Protein AF-A0AAV1J620-F1 (afdb_monomer_lite)

Radius of gyration: 97.94 Å; chains: 1; bounding box: 242×80×320 Å

Organism: NCBI:txid320188

pLDDT: mean 83.27, std 18.48, range [25.67, 98.31]

Secondary structure (DSSP, 8-state):
-HHHHHHHHHHHHHHHHHHHHHHHHHHHHHHHHHHHHHHHHHHHHHHHHHHHHHHHHHHHHHHHHHHHHHHHHHHHHHHHHHHHHHHHHHHHHHHHHHHHHHHHHHHHHHHHHHHHHHHHHHHHHHHHHHHHHHHHHHHHHHHHHHHHHHHHHHHHHHHHHHHHHHHHHHHHHHHHHHHHHHHHHHHHHHHHHHHHHHHHHHHHHHHHHHHHHHHHHHHHHHHHHHHHHHHHHHHHHHHHHHHHHHHHHHHHHHHHHHHHHHHHHHHHHHHHHHHHHTGGG-----------------TTSHHHHHHHHHHHHHHHHHHHHHHHHHHHHHHHHHHHHHHHHHHHHHHHHHHHHHHHHHHHHHHHHHHHHHHHHHHHHHHHHHHHHHHHHHHHHHHHHHHHHHHHHHHHHHHHHHHHHHHHHHHHHHHHHHHHHHHHHHHHHHTT-----------------------------------------S-HHHHHHHHHHHHHHHHHHHHHHHHHHHHHHHHHHHHHHHHHHHHHHHHHHHHHHHHHHHHHHHHHHHHHHHHHHHHHHHTT-

Foldseek 3Di:
DVVVVVVVVVVVVVVVVVVVVVVVVVVVVVVVVVVVVVVVVVVVVVVVVVVVVVVVVVVVVVVVVVVVVVVVVVVVVVVVVVVVVVCCVVVVVVVVVVVVVVVVVVVVVVVVVVVVVVVVVVVVVVVVVVVVVVVVVVVVVVVVVVVVVVVVVVVVVVVVVVVVVVVVVVVVVVVVVVVVVVVVVVVVVVVVVVVVVVVVVVVVVVVVVVVVVVVVVVVVVVVVVVVVVVVVVVVVVVVVVVVVVVVVVVVVVVVVVVVVVVVVVVVVVVVVVVCVVCVVPDPDDYYDYDDDDDDDDDDDPPPVVVVVVVVVVVVVVVVVVVVVVVVVVVVVVVVVVVVVVVVVVVVVVVVVVVVVVVVVVVVVVVVVVVVVVVVVVVVVVVVVVVVVVVVVVVVVVVVVVVVVVVVVVVVVVVVVVVVVVVVVVVVVVVVVVVVVVVVVVVVPDPDDDDDDDDDDDDDDDDDDDDDDDDDDDDDDDDDDDDDDDDDVPVVVVVVVVVVVVVVVVVVVVVVVVVVVVVVVVVVVVVVVVVVVVVVVVVVVVVVVVVVVVVVVVVVVVVVVVVVVVVVVD

Sequence (569 aa):
MAEILDARESRLMEVSRSHAELAESNACLKHQMESLLAKQESSDINTITEDYTQRLSALEKKFQQAIREKDQLRKQLDNFKQEVARKNATGVEALLKEKEDMIAQLQEEGEKLARQELQHSNIIKKLRAKERDNEQVIKGLRDKIAEQTAELDRMKRSLAAKEEVEVSQIEAVYRLTTTNKKLDAELIETKSALDDTTQNLVSTKTSLEAARHEIHELQRSVSDLQKLRSGSSQLEMERERAERKVEMLKHELQQLRMERAREEARWVSREEALRREVGEAREMGALERAEGDTMPHAALLEQVAALQRAALDRDRARAATNARLAEIETLAAKATERERLTREENAALVERLSISDSLQREAQTRLDTLTEHWRDAQNRCAQLEDELRNKTKELDELRSSTEKKITDLERRVSETERLLEEERITLDTERKRNAILQEQLSTRVDVSPPQSVISDTLSNSLWNEEVSGNAIGPLWVPQTLSLERPGTGTQSAVAALRAERDVLRTHVATLTQQVQDMQNLQEQYDALLQMYGEKEEQVEELKLDLQDVTQLYKQQLDELVALREQAKR

Structure (mmCIF, N/CA/C/O backbone):
data_AF-A0AAV1J620-F1
#
_entry.id   AF-A0AAV1J620-F1
#
loop_
_atom_site.group_PDB
_atom_site.id
_atom_site.type_symbol
_atom_site.label_atom_id
_atom_site.label_alt_id
_atom_site.label_comp_id
_atom_site.label_asym_id
_atom_site.label_entity_id
_atom_site.label_seq_id
_atom_site.pdbx_PDB_ins_code
_atom_site.Cartn_x
_atom_site.Cartn_y
_atom_site.Cartn_z
_atom_site.occupancy
_atom_site.B_iso_or_equiv
_atom_site.auth_seq_id
_atom_site.auth_comp_id
_atom_site.auth_asym_id
_atom_site.auth_atom_id
_atom_site.pdbx_PDB_model_num
ATOM 1 N N . MET A 1 1 ? 131.653 39.538 -175.728 1.00 57.75 1 MET A N 1
ATOM 2 C CA . MET A 1 1 ? 131.224 38.117 -175.762 1.00 57.75 1 MET A CA 1
ATOM 3 C C . MET A 1 1 ? 131.563 37.434 -174.446 1.00 57.75 1 MET A C 1
ATOM 5 O O . MET A 1 1 ? 130.626 37.210 -173.697 1.00 57.75 1 MET A O 1
ATOM 9 N N . ALA A 1 2 ? 132.843 37.179 -174.134 1.00 57.88 2 ALA A N 1
ATOM 10 C CA . ALA A 1 2 ? 133.263 36.489 -172.902 1.00 57.88 2 ALA A CA 1
ATOM 11 C C . ALA A 1 2 ? 132.660 37.088 -171.613 1.00 57.88 2 ALA A C 1
ATOM 13 O O . ALA A 1 2 ? 131.908 36.408 -170.929 1.00 57.88 2 ALA A O 1
ATOM 14 N N . GLU A 1 3 ? 132.853 38.391 -171.381 1.00 59.62 3 GLU A N 1
ATOM 15 C CA . GLU A 1 3 ? 132.442 39.111 -170.156 1.00 59.62 3 GLU A CA 1
ATOM 16 C C . GLU A 1 3 ? 130.949 38.963 -169.778 1.00 59.62 3 GLU A C 1
ATOM 18 O O . GLU A 1 3 ? 130.572 39.118 -168.618 1.00 59.62 3 GLU A O 1
ATOM 23 N N . ILE A 1 4 ? 130.077 38.664 -170.751 1.00 61.50 4 ILE A N 1
ATOM 24 C CA . ILE A 1 4 ? 128.629 38.490 -170.534 1.00 61.50 4 ILE A CA 1
ATOM 25 C C . ILE A 1 4 ? 128.313 37.090 -169.971 1.00 61.50 4 ILE A C 1
ATOM 27 O O . ILE A 1 4 ? 127.311 36.922 -169.274 1.00 61.50 4 ILE A O 1
ATOM 31 N N . LEU A 1 5 ? 129.156 36.090 -170.251 1.00 61.03 5 LEU A N 1
ATOM 32 C CA . LEU A 1 5 ? 129.045 34.749 -169.674 1.00 61.03 5 LEU A CA 1
ATOM 33 C C . LEU A 1 5 ? 129.555 34.741 -168.232 1.00 61.03 5 LEU A C 1
ATOM 35 O O . LEU A 1 5 ? 128.809 34.322 -167.351 1.00 61.03 5 LEU A O 1
ATOM 39 N N . ASP A 1 6 ? 130.731 35.315 -167.969 1.00 61.62 6 ASP A N 1
ATOM 40 C CA . ASP A 1 6 ? 131.320 35.391 -166.621 1.00 61.62 6 ASP A CA 1
ATOM 41 C C . ASP A 1 6 ? 130.363 36.082 -165.624 1.00 61.62 6 ASP A C 1
ATOM 43 O O . ASP A 1 6 ? 130.097 35.586 -164.525 1.00 61.62 6 ASP A O 1
ATOM 47 N N . ALA A 1 7 ? 129.747 37.195 -166.043 1.00 61.81 7 ALA A N 1
ATOM 48 C CA . ALA A 1 7 ? 128.745 37.917 -165.256 1.00 61.81 7 ALA A CA 1
ATOM 49 C C . ALA A 1 7 ? 127.447 37.115 -165.014 1.00 61.81 7 ALA A C 1
ATOM 51 O O . ALA A 1 7 ? 126.725 37.375 -164.045 1.00 61.81 7 ALA A O 1
ATOM 52 N N . ARG A 1 8 ? 127.129 36.142 -165.879 1.00 66.62 8 ARG A N 1
ATOM 53 C CA . ARG A 1 8 ? 125.970 35.252 -165.730 1.00 66.62 8 ARG A CA 1
ATOM 54 C C . ARG A 1 8 ? 126.283 34.058 -164.831 1.00 66.62 8 ARG A C 1
ATOM 56 O O . ARG A 1 8 ? 125.438 33.711 -164.009 1.00 66.62 8 ARG A O 1
ATOM 63 N N . GLU A 1 9 ? 127.463 33.457 -164.960 1.00 71.56 9 GLU A N 1
ATOM 64 C CA . GLU A 1 9 ? 127.904 32.346 -164.108 1.00 71.56 9 GLU A CA 1
ATOM 65 C C . GLU A 1 9 ? 128.103 32.798 -162.659 1.00 71.56 9 GLU A C 1
ATOM 67 O O . GLU A 1 9 ? 127.612 32.131 -161.749 1.00 71.56 9 GLU A O 1
ATOM 72 N N . SER A 1 10 ? 128.689 33.982 -162.440 1.00 69.19 10 SER A N 1
ATOM 73 C CA . SER A 1 10 ? 128.817 34.588 -161.106 1.00 69.19 10 SER A CA 1
ATOM 74 C C . SER A 1 10 ? 127.460 34.704 -160.389 1.00 69.19 10 SER A C 1
ATOM 76 O O . SER A 1 10 ? 127.282 34.174 -159.292 1.00 69.19 10 SER A O 1
ATOM 78 N N . ARG A 1 11 ? 126.442 35.271 -161.056 1.00 67.38 11 ARG A N 1
ATOM 79 C CA . ARG A 1 11 ? 125.073 35.351 -160.509 1.00 67.38 11 ARG A CA 1
ATOM 80 C C . ARG A 1 11 ? 124.426 33.986 -160.278 1.00 67.38 11 ARG A C 1
ATOM 82 O O . ARG A 1 11 ? 123.644 33.837 -159.343 1.00 67.38 11 ARG A O 1
ATOM 89 N N . LEU A 1 12 ? 124.717 32.988 -161.113 1.00 74.06 12 LEU A N 1
ATOM 90 C CA . LEU A 1 12 ? 124.210 31.627 -160.915 1.00 74.06 12 LEU A CA 1
ATOM 91 C C . LEU A 1 12 ? 124.832 30.979 -159.670 1.00 74.06 12 LEU A C 1
ATOM 93 O O . LEU A 1 12 ? 124.118 30.345 -158.894 1.00 74.06 12 LEU A O 1
ATOM 97 N N . MET A 1 13 ? 126.126 31.208 -159.435 1.00 73.94 13 MET A N 1
ATOM 98 C CA . MET A 1 13 ? 126.817 30.788 -158.215 1.00 73.94 13 MET A CA 1
ATOM 99 C C . MET A 1 13 ? 126.224 31.474 -156.975 1.00 73.94 13 MET A C 1
ATOM 101 O O . MET A 1 13 ? 125.853 30.775 -156.035 1.00 73.94 13 MET A O 1
ATOM 105 N N . GLU A 1 14 ? 126.028 32.798 -156.984 1.00 73.06 14 GLU A N 1
ATOM 106 C CA . GLU A 1 14 ? 125.372 33.543 -155.890 1.00 73.06 14 GLU A CA 1
ATOM 107 C C . GLU A 1 14 ? 123.955 33.020 -155.572 1.00 73.06 14 GLU A C 1
ATOM 109 O O . GLU A 1 14 ? 123.610 32.795 -154.407 1.00 73.06 14 GLU A O 1
ATOM 114 N N . VAL A 1 15 ? 123.133 32.768 -156.599 1.00 72.94 15 VAL A N 1
ATOM 115 C CA . VAL A 1 15 ? 121.775 32.222 -156.426 1.00 72.94 15 VAL A CA 1
ATOM 116 C C . VAL A 1 15 ? 121.812 30.780 -155.913 1.00 72.94 15 VAL A C 1
ATOM 118 O O . VAL A 1 15 ? 121.050 30.434 -155.014 1.00 72.94 15 VAL A O 1
ATOM 121 N N . SER A 1 16 ? 122.718 29.934 -156.411 1.00 72.69 16 SER A N 1
ATOM 122 C CA . SER A 1 16 ? 122.859 28.560 -155.902 1.00 72.69 16 SER A CA 1
ATOM 123 C C . SER A 1 16 ? 123.341 28.518 -154.445 1.00 72.69 16 SER A C 1
ATOM 125 O O . SER A 1 16 ? 122.857 27.704 -153.660 1.00 72.69 16 SER A O 1
ATOM 127 N N . ARG A 1 17 ? 124.227 29.442 -154.055 1.00 77.81 17 ARG A N 1
ATOM 128 C CA . ARG A 1 17 ? 124.745 29.569 -152.692 1.00 77.81 17 ARG A CA 1
ATOM 129 C C . ARG A 1 17 ? 123.670 30.037 -151.715 1.00 77.81 17 ARG A C 1
ATOM 131 O O . ARG A 1 17 ? 123.461 29.393 -150.694 1.00 77.81 17 ARG A O 1
ATOM 138 N N . SER A 1 18 ? 122.940 31.095 -152.060 1.00 73.50 18 SER A N 1
ATOM 139 C CA . SER A 1 18 ? 121.809 31.562 -151.247 1.00 73.50 18 SER A CA 1
ATOM 140 C C . SER A 1 18 ? 120.686 30.517 -151.167 1.00 73.50 18 SER A C 1
ATOM 142 O O . SER A 1 18 ? 120.075 30.367 -150.113 1.00 73.50 18 SER A O 1
ATOM 144 N N . HIS A 1 19 ? 120.460 29.713 -152.214 1.00 76.31 19 HIS A N 1
ATOM 145 C CA . HIS A 1 19 ? 119.547 28.567 -152.143 1.00 76.31 19 HIS A CA 1
ATOM 146 C C . HIS A 1 19 ? 120.066 27.452 -151.211 1.00 76.31 19 HIS A C 1
ATOM 148 O O . HIS A 1 19 ? 119.262 26.830 -150.514 1.00 76.31 19 HIS A O 1
ATOM 154 N N . ALA A 1 20 ? 121.376 27.192 -151.155 1.00 77.62 20 ALA A N 1
ATOM 155 C CA . ALA A 1 20 ? 121.954 26.240 -150.202 1.00 77.62 20 ALA A CA 1
ATOM 156 C C . ALA A 1 20 ? 121.813 26.737 -148.750 1.00 77.62 20 ALA A C 1
ATOM 158 O O . ALA A 1 20 ? 121.312 26.008 -147.897 1.00 77.62 20 ALA A O 1
ATOM 159 N N . GLU A 1 21 ? 122.137 28.005 -148.491 1.00 75.81 21 GLU A N 1
ATOM 160 C CA . GLU A 1 21 ? 121.998 28.652 -147.176 1.00 75.81 21 GLU A CA 1
ATOM 161 C C . GLU A 1 21 ? 120.514 28.700 -146.719 1.00 75.81 21 GLU A C 1
ATOM 163 O O . GLU A 1 21 ? 120.197 28.460 -145.547 1.00 75.81 21 GLU A O 1
ATOM 168 N N . LEU A 1 22 ? 119.567 28.895 -147.649 1.00 74.88 22 LEU A N 1
ATOM 169 C CA . LEU A 1 22 ? 118.120 28.775 -147.398 1.00 74.88 22 LEU A CA 1
ATOM 170 C C . LEU A 1 22 ? 117.642 27.325 -147.192 1.00 74.88 22 LEU A C 1
ATOM 172 O O . LEU A 1 22 ? 116.646 27.107 -146.498 1.00 74.88 22 LEU A O 1
ATOM 176 N N . ALA A 1 23 ? 118.324 26.328 -147.760 1.00 77.94 23 ALA A N 1
ATOM 177 C CA . ALA A 1 23 ? 118.005 24.915 -147.556 1.00 77.94 23 ALA A CA 1
ATOM 178 C C . ALA A 1 23 ? 118.511 24.406 -146.195 1.00 77.94 23 ALA A C 1
ATOM 180 O O . ALA A 1 23 ? 117.758 23.748 -145.476 1.00 77.94 23 ALA A O 1
ATOM 181 N N . GLU A 1 24 ? 119.740 24.757 -145.800 1.00 77.62 24 GLU A N 1
ATOM 182 C CA . GLU A 1 24 ? 120.295 24.414 -144.483 1.00 77.62 24 GLU A CA 1
ATOM 183 C C . GLU A 1 24 ? 119.512 25.075 -143.343 1.00 77.62 24 GLU A C 1
ATOM 185 O O . GLU A 1 24 ? 119.180 24.417 -142.354 1.00 77.62 24 GLU A O 1
ATOM 190 N N . SER A 1 25 ? 119.137 26.350 -143.491 1.00 77.31 25 SER A N 1
ATOM 191 C CA . SER A 1 25 ? 118.301 27.037 -142.497 1.00 77.31 25 SER A CA 1
ATOM 192 C C . SER A 1 25 ? 116.889 26.442 -142.401 1.00 77.31 25 SER A C 1
ATOM 194 O O . SER A 1 25 ? 116.401 26.253 -141.287 1.00 77.31 25 SER A O 1
ATOM 196 N N . ASN A 1 26 ? 116.263 26.036 -143.516 1.00 78.56 26 ASN A N 1
ATOM 197 C CA . ASN A 1 26 ? 115.010 25.267 -143.482 1.00 78.56 26 ASN A CA 1
ATOM 198 C C . ASN A 1 26 ? 115.170 23.918 -142.765 1.00 78.56 26 ASN A C 1
ATOM 200 O O . ASN A 1 26 ? 114.339 23.570 -141.926 1.00 78.56 26 ASN A O 1
ATOM 204 N N . ALA A 1 27 ? 116.234 23.163 -143.056 1.00 81.25 27 ALA A N 1
ATOM 205 C CA . ALA A 1 27 ? 116.499 21.879 -142.407 1.00 81.25 27 ALA A CA 1
ATOM 206 C C . ALA A 1 27 ? 116.717 22.038 -140.890 1.00 81.25 27 ALA A C 1
ATOM 208 O O . ALA A 1 27 ? 116.158 21.275 -140.101 1.00 81.25 27 ALA A O 1
ATOM 209 N N . CYS A 1 28 ? 117.461 23.068 -140.478 1.00 78.50 28 CYS A N 1
ATOM 210 C CA . CYS A 1 28 ? 117.704 23.393 -139.075 1.00 78.50 28 CYS A CA 1
ATOM 211 C C . CYS A 1 28 ? 116.410 23.790 -138.341 1.00 78.50 28 CYS A C 1
ATOM 213 O O . CYS A 1 28 ? 116.103 23.226 -137.290 1.00 78.50 28 CYS A O 1
ATOM 215 N N . LEU A 1 29 ? 115.601 24.689 -138.920 1.00 78.56 29 LEU A N 1
ATOM 216 C CA . LEU A 1 29 ? 114.303 25.088 -138.359 1.00 78.56 29 LEU A CA 1
ATOM 217 C C . LEU A 1 29 ? 113.330 23.905 -138.254 1.00 78.56 29 LEU A C 1
ATOM 219 O O . LEU A 1 29 ? 112.652 23.753 -137.236 1.00 78.56 29 LEU A O 1
ATOM 223 N N . LYS A 1 30 ? 113.292 23.029 -139.266 1.00 81.44 30 LYS A N 1
ATOM 224 C CA . LYS A 1 30 ? 112.451 21.826 -139.254 1.00 81.44 30 LYS A CA 1
ATOM 225 C C . LYS A 1 30 ? 112.875 20.852 -138.155 1.00 81.44 30 LYS A C 1
ATOM 227 O O . LYS A 1 30 ? 112.022 20.396 -137.399 1.00 81.44 30 LYS A O 1
ATOM 232 N N . HIS A 1 31 ? 114.177 20.608 -137.992 1.00 82.75 31 HIS A N 1
ATOM 233 C CA . HIS A 1 31 ? 114.682 19.758 -136.912 1.00 82.75 31 HIS A CA 1
ATOM 234 C C . HIS A 1 31 ? 114.424 20.357 -135.517 1.00 82.75 31 HIS A C 1
ATOM 236 O O . HIS A 1 31 ? 114.103 19.625 -134.581 1.00 82.75 31 HIS A O 1
ATOM 242 N N . GLN A 1 32 ? 114.495 21.686 -135.367 1.00 80.00 32 GLN A N 1
ATOM 243 C CA . GLN A 1 32 ? 114.106 22.356 -134.122 1.00 80.00 32 GLN A CA 1
ATOM 244 C C . GLN A 1 32 ? 112.610 22.184 -133.824 1.00 80.00 32 GLN A C 1
ATOM 246 O O . GLN A 1 32 ? 112.271 21.832 -132.695 1.00 80.00 32 GLN A O 1
ATOM 251 N N . MET A 1 33 ? 111.723 22.351 -134.813 1.00 80.56 33 MET A N 1
ATOM 252 C CA . MET A 1 33 ? 110.289 22.077 -134.641 1.00 80.56 33 MET A CA 1
ATOM 253 C C . MET A 1 33 ? 110.016 20.618 -134.259 1.00 80.56 33 MET A C 1
ATOM 255 O O . MET A 1 33 ? 109.303 20.376 -133.291 1.00 80.56 33 MET A O 1
ATOM 259 N N . GLU A 1 34 ? 110.612 19.652 -134.960 1.00 82.25 34 GLU A N 1
ATOM 260 C CA . GLU A 1 34 ? 110.458 18.220 -134.660 1.00 82.25 34 GLU A CA 1
ATOM 261 C C . GLU A 1 34 ? 110.974 17.875 -133.249 1.00 82.25 34 GLU A C 1
ATOM 263 O O . GLU A 1 34 ? 110.317 17.145 -132.507 1.00 82.25 34 GLU A O 1
ATOM 268 N N . SER A 1 35 ? 112.104 18.459 -132.828 1.00 79.38 35 SER A N 1
ATOM 269 C CA . SER A 1 35 ? 112.654 18.277 -131.477 1.00 79.38 35 SER A CA 1
ATOM 270 C C . SER A 1 35 ? 111.785 18.905 -130.383 1.00 79.38 35 SER A C 1
ATOM 272 O O . SER A 1 35 ? 111.712 18.358 -129.282 1.00 79.38 35 SER A O 1
ATOM 274 N N . LEU A 1 36 ? 111.146 20.048 -130.653 1.00 77.12 36 LEU A N 1
ATOM 275 C CA . LEU A 1 36 ? 110.248 20.715 -129.707 1.00 77.12 36 LEU A CA 1
ATOM 276 C C . LEU A 1 36 ? 108.913 19.974 -129.583 1.00 77.12 36 LEU A C 1
ATOM 278 O O . LEU A 1 36 ? 108.493 19.699 -128.462 1.00 77.12 36 LEU A O 1
ATOM 282 N N . LEU A 1 37 ? 108.299 19.581 -130.704 1.00 77.75 37 LEU A N 1
ATOM 283 C CA . LEU A 1 37 ? 107.044 18.823 -130.721 1.00 77.75 37 LEU A CA 1
ATOM 284 C C . LEU A 1 37 ? 107.189 17.486 -129.985 1.00 77.75 37 LEU A C 1
ATOM 286 O O . LEU A 1 37 ? 106.435 17.228 -129.054 1.00 77.75 37 LEU A O 1
ATOM 290 N N . ALA A 1 38 ? 108.219 16.690 -130.293 1.00 77.62 38 ALA A N 1
ATOM 291 C CA . ALA A 1 38 ? 108.433 15.401 -129.628 1.00 77.62 38 ALA A CA 1
ATOM 292 C C . ALA A 1 38 ? 108.667 15.532 -128.107 1.00 77.62 38 ALA A C 1
ATOM 294 O O . ALA A 1 38 ? 108.263 14.660 -127.333 1.00 77.62 38 ALA A O 1
ATOM 295 N N . LYS A 1 39 ? 109.300 16.625 -127.653 1.00 76.19 39 LYS A N 1
ATOM 296 C CA . LYS A 1 39 ? 109.468 16.929 -126.219 1.00 76.19 39 LYS A CA 1
ATOM 297 C C . LYS A 1 39 ? 108.164 17.376 -125.567 1.00 76.19 39 LYS A C 1
ATOM 299 O O . LYS A 1 39 ? 107.908 16.983 -124.435 1.00 76.19 39 LYS A O 1
ATOM 304 N N . GLN A 1 40 ? 107.356 18.173 -126.261 1.00 77.88 40 GLN A N 1
ATOM 305 C CA . GLN A 1 40 ? 106.075 18.640 -125.745 1.00 77.88 40 GLN A CA 1
ATOM 306 C C . GLN A 1 40 ? 105.060 17.491 -125.663 1.00 77.88 40 GLN A C 1
ATOM 308 O O . GLN A 1 40 ? 104.504 17.252 -124.600 1.00 77.88 40 GLN A O 1
ATOM 313 N N . GLU A 1 41 ? 104.901 16.696 -126.721 1.00 77.81 41 GLU A N 1
ATOM 314 C CA . GLU A 1 41 ? 103.996 15.538 -126.728 1.00 77.81 41 GLU A CA 1
ATOM 315 C C . GLU A 1 41 ? 104.357 14.518 -125.635 1.00 77.81 41 GLU A C 1
ATOM 317 O O . GLU A 1 41 ? 103.479 14.046 -124.914 1.00 77.81 41 GLU A O 1
ATOM 322 N N . SER A 1 42 ? 105.647 14.214 -125.442 1.00 76.38 42 SER A N 1
ATOM 323 C CA . SER A 1 42 ? 106.079 13.298 -124.374 1.00 76.38 42 SER A CA 1
ATOM 324 C C . SER A 1 42 ? 105.976 13.899 -122.964 1.00 76.38 42 SER A C 1
ATOM 326 O O . SER A 1 42 ? 105.618 13.181 -122.032 1.00 76.38 42 SER A O 1
ATOM 328 N N . SER A 1 43 ? 106.222 15.204 -122.795 1.00 77.12 43 SER A N 1
ATOM 329 C CA . SER A 1 43 ? 105.942 15.951 -121.555 1.00 77.12 43 SER A CA 1
ATOM 330 C C . SER A 1 43 ? 104.464 15.855 -121.170 1.00 77.12 43 SER A C 1
ATOM 332 O O . SER A 1 43 ? 104.117 15.469 -120.049 1.00 77.12 43 SER A O 1
ATOM 334 N N . ASP A 1 44 ? 103.589 16.173 -122.117 1.00 80.69 44 ASP A N 1
ATOM 335 C CA . ASP A 1 44 ? 102.170 16.373 -121.861 1.00 80.69 44 ASP A CA 1
ATOM 336 C C . ASP A 1 44 ? 101.472 15.017 -121.643 1.00 80.69 44 ASP A C 1
ATOM 338 O O . ASP A 1 44 ? 100.658 14.878 -120.732 1.00 80.69 44 ASP A O 1
ATOM 342 N N . ILE A 1 45 ? 101.872 13.961 -122.366 1.00 82.06 45 ILE A N 1
ATOM 343 C CA . ILE A 1 45 ? 101.401 12.586 -122.115 1.00 82.06 45 ILE A CA 1
ATOM 344 C C . ILE A 1 45 ? 101.846 12.074 -120.735 1.00 82.06 45 ILE A C 1
ATOM 346 O O . ILE A 1 45 ? 101.036 11.478 -120.016 1.00 82.06 45 ILE A O 1
ATOM 350 N N . ASN A 1 46 ? 103.104 12.298 -120.340 1.00 83.81 46 ASN A N 1
ATOM 351 C CA . ASN A 1 46 ? 103.613 11.825 -119.049 1.00 83.81 46 ASN A CA 1
ATOM 352 C C . ASN A 1 46 ? 102.930 12.544 -117.880 1.00 83.81 46 ASN A C 1
ATOM 354 O O . ASN A 1 46 ? 102.410 11.882 -116.983 1.00 83.81 46 ASN A O 1
ATOM 358 N N . THR A 1 47 ? 102.850 13.877 -117.924 1.00 84.00 47 THR A N 1
ATOM 359 C CA . THR A 1 47 ? 102.179 14.667 -116.877 1.00 84.00 47 THR A CA 1
ATOM 360 C C . THR A 1 47 ? 100.704 14.292 -116.744 1.00 84.00 47 THR A C 1
ATOM 362 O O . THR A 1 47 ? 100.255 14.034 -115.631 1.00 84.00 47 THR A O 1
ATOM 365 N N . ILE A 1 48 ? 99.964 14.138 -117.849 1.00 84.31 48 ILE A N 1
ATOM 366 C CA . ILE A 1 48 ? 98.569 13.660 -117.832 1.00 84.31 48 ILE A CA 1
ATOM 367 C C . ILE A 1 48 ? 98.456 12.254 -117.211 1.00 84.31 48 ILE A C 1
ATOM 369 O O . ILE A 1 48 ? 97.536 11.992 -116.432 1.00 84.31 48 ILE A O 1
ATOM 373 N N . THR A 1 49 ? 99.389 11.348 -117.517 1.00 85.56 49 THR A N 1
ATOM 374 C CA . THR A 1 49 ? 99.392 9.971 -116.988 1.00 85.56 49 THR A CA 1
ATOM 375 C C . THR A 1 49 ? 99.677 9.932 -115.485 1.00 85.56 49 THR A C 1
ATOM 377 O O . THR A 1 49 ? 99.004 9.207 -114.743 1.00 85.56 49 THR A O 1
ATOM 380 N N . GLU A 1 50 ? 100.625 10.741 -115.008 1.00 86.62 50 GLU A N 1
ATOM 381 C CA . GLU A 1 50 ? 100.883 10.923 -113.578 1.00 86.62 50 GLU A CA 1
ATOM 382 C C . GLU A 1 50 ? 99.662 11.514 -112.869 1.00 86.62 50 GLU A C 1
ATOM 384 O O . GLU A 1 50 ? 99.244 10.988 -111.836 1.00 86.62 50 GLU A O 1
ATOM 389 N N . ASP A 1 51 ? 99.029 12.536 -113.448 1.00 86.62 51 ASP A N 1
ATOM 390 C CA . ASP A 1 51 ? 97.863 13.205 -112.870 1.00 86.62 51 ASP A CA 1
ATOM 391 C C . ASP A 1 51 ? 96.661 12.251 -112.743 1.00 86.62 51 ASP A C 1
ATOM 393 O O . ASP A 1 51 ? 96.026 12.175 -111.687 1.00 86.62 51 ASP A O 1
ATOM 397 N N . TYR A 1 52 ? 96.382 11.438 -113.771 1.00 89.06 52 TYR A N 1
ATOM 398 C CA . TYR A 1 52 ? 95.367 10.382 -113.685 1.00 89.06 52 TYR A CA 1
ATOM 399 C C . TYR A 1 52 ? 95.719 9.318 -112.641 1.00 89.06 52 TYR A C 1
ATOM 401 O O . TYR A 1 52 ? 94.845 8.921 -111.869 1.00 89.06 52 TYR A O 1
ATOM 409 N N . THR A 1 53 ? 96.981 8.889 -112.558 1.00 90.62 53 THR A N 1
ATOM 410 C CA . THR A 1 53 ? 97.429 7.884 -111.577 1.00 90.62 53 THR A CA 1
ATOM 411 C C . THR A 1 53 ? 97.302 8.407 -110.142 1.00 90.62 53 THR A C 1
ATOM 413 O O . THR A 1 53 ? 96.792 7.709 -109.259 1.00 90.62 53 THR A O 1
ATOM 416 N N . GLN A 1 54 ? 97.677 9.667 -109.904 1.00 90.25 54 GLN A N 1
ATOM 417 C CA . GLN A 1 54 ? 97.505 10.340 -108.618 1.00 90.25 54 GLN A CA 1
ATOM 418 C C . GLN A 1 54 ? 96.022 10.454 -108.248 1.00 90.25 54 GLN A C 1
ATOM 420 O O . GLN A 1 54 ? 95.640 10.016 -107.158 1.00 90.25 54 GLN A O 1
ATOM 425 N N . ARG A 1 55 ? 95.172 10.948 -109.163 1.00 91.31 55 ARG A N 1
ATOM 426 C CA . ARG A 1 55 ? 93.711 11.053 -108.973 1.00 91.31 55 ARG A CA 1
ATOM 427 C C . ARG A 1 55 ? 93.076 9.692 -108.669 1.00 91.31 55 ARG A C 1
ATOM 429 O O . ARG A 1 55 ? 92.279 9.600 -107.735 1.00 91.31 55 ARG A O 1
ATOM 436 N N . LEU A 1 56 ? 93.464 8.632 -109.384 1.00 89.81 56 LEU A N 1
ATOM 437 C CA . LEU A 1 56 ? 92.972 7.271 -109.151 1.00 89.81 56 LEU A CA 1
ATOM 438 C C . LEU A 1 56 ? 93.395 6.755 -107.766 1.00 89.81 56 LEU A C 1
ATOM 440 O O . LEU A 1 56 ? 92.557 6.265 -107.013 1.00 89.81 56 LEU A O 1
ATOM 444 N N . SER A 1 57 ? 94.660 6.950 -107.374 1.00 89.75 57 SER A N 1
ATOM 445 C CA . SER A 1 57 ? 95.153 6.550 -106.046 1.00 89.75 57 SER A CA 1
ATOM 446 C C . SER A 1 57 ? 94.489 7.327 -104.896 1.00 89.75 57 SER A C 1
ATOM 448 O O . SER A 1 57 ? 94.290 6.783 -103.808 1.00 89.75 57 SER A O 1
ATOM 450 N N . ALA A 1 58 ? 94.118 8.591 -105.127 1.00 89.94 58 ALA A N 1
ATOM 451 C CA . ALA A 1 58 ? 93.409 9.424 -104.162 1.00 89.94 58 ALA A CA 1
ATOM 452 C C . ALA A 1 58 ? 91.931 9.018 -104.028 1.00 89.94 58 ALA A C 1
ATOM 454 O O . ALA A 1 58 ? 91.393 9.034 -102.919 1.00 89.94 58 ALA A O 1
ATOM 455 N N . LEU A 1 59 ? 91.283 8.622 -105.130 1.00 91.12 59 LEU A N 1
ATOM 456 C CA . LEU A 1 59 ? 89.937 8.045 -105.117 1.00 91.12 59 LEU A CA 1
ATOM 457 C C . LEU A 1 59 ? 89.922 6.680 -104.420 1.00 91.12 59 LEU A C 1
ATOM 459 O O . LEU A 1 59 ? 89.096 6.475 -103.537 1.00 91.12 59 LEU A O 1
ATOM 463 N N . GLU A 1 60 ? 90.871 5.795 -104.727 1.00 92.25 60 GLU A N 1
ATOM 464 C CA . GLU A 1 60 ? 90.987 4.475 -104.093 1.00 92.25 60 GLU A CA 1
ATOM 465 C C . GLU A 1 60 ? 91.223 4.590 -102.578 1.00 92.25 60 GLU A C 1
ATOM 467 O O . GLU A 1 60 ? 90.527 3.955 -101.788 1.00 92.25 60 GLU A O 1
ATOM 472 N N . LYS A 1 61 ? 92.119 5.485 -102.133 1.00 94.00 61 LYS A N 1
ATOM 473 C CA . LYS A 1 61 ? 92.314 5.768 -100.697 1.00 94.00 61 LYS A CA 1
ATOM 474 C C . LYS A 1 61 ? 91.027 6.255 -100.020 1.00 94.00 61 LYS A C 1
ATOM 476 O O . LYS A 1 61 ? 90.708 5.781 -98.931 1.00 94.00 61 LYS A O 1
ATOM 481 N N . LYS A 1 62 ? 90.264 7.148 -100.666 1.00 94.06 62 LYS A N 1
ATOM 482 C CA . LYS A 1 62 ? 88.953 7.605 -100.167 1.00 94.06 62 LYS A CA 1
ATOM 483 C C . LYS A 1 62 ? 87.921 6.474 -100.134 1.00 94.06 62 LYS A C 1
ATOM 485 O O . LYS A 1 62 ? 87.149 6.397 -99.184 1.00 94.06 62 LYS A O 1
ATOM 490 N N . PHE A 1 63 ? 87.924 5.576 -101.117 1.00 93.19 63 PHE A N 1
ATOM 491 C CA . PHE A 1 63 ? 87.010 4.434 -101.172 1.00 93.19 63 PHE A CA 1
ATOM 492 C C . PHE A 1 63 ? 87.321 3.410 -100.069 1.00 93.19 63 PHE A C 1
ATOM 494 O O . PHE A 1 63 ? 86.422 2.998 -99.336 1.00 93.19 63 PHE A O 1
ATOM 501 N N . GLN A 1 64 ? 88.599 3.079 -99.856 1.00 94.38 64 GLN A N 1
ATOM 502 C CA . GLN A 1 64 ? 89.036 2.237 -98.738 1.00 94.38 64 GLN A CA 1
ATOM 503 C C . GLN A 1 64 ? 88.738 2.869 -97.372 1.00 94.38 64 GLN A C 1
ATOM 505 O O . GLN A 1 64 ? 88.351 2.155 -96.446 1.00 94.38 64 GLN A O 1
ATOM 510 N N . GLN A 1 65 ? 88.890 4.189 -97.233 1.00 92.81 65 GLN A N 1
ATOM 511 C CA . GLN A 1 65 ? 88.490 4.910 -96.023 1.00 92.81 65 GLN A CA 1
ATOM 512 C C . GLN A 1 65 ? 86.974 4.800 -95.793 1.00 92.81 65 GLN A C 1
ATOM 514 O O . GLN A 1 65 ? 86.565 4.351 -94.725 1.00 92.81 65 GLN A O 1
ATOM 519 N N . ALA A 1 66 ? 86.152 5.081 -96.808 1.00 92.25 66 ALA A N 1
ATOM 520 C CA . ALA A 1 66 ? 84.696 4.974 -96.719 1.00 92.25 66 ALA A CA 1
ATOM 521 C C . ALA A 1 66 ? 84.213 3.542 -96.408 1.00 92.25 66 ALA A C 1
ATOM 523 O O . ALA A 1 66 ? 83.232 3.368 -95.686 1.00 92.25 66 ALA A O 1
ATOM 524 N N . ILE A 1 67 ? 84.907 2.500 -96.891 1.00 93.38 67 ILE A N 1
ATOM 525 C CA . ILE A 1 67 ? 84.644 1.101 -96.502 1.00 93.38 67 ILE A CA 1
ATOM 526 C C . ILE A 1 67 ? 84.931 0.886 -95.008 1.00 93.38 67 ILE A C 1
ATOM 528 O O . ILE A 1 67 ? 84.088 0.334 -94.301 1.00 93.38 67 ILE A O 1
ATOM 532 N N . ARG A 1 68 ? 86.087 1.344 -94.507 1.00 94.56 68 ARG A N 1
ATOM 533 C CA . ARG A 1 68 ? 86.458 1.209 -93.086 1.00 94.56 68 ARG A CA 1
ATOM 534 C C . ARG A 1 68 ? 85.482 1.952 -92.175 1.00 94.56 68 ARG A C 1
ATOM 536 O O . ARG A 1 68 ? 85.037 1.382 -91.185 1.00 94.56 68 ARG A O 1
ATOM 543 N N . GLU A 1 69 ? 85.106 3.176 -92.537 1.00 93.81 69 GLU A N 1
ATOM 544 C CA . GLU A 1 69 ? 84.119 3.988 -91.816 1.00 93.81 69 GLU A CA 1
ATOM 545 C C . GLU A 1 69 ? 82.737 3.319 -91.818 1.00 93.81 69 GLU A C 1
ATOM 547 O O . GLU A 1 69 ? 82.126 3.164 -90.764 1.00 93.81 69 GLU A O 1
ATOM 552 N N . LYS A 1 70 ? 82.274 2.817 -92.970 1.00 94.38 70 LYS A N 1
ATOM 553 C CA . LYS A 1 70 ? 81.025 2.047 -93.100 1.00 94.38 70 LYS A CA 1
ATOM 554 C C . LYS A 1 70 ? 81.007 0.799 -92.216 1.00 94.38 70 LYS A C 1
ATOM 556 O O . LYS A 1 70 ? 80.003 0.542 -91.552 1.00 94.38 70 LYS A O 1
ATOM 561 N N . ASP A 1 71 ? 82.081 0.014 -92.194 1.00 93.88 71 ASP A N 1
ATOM 562 C CA . ASP A 1 71 ? 82.135 -1.213 -91.392 1.00 93.88 71 ASP A CA 1
ATOM 563 C C . ASP A 1 71 ? 82.386 -0.934 -89.896 1.00 93.88 71 ASP A C 1
ATOM 565 O O . ASP A 1 71 ? 81.939 -1.705 -89.044 1.00 93.88 71 ASP A O 1
ATOM 569 N N . GLN A 1 72 ? 83.000 0.201 -89.546 1.00 93.31 72 GLN A N 1
ATOM 570 C CA . GLN A 1 72 ? 83.050 0.715 -88.174 1.00 93.31 72 GLN A CA 1
ATOM 571 C C . GLN A 1 72 ? 81.662 1.171 -87.694 1.00 93.31 72 GLN A C 1
ATOM 573 O O . GLN A 1 72 ? 81.234 0.760 -86.615 1.00 93.31 72 GLN A O 1
ATOM 578 N N . LEU A 1 73 ? 80.926 1.934 -88.509 1.00 92.31 73 LEU A N 1
ATOM 579 C CA . LEU A 1 73 ? 79.549 2.358 -88.227 1.00 92.31 73 LEU A CA 1
ATOM 580 C C . LEU A 1 73 ? 78.592 1.162 -88.114 1.00 92.31 73 LEU A C 1
ATOM 582 O O . LEU A 1 73 ? 77.732 1.153 -87.239 1.00 92.31 73 LEU A O 1
ATOM 586 N N . ARG A 1 74 ? 78.768 0.115 -88.932 1.00 93.44 74 ARG A N 1
ATOM 587 C CA . ARG A 1 74 ? 78.030 -1.156 -88.798 1.00 93.44 74 ARG A CA 1
ATOM 588 C C . ARG A 1 74 ? 78.290 -1.834 -87.454 1.00 93.44 74 ARG A C 1
ATOM 590 O O . ARG A 1 74 ? 77.338 -2.154 -86.752 1.00 93.44 74 ARG A O 1
ATOM 597 N N . LYS A 1 75 ? 79.559 -1.987 -87.056 1.00 94.50 75 LYS A N 1
ATOM 598 C CA . LYS A 1 75 ? 79.925 -2.556 -85.744 1.00 94.50 75 LYS A CA 1
ATOM 599 C C . LYS A 1 75 ? 79.358 -1.736 -84.582 1.00 94.50 75 LYS A C 1
ATOM 601 O O . LYS A 1 75 ? 78.852 -2.312 -83.628 1.00 94.50 75 LYS A O 1
ATOM 606 N N . GLN A 1 76 ? 79.391 -0.405 -84.673 1.00 92.56 76 GLN A N 1
ATOM 607 C CA . GLN A 1 76 ? 78.762 0.475 -83.683 1.00 92.56 76 GLN A CA 1
ATOM 608 C C . GLN A 1 76 ? 77.241 0.281 -83.639 1.00 92.56 76 GLN A C 1
ATOM 610 O O . GLN A 1 76 ? 76.689 0.087 -82.561 1.00 92.56 76 GLN A O 1
ATOM 615 N N . LEU A 1 77 ? 76.569 0.262 -84.793 1.00 89.88 77 LEU A N 1
ATOM 616 C CA . LEU A 1 77 ? 75.126 0.039 -84.895 1.00 89.88 77 LEU A CA 1
ATOM 617 C C . LEU A 1 77 ? 74.706 -1.311 -84.294 1.00 89.88 77 LEU A C 1
ATOM 619 O O . LEU A 1 77 ? 73.721 -1.371 -83.560 1.00 89.88 77 LEU A O 1
ATOM 623 N N . ASP A 1 78 ? 75.441 -2.386 -84.573 1.00 90.62 78 ASP A N 1
ATOM 624 C CA . ASP A 1 78 ? 75.113 -3.719 -84.061 1.00 90.62 78 ASP A CA 1
ATOM 625 C C . ASP A 1 78 ? 75.449 -3.878 -82.568 1.00 90.62 78 ASP A C 1
ATOM 627 O O . ASP A 1 78 ? 74.684 -4.519 -81.844 1.00 90.62 78 ASP A O 1
ATOM 631 N N . ASN A 1 79 ? 76.495 -3.209 -82.066 1.00 90.56 79 ASN A N 1
ATOM 632 C CA . ASN A 1 79 ? 76.740 -3.079 -80.626 1.00 90.56 79 ASN A CA 1
ATOM 633 C C . ASN A 1 79 ? 75.597 -2.320 -79.929 1.00 90.56 79 ASN A C 1
ATOM 635 O O . ASN A 1 79 ? 75.059 -2.807 -78.937 1.00 90.56 79 ASN A O 1
ATOM 639 N N . PHE A 1 80 ? 75.167 -1.171 -80.469 1.00 85.62 80 PHE A N 1
ATOM 640 C CA . PHE A 1 80 ? 74.052 -0.403 -79.905 1.00 85.62 80 PHE A CA 1
ATOM 641 C C . PHE A 1 80 ? 72.737 -1.192 -79.924 1.00 85.62 80 PHE A C 1
ATOM 643 O O . PHE A 1 80 ? 72.016 -1.173 -78.929 1.00 85.62 80 PHE A O 1
ATOM 650 N N . LYS A 1 81 ? 72.440 -1.954 -80.989 1.00 88.12 81 LYS A N 1
ATOM 651 C CA . LYS A 1 81 ? 71.289 -2.879 -81.009 1.00 88.12 81 LYS A CA 1
ATOM 652 C C . LYS A 1 81 ? 71.372 -3.912 -79.883 1.00 88.12 81 LYS A C 1
ATOM 654 O O . LYS A 1 81 ? 70.372 -4.134 -79.208 1.00 88.12 81 LYS A O 1
ATOM 659 N N . GLN A 1 82 ? 72.535 -4.532 -79.667 1.00 85.69 82 GLN A N 1
ATOM 660 C CA . GLN A 1 82 ? 72.717 -5.520 -78.596 1.00 85.69 82 GLN A CA 1
ATOM 661 C C . GLN A 1 82 ? 72.598 -4.896 -77.200 1.00 85.69 82 GLN A C 1
ATOM 663 O O . GLN A 1 82 ? 71.986 -5.497 -76.318 1.00 85.69 82 GLN A O 1
ATOM 668 N N . GLU A 1 83 ? 73.132 -3.692 -76.990 1.00 81.31 83 GLU A N 1
ATOM 669 C CA . GLU A 1 83 ? 72.971 -2.967 -75.728 1.00 81.31 83 GLU A CA 1
ATOM 670 C C . GLU A 1 83 ? 71.518 -2.579 -75.455 1.00 81.31 83 GLU A C 1
ATOM 672 O O . GLU A 1 83 ? 71.041 -2.803 -74.346 1.00 81.31 83 GLU A O 1
ATOM 677 N N . VAL A 1 84 ? 70.809 -2.029 -76.446 1.00 82.44 84 VAL A N 1
ATOM 678 C CA . VAL A 1 84 ? 69.391 -1.659 -76.318 1.00 82.44 84 VAL A CA 1
ATOM 679 C C . VAL A 1 84 ? 68.535 -2.903 -76.084 1.00 82.44 84 VAL A C 1
ATOM 681 O O . VAL A 1 84 ? 67.716 -2.904 -75.172 1.00 82.44 84 VAL A O 1
ATOM 684 N N . ALA A 1 85 ? 68.765 -3.991 -76.825 1.00 81.50 85 ALA A N 1
ATOM 685 C CA . ALA A 1 85 ? 68.056 -5.253 -76.618 1.00 81.50 85 ALA A CA 1
ATOM 686 C C . ALA A 1 85 ? 68.274 -5.813 -75.202 1.00 81.50 85 ALA A C 1
ATOM 688 O O . ALA A 1 85 ? 67.306 -6.185 -74.544 1.00 81.50 85 ALA A O 1
ATOM 689 N N . ARG A 1 86 ? 69.519 -5.816 -74.698 1.00 81.69 86 ARG A N 1
ATOM 690 C CA . ARG A 1 86 ? 69.831 -6.259 -73.328 1.00 81.69 86 ARG A CA 1
ATOM 691 C C . ARG A 1 86 ? 69.186 -5.363 -72.273 1.00 81.69 86 ARG A C 1
ATOM 693 O O . ARG A 1 86 ? 68.495 -5.882 -71.408 1.00 81.69 86 ARG A O 1
ATOM 700 N N . LYS A 1 87 ? 69.382 -4.042 -72.360 1.00 79.62 87 LYS A N 1
ATOM 701 C CA . LYS A 1 87 ? 68.848 -3.060 -71.397 1.00 79.62 87 LYS A CA 1
ATOM 702 C C . LYS A 1 87 ? 67.320 -3.111 -71.334 1.00 79.62 87 LYS A C 1
ATOM 704 O O . LYS A 1 87 ? 66.767 -3.104 -70.238 1.00 79.62 87 LYS A O 1
ATOM 709 N N . ASN A 1 88 ? 66.656 -3.230 -72.485 1.00 78.75 88 ASN A N 1
ATOM 710 C CA . ASN A 1 88 ? 65.203 -3.350 -72.548 1.00 78.75 88 ASN A CA 1
ATOM 711 C C . ASN A 1 88 ? 64.725 -4.690 -71.974 1.00 78.75 88 ASN A C 1
ATOM 713 O O . ASN A 1 88 ? 63.822 -4.679 -71.147 1.00 78.75 88 ASN A O 1
ATOM 717 N N . ALA A 1 89 ? 65.338 -5.820 -72.348 1.00 78.94 89 ALA A N 1
ATOM 718 C CA . ALA A 1 89 ? 64.957 -7.131 -71.819 1.00 78.94 89 ALA A CA 1
ATOM 719 C C . ALA A 1 89 ? 65.145 -7.203 -70.296 1.00 78.94 89 ALA A C 1
ATOM 721 O O . ALA A 1 89 ? 64.170 -7.336 -69.565 1.00 78.94 89 ALA A O 1
ATOM 722 N N . THR A 1 90 ? 66.368 -7.010 -69.786 1.00 81.31 90 THR A N 1
ATOM 723 C CA . THR A 1 90 ? 66.634 -7.170 -68.346 1.00 81.31 90 THR A CA 1
ATOM 724 C C . THR A 1 90 ? 65.948 -6.104 -67.494 1.00 81.31 90 THR A C 1
ATOM 726 O O . THR A 1 90 ? 65.562 -6.391 -66.367 1.00 81.31 90 THR A O 1
ATOM 729 N N . GLY A 1 91 ? 65.794 -4.879 -68.011 1.00 81.94 91 GLY A N 1
ATOM 730 C CA . GLY A 1 91 ? 65.105 -3.796 -67.310 1.00 81.94 91 GLY A CA 1
ATOM 731 C C . GLY A 1 91 ? 63.597 -4.025 -67.214 1.00 81.94 91 GLY A C 1
ATOM 732 O O . GLY A 1 91 ? 63.029 -3.888 -66.134 1.00 81.94 91 GLY A O 1
ATOM 733 N N . VAL A 1 92 ? 62.948 -4.422 -68.315 1.00 83.19 92 VAL A N 1
ATOM 734 C CA . VAL A 1 92 ? 61.505 -4.708 -68.317 1.00 83.19 92 VAL A CA 1
ATOM 735 C C . VAL A 1 92 ? 61.203 -6.008 -67.572 1.00 83.19 92 VAL A C 1
ATOM 737 O O . VAL A 1 92 ? 60.253 -6.033 -66.803 1.00 83.19 92 VAL A O 1
ATOM 740 N N . GLU A 1 93 ? 62.018 -7.059 -67.701 1.00 85.62 93 GLU A N 1
ATOM 741 C CA . GLU A 1 93 ? 61.842 -8.303 -66.933 1.00 85.62 93 GLU A CA 1
ATOM 742 C C . GLU A 1 93 ? 62.007 -8.107 -65.419 1.00 85.62 93 GLU A C 1
ATOM 744 O O . GLU A 1 93 ? 61.289 -8.743 -64.649 1.00 85.62 93 GLU A O 1
ATOM 749 N N . ALA A 1 94 ? 62.936 -7.251 -64.977 1.00 86.88 94 ALA A N 1
ATOM 750 C CA . ALA A 1 94 ? 63.088 -6.920 -63.560 1.00 86.88 94 ALA A CA 1
ATOM 751 C C . ALA A 1 94 ? 61.877 -6.129 -63.043 1.00 86.88 94 ALA A C 1
ATOM 753 O O . ALA A 1 94 ? 61.269 -6.522 -62.052 1.00 86.88 94 ALA A O 1
ATOM 754 N N . LEU A 1 95 ? 61.470 -5.076 -63.763 1.00 87.94 95 LEU A N 1
ATOM 755 C CA . LEU A 1 95 ? 60.298 -4.273 -63.405 1.00 87.94 95 LEU A CA 1
ATOM 756 C C . LEU A 1 95 ? 58.992 -5.079 -63.450 1.00 87.94 95 LEU A C 1
ATOM 758 O O . LEU A 1 95 ? 58.115 -4.840 -62.627 1.00 87.94 95 LEU A O 1
ATOM 762 N N . LEU A 1 96 ? 58.846 -6.036 -64.372 1.00 88.69 96 LEU A N 1
ATOM 763 C CA . LEU A 1 96 ? 57.696 -6.942 -64.399 1.00 88.69 96 LEU A CA 1
ATOM 764 C C . LEU A 1 96 ? 57.669 -7.829 -63.154 1.00 88.69 96 LEU A C 1
ATOM 766 O O . LEU A 1 96 ? 56.639 -7.865 -62.494 1.00 88.69 96 LEU A O 1
ATOM 770 N N . LYS A 1 97 ? 58.795 -8.442 -62.765 1.00 92.38 97 LYS A N 1
ATOM 771 C CA . LYS A 1 97 ? 58.881 -9.258 -61.538 1.00 92.38 97 LYS A CA 1
ATOM 772 C C . LYS A 1 97 ? 58.592 -8.443 -60.279 1.00 92.38 97 LYS A C 1
ATOM 774 O O . LYS A 1 97 ? 57.768 -8.853 -59.476 1.00 92.38 97 LYS A O 1
ATOM 779 N N . GLU A 1 98 ? 59.155 -7.239 -60.155 1.00 93.44 98 GLU A N 1
ATOM 780 C CA . GLU A 1 98 ? 58.834 -6.319 -59.051 1.00 93.44 98 GLU A CA 1
ATOM 781 C C . GLU A 1 98 ? 57.338 -5.957 -58.996 1.00 93.44 98 GLU A C 1
ATOM 783 O O . GLU A 1 98 ? 56.797 -5.712 -57.915 1.00 93.44 98 GLU A O 1
ATOM 788 N N . LYS A 1 99 ? 56.645 -5.915 -60.144 1.00 93.44 99 LYS A N 1
ATOM 789 C CA . LYS A 1 99 ? 55.193 -5.691 -60.202 1.00 93.44 99 LYS A CA 1
ATOM 790 C C . LYS A 1 99 ? 54.386 -6.958 -59.944 1.00 93.44 99 LYS A C 1
ATOM 792 O O . LYS A 1 99 ? 53.358 -6.855 -59.287 1.00 93.44 99 LYS A O 1
ATOM 797 N N . GLU A 1 100 ? 54.841 -8.122 -60.388 1.0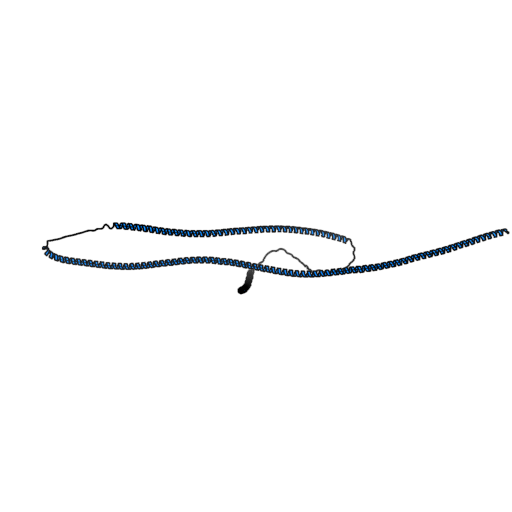0 94.81 100 GLU A N 1
ATOM 798 C CA . GLU A 1 100 ? 54.232 -9.424 -60.094 1.00 94.81 100 GLU A CA 1
ATOM 799 C C . GLU A 1 100 ? 54.320 -9.746 -58.593 1.00 94.81 100 GLU A C 1
ATOM 801 O O . GLU A 1 100 ? 53.298 -10.062 -57.987 1.00 94.81 100 GLU A O 1
ATOM 806 N N . ASP A 1 101 ? 55.480 -9.539 -57.961 1.00 95.00 101 ASP A N 1
ATOM 807 C CA . ASP A 1 101 ? 55.678 -9.682 -56.510 1.00 95.00 101 ASP A CA 1
ATOM 808 C C . ASP A 1 101 ? 54.805 -8.692 -55.716 1.00 95.00 101 ASP A C 1
ATOM 810 O O . ASP A 1 101 ? 54.171 -9.062 -54.726 1.00 95.00 101 ASP A O 1
ATOM 814 N N . MET A 1 102 ? 54.717 -7.434 -56.166 1.00 93.50 102 MET A N 1
ATOM 815 C CA . MET A 1 102 ? 53.849 -6.413 -55.563 1.00 93.50 102 MET A CA 1
ATOM 816 C C . MET A 1 102 ? 52.359 -6.758 -55.713 1.00 93.50 102 MET A C 1
ATOM 818 O O . MET A 1 102 ? 51.587 -6.559 -54.776 1.00 93.50 102 MET A O 1
ATOM 822 N N . ILE A 1 103 ? 51.944 -7.306 -56.859 1.00 95.62 103 ILE A N 1
ATOM 823 C CA . ILE A 1 103 ? 50.577 -7.796 -57.082 1.00 95.62 103 ILE A CA 1
ATOM 824 C C . ILE A 1 103 ? 50.290 -9.002 -56.181 1.00 95.62 103 ILE A C 1
ATOM 826 O O . ILE A 1 103 ? 49.225 -9.042 -55.570 1.00 95.62 103 ILE A O 1
ATOM 830 N N . ALA A 1 104 ? 51.226 -9.943 -56.038 1.00 95.75 104 ALA A N 1
ATOM 831 C CA . ALA A 1 104 ? 51.071 -11.108 -55.169 1.00 95.75 104 ALA A CA 1
ATOM 832 C C . ALA A 1 104 ? 50.937 -10.714 -53.686 1.00 95.75 104 ALA A C 1
ATOM 834 O O . ALA A 1 104 ? 50.068 -11.235 -52.988 1.00 95.75 104 ALA A O 1
ATOM 835 N N . GLN A 1 105 ? 51.732 -9.746 -53.213 1.00 94.75 105 GLN A N 1
ATOM 836 C CA . GLN A 1 105 ? 51.620 -9.204 -51.852 1.00 94.75 105 GLN A CA 1
ATOM 837 C C . GLN A 1 105 ? 50.262 -8.523 -51.625 1.00 94.75 105 GLN A C 1
ATOM 839 O O . GLN A 1 105 ? 49.571 -8.848 -50.660 1.00 94.75 105 GLN A O 1
ATOM 844 N N . LEU A 1 106 ? 49.826 -7.660 -52.550 1.00 95.12 106 LEU A N 1
ATOM 845 C CA . LEU A 1 106 ? 48.515 -7.000 -52.478 1.00 95.12 106 LEU A CA 1
ATOM 846 C C . LEU A 1 106 ? 47.340 -7.991 -52.575 1.00 95.12 106 LEU A C 1
ATOM 848 O O . LEU A 1 106 ? 46.297 -7.766 -51.962 1.00 95.12 106 LEU A O 1
ATOM 852 N N . GLN A 1 107 ? 47.495 -9.101 -53.303 1.00 94.31 107 GLN A N 1
ATOM 853 C CA . GLN A 1 107 ? 46.517 -10.193 -53.329 1.00 94.31 107 GLN A CA 1
ATOM 854 C C . GLN A 1 107 ? 46.468 -10.942 -51.992 1.00 94.31 107 GLN A C 1
ATOM 856 O O . GLN A 1 107 ? 45.377 -11.190 -51.483 1.00 94.31 107 GLN A O 1
ATOM 861 N N . GLU A 1 108 ? 47.614 -11.254 -51.379 1.00 95.12 108 GLU A N 1
ATOM 862 C CA . GLU A 1 108 ? 47.649 -11.928 -50.076 1.00 95.12 108 GLU A CA 1
ATOM 863 C C . GLU A 1 108 ? 47.090 -11.032 -48.952 1.00 95.12 108 GLU A C 1
ATOM 865 O O . GLU A 1 108 ? 46.381 -11.511 -48.066 1.00 95.12 108 GLU A O 1
ATOM 870 N N . GLU A 1 109 ? 47.361 -9.724 -48.992 1.00 94.75 109 GLU A N 1
ATOM 871 C CA . GLU A 1 109 ? 46.747 -8.728 -48.104 1.00 94.75 109 GLU A CA 1
ATOM 872 C C . GLU A 1 109 ? 45.238 -8.596 -48.347 1.00 94.75 109 GLU A C 1
ATOM 874 O O . GLU A 1 109 ? 44.461 -8.641 -47.391 1.00 94.75 109 GLU A O 1
ATOM 879 N N . GLY A 1 110 ? 44.805 -8.534 -49.610 1.00 95.69 110 GLY A N 1
ATOM 880 C CA . GLY A 1 110 ? 43.390 -8.535 -49.987 1.00 95.69 110 GLY A CA 1
ATOM 881 C C . GLY A 1 110 ? 42.645 -9.781 -49.500 1.00 95.69 110 GLY A C 1
ATOM 882 O O . GLY A 1 110 ? 41.551 -9.669 -48.949 1.00 95.69 110 GLY A O 1
ATOM 883 N N . GLU A 1 111 ? 43.249 -10.967 -49.608 1.00 94.69 111 GLU A N 1
ATOM 884 C CA . GLU A 1 111 ? 42.691 -12.203 -49.054 1.00 94.69 111 GLU A CA 1
ATOM 885 C C . GLU A 1 111 ? 42.633 -12.191 -47.520 1.00 94.69 111 GLU A C 1
ATOM 887 O O . GLU A 1 111 ? 41.635 -12.633 -46.942 1.00 94.69 111 GLU A O 1
ATOM 892 N N . LYS A 1 112 ? 43.667 -11.681 -46.835 1.00 96.25 112 LYS A N 1
ATOM 893 C CA . LYS A 1 112 ? 43.665 -11.533 -45.368 1.00 96.25 112 LYS A CA 1
ATOM 894 C C . LYS A 1 112 ? 42.533 -10.607 -44.915 1.00 96.25 112 LYS A C 1
ATOM 896 O O . LYS A 1 112 ? 41.783 -10.982 -44.011 1.00 96.25 112 LYS A O 1
ATOM 901 N N . LEU A 1 113 ? 42.367 -9.458 -45.571 1.00 94.81 113 LEU A N 1
ATOM 902 C CA . LEU A 1 113 ? 41.297 -8.498 -45.295 1.00 94.81 113 LEU A CA 1
ATOM 903 C C . LEU A 1 113 ? 39.914 -9.096 -45.584 1.00 94.81 113 LEU A C 1
ATOM 905 O O . LEU A 1 113 ? 39.069 -9.101 -44.694 1.00 94.81 113 LEU A O 1
ATOM 909 N N . ALA A 1 114 ? 39.696 -9.713 -46.748 1.00 95.81 114 ALA A N 1
ATOM 910 C CA . ALA A 1 114 ? 38.418 -10.347 -47.088 1.00 95.81 114 ALA A CA 1
ATOM 911 C C . ALA A 1 114 ? 38.022 -11.461 -46.093 1.00 95.81 114 ALA A C 1
ATOM 913 O O . ALA A 1 114 ? 36.851 -11.600 -45.725 1.00 95.81 114 ALA A O 1
ATOM 914 N N . ARG A 1 115 ? 38.996 -12.238 -45.594 1.00 95.69 115 ARG A N 1
ATOM 915 C CA . ARG A 1 115 ? 38.771 -13.238 -44.534 1.00 95.69 115 ARG A CA 1
ATOM 916 C C . ARG A 1 115 ? 38.403 -12.577 -43.197 1.00 95.69 115 ARG A C 1
ATOM 918 O O . ARG A 1 115 ? 37.515 -13.085 -42.512 1.00 95.69 115 ARG A O 1
ATOM 925 N N . GLN A 1 116 ? 39.036 -11.459 -42.832 1.00 96.25 116 GLN A N 1
ATOM 926 C CA . GLN A 1 116 ? 38.700 -10.684 -41.629 1.00 96.25 116 GLN A CA 1
ATOM 927 C C . GLN A 1 116 ? 37.309 -10.042 -41.735 1.00 96.25 116 GLN A C 1
ATOM 929 O O . GLN A 1 116 ? 36.497 -10.204 -40.826 1.00 96.25 116 GLN A O 1
ATOM 934 N N . GLU A 1 117 ? 36.969 -9.405 -42.856 1.00 95.00 117 GLU A N 1
ATOM 935 C CA . GLU A 1 117 ? 35.636 -8.841 -43.109 1.00 95.00 117 GLU A CA 1
ATOM 936 C C . GLU A 1 117 ? 34.536 -9.906 -43.043 1.00 95.00 117 GLU A C 1
ATOM 938 O O . GLU A 1 117 ? 33.493 -9.687 -42.422 1.00 95.00 117 GLU A O 1
ATOM 943 N N . LEU A 1 118 ? 34.772 -11.098 -43.602 1.00 96.81 118 LEU A N 1
ATOM 944 C CA . LEU A 1 118 ? 33.841 -12.226 -43.512 1.00 96.81 118 LEU A CA 1
ATOM 945 C C . LEU A 1 118 ? 33.671 -12.707 -42.059 1.00 96.81 118 LEU A C 1
ATOM 947 O O . LEU A 1 118 ? 32.545 -12.981 -41.627 1.00 96.81 118 LEU A O 1
ATOM 951 N N . GLN A 1 119 ? 34.755 -12.767 -41.278 1.00 96.31 119 GLN A N 1
ATOM 952 C CA . GLN A 1 119 ? 34.693 -13.072 -39.844 1.00 96.31 119 GLN A CA 1
ATOM 953 C C . GLN A 1 119 ? 33.911 -12.000 -39.073 1.00 96.31 119 GLN A C 1
ATOM 955 O O . GLN A 1 119 ? 32.983 -12.346 -38.339 1.00 96.31 119 GLN A O 1
ATOM 960 N N . HIS A 1 120 ? 34.205 -10.715 -39.278 1.00 95.56 120 HIS A N 1
ATOM 961 C CA . HIS A 1 120 ? 33.496 -9.602 -38.645 1.00 95.56 120 HIS A CA 1
ATOM 962 C C . HIS A 1 120 ? 32.013 -9.568 -39.038 1.00 95.56 120 HIS A C 1
ATOM 964 O O . HIS A 1 120 ? 31.160 -9.458 -38.162 1.00 95.56 120 HIS A O 1
ATOM 970 N N . SER A 1 121 ? 31.673 -9.780 -40.312 1.00 97.56 121 SER A N 1
ATOM 971 C CA . SER A 1 121 ? 30.291 -9.907 -40.798 1.00 97.56 121 SER A CA 1
ATOM 972 C C . SER A 1 121 ? 29.538 -11.040 -40.090 1.00 97.56 121 SER A C 1
ATOM 974 O O . SER A 1 121 ? 28.402 -10.863 -39.644 1.00 97.56 121 SER A O 1
ATOM 976 N N . ASN A 1 122 ? 30.179 -12.196 -39.898 1.00 97.19 122 ASN A N 1
ATOM 977 C CA . ASN A 1 122 ? 29.590 -13.319 -39.168 1.00 97.19 122 ASN A CA 1
ATOM 978 C C . ASN A 1 122 ? 29.496 -13.077 -37.650 1.00 97.19 122 ASN A C 1
ATOM 980 O O . ASN A 1 122 ? 28.536 -13.534 -37.027 1.00 97.19 122 ASN A O 1
ATOM 984 N N . ILE A 1 123 ? 30.429 -12.332 -37.051 1.00 97.50 123 ILE A N 1
ATOM 985 C CA . ILE A 1 123 ? 30.342 -11.885 -35.652 1.00 97.50 123 ILE A CA 1
ATOM 986 C C . ILE A 1 123 ? 29.179 -10.896 -35.486 1.00 97.50 123 ILE A C 1
ATOM 988 O O . ILE A 1 123 ? 28.344 -11.100 -34.611 1.00 97.50 123 ILE A O 1
ATOM 992 N N . ILE A 1 124 ? 29.048 -9.900 -36.366 1.00 97.00 124 ILE A N 1
ATOM 993 C CA . ILE A 1 124 ? 27.948 -8.920 -36.362 1.00 97.00 124 ILE A CA 1
ATOM 994 C C . ILE A 1 124 ? 26.590 -9.620 -36.513 1.00 97.00 124 ILE A C 1
ATOM 996 O O . ILE A 1 124 ? 25.660 -9.303 -35.774 1.00 97.00 124 ILE A O 1
ATOM 1000 N N . LYS A 1 125 ? 26.465 -10.620 -37.399 1.00 97.69 125 LYS A N 1
ATOM 1001 C CA . LYS A 1 125 ? 25.244 -11.443 -37.513 1.00 97.69 125 LYS A CA 1
ATOM 1002 C C . LYS A 1 125 ? 24.919 -12.183 -36.209 1.00 97.69 125 LYS A C 1
ATOM 1004 O O . LYS A 1 125 ? 23.766 -12.176 -35.788 1.00 97.69 125 LYS A O 1
ATOM 1009 N N . LYS A 1 126 ? 25.918 -12.783 -35.546 1.00 97.56 126 LYS A N 1
ATOM 1010 C CA . LYS A 1 126 ? 25.742 -13.468 -34.249 1.00 97.56 126 LYS A CA 1
ATOM 1011 C C . LYS A 1 126 ? 25.384 -12.506 -33.112 1.00 97.56 126 LYS A C 1
ATOM 1013 O O . LYS A 1 126 ? 24.580 -12.869 -32.260 1.00 97.56 126 LYS A O 1
ATOM 1018 N N . LEU A 1 127 ? 25.956 -11.301 -33.098 1.00 96.50 127 LEU A N 1
ATOM 1019 C CA . LEU A 1 127 ? 25.627 -10.266 -32.116 1.00 96.50 127 LEU A CA 1
ATOM 1020 C C . LEU A 1 127 ? 24.194 -9.760 -32.317 1.00 96.50 127 LEU A C 1
ATOM 1022 O O . LEU A 1 127 ? 23.424 -9.807 -31.368 1.00 96.50 127 LEU A O 1
ATOM 1026 N N . ARG A 1 128 ? 23.796 -9.416 -33.550 1.00 96.50 128 ARG A N 1
ATOM 1027 C CA . ARG A 1 128 ? 22.420 -8.996 -33.885 1.00 96.50 128 ARG A CA 1
ATOM 1028 C C . ARG A 1 128 ? 21.358 -10.068 -33.619 1.00 96.50 128 ARG A C 1
ATOM 1030 O O . ARG A 1 128 ? 20.205 -9.729 -33.379 1.00 96.50 128 ARG A O 1
ATOM 1037 N N . ALA A 1 129 ? 21.716 -11.353 -33.682 1.00 97.25 129 ALA A N 1
ATOM 1038 C CA . ALA A 1 129 ? 20.831 -12.433 -33.245 1.00 97.25 129 ALA A CA 1
ATOM 1039 C C . ALA A 1 129 ? 20.626 -12.376 -31.722 1.00 97.25 129 ALA A C 1
ATOM 1041 O O . ALA A 1 129 ? 19.508 -12.150 -31.273 1.00 97.25 129 ALA A O 1
ATOM 1042 N N . LYS A 1 130 ? 21.718 -12.427 -30.943 1.00 97.19 130 LYS A N 1
ATOM 1043 C CA . LYS A 1 130 ? 21.674 -12.326 -29.473 1.00 97.19 130 LYS A CA 1
ATOM 1044 C C . LYS A 1 130 ? 21.008 -11.046 -28.963 1.00 97.19 130 LYS A C 1
ATOM 1046 O O . LYS A 1 130 ? 20.368 -11.066 -27.923 1.00 97.19 130 LYS A O 1
ATOM 1051 N N . GLU A 1 131 ? 21.184 -9.938 -29.673 1.00 96.94 131 GLU A N 1
ATOM 1052 C CA . GLU A 1 131 ? 20.550 -8.649 -29.392 1.00 96.94 131 GLU A CA 1
ATOM 1053 C C . GLU A 1 131 ? 19.022 -8.771 -29.467 1.00 96.94 131 GLU A C 1
ATOM 1055 O O . GLU A 1 131 ? 18.349 -8.472 -28.487 1.00 96.94 131 GLU A O 1
ATOM 1060 N N . ARG A 1 132 ? 18.487 -9.350 -30.551 1.00 97.81 132 ARG A N 1
ATOM 1061 C CA . ARG A 1 132 ? 17.048 -9.632 -30.710 1.00 97.81 132 ARG A CA 1
ATOM 1062 C C . ARG A 1 132 ? 16.518 -10.655 -29.708 1.00 97.81 132 ARG A C 1
ATOM 1064 O O . ARG A 1 132 ? 15.399 -10.505 -29.224 1.00 97.81 132 ARG A O 1
ATOM 1071 N N . ASP A 1 133 ? 17.298 -11.691 -29.403 1.00 97.38 133 ASP A N 1
ATOM 1072 C CA . ASP A 1 133 ? 16.928 -12.697 -28.402 1.00 97.38 133 ASP A CA 1
ATOM 1073 C C . ASP A 1 133 ? 16.814 -12.035 -27.013 1.00 97.38 133 ASP A C 1
ATOM 1075 O O . ASP A 1 133 ? 15.829 -12.225 -26.299 1.00 97.38 133 ASP A O 1
ATOM 1079 N N . ASN A 1 134 ? 17.772 -11.167 -26.665 1.00 96.75 134 ASN A N 1
ATOM 1080 C CA . ASN A 1 134 ? 17.743 -10.368 -25.441 1.00 96.75 134 ASN A CA 1
ATOM 1081 C C . ASN A 1 134 ? 16.586 -9.355 -25.432 1.00 96.75 134 ASN A C 1
ATOM 1083 O O . ASN A 1 134 ? 15.943 -9.202 -24.399 1.00 96.75 134 ASN A O 1
ATOM 1087 N N . GLU A 1 135 ? 16.278 -8.684 -26.548 1.00 97.94 135 GLU A N 1
ATOM 1088 C CA . GLU A 1 135 ? 15.113 -7.791 -26.663 1.00 97.94 135 GLU A CA 1
ATOM 1089 C C . GLU A 1 135 ? 13.795 -8.538 -26.407 1.00 97.94 135 GLU A C 1
ATOM 1091 O O . GLU A 1 135 ? 12.932 -8.031 -25.688 1.00 97.94 135 GLU A O 1
ATOM 1096 N N . GLN A 1 136 ? 13.651 -9.761 -26.931 1.00 97.81 136 GLN A N 1
ATOM 1097 C CA . GLN A 1 136 ? 12.487 -10.617 -26.674 1.00 97.81 136 GLN A CA 1
ATOM 1098 C C . GLN A 1 136 ? 12.400 -11.044 -25.204 1.00 97.81 136 GLN A C 1
ATOM 1100 O O . GLN A 1 136 ? 11.322 -10.964 -24.614 1.00 97.81 136 GLN A O 1
ATOM 1105 N N . VAL A 1 137 ? 13.521 -11.429 -24.582 1.00 98.00 137 VAL A N 1
ATOM 1106 C CA . VAL A 1 137 ? 13.574 -11.756 -23.144 1.00 98.00 137 VAL A CA 1
ATOM 1107 C C . VAL A 1 137 ? 13.244 -10.532 -22.284 1.00 98.00 137 VAL A C 1
ATOM 1109 O O . VAL A 1 137 ? 12.431 -10.631 -21.369 1.00 98.00 137 VAL A O 1
ATOM 1112 N N . ILE A 1 138 ? 13.800 -9.359 -22.600 1.00 97.69 138 ILE A N 1
ATOM 1113 C CA . ILE A 1 138 ? 13.505 -8.094 -21.910 1.00 97.69 138 ILE A CA 1
ATOM 1114 C C . ILE A 1 138 ? 12.025 -7.729 -22.056 1.00 97.69 138 ILE A C 1
ATOM 1116 O O . ILE A 1 138 ? 11.418 -7.282 -21.083 1.00 97.69 138 ILE A O 1
ATOM 1120 N N . LYS A 1 139 ? 11.421 -7.940 -23.233 1.00 98.31 139 LYS A N 1
ATOM 1121 C CA . LYS A 1 139 ? 9.981 -7.745 -23.416 1.00 98.31 139 LYS A CA 1
ATOM 1122 C C . LYS A 1 139 ? 9.180 -8.719 -22.545 1.00 98.31 139 LYS A C 1
ATOM 1124 O O . LYS A 1 139 ? 8.385 -8.262 -21.736 1.00 98.31 139 LYS A O 1
ATOM 1129 N N . GLY A 1 140 ? 9.449 -10.022 -22.622 1.00 98.12 140 GLY A N 1
ATOM 1130 C CA . GLY A 1 140 ? 8.741 -11.028 -21.820 1.00 98.12 140 GLY A CA 1
ATOM 1131 C C . GLY A 1 140 ? 8.894 -10.841 -20.304 1.00 98.12 140 GLY A C 1
ATOM 1132 O O . GLY A 1 140 ? 7.987 -11.183 -19.552 1.00 98.12 140 GLY A O 1
ATOM 1133 N N . LEU A 1 141 ? 10.006 -10.261 -19.838 1.00 96.88 141 LEU A N 1
ATOM 1134 C CA . LEU A 1 141 ? 10.178 -9.862 -18.437 1.00 96.88 141 LEU A CA 1
ATOM 1135 C C . LEU A 1 141 ? 9.375 -8.600 -18.081 1.00 96.88 141 LEU A C 1
ATOM 1137 O O . LEU A 1 141 ? 8.804 -8.547 -16.998 1.00 96.88 141 LEU A O 1
ATOM 1141 N N . ARG A 1 142 ? 9.289 -7.603 -18.973 1.00 97.81 142 ARG A N 1
ATOM 1142 C CA . ARG A 1 142 ? 8.433 -6.415 -18.775 1.00 97.81 142 ARG A CA 1
ATOM 1143 C C . ARG A 1 142 ? 6.951 -6.778 -18.747 1.00 97.81 142 ARG A C 1
ATOM 1145 O O . ARG A 1 142 ? 6.242 -6.292 -17.873 1.00 97.81 142 ARG A O 1
ATOM 1152 N N . ASP A 1 143 ? 6.519 -7.642 -19.661 1.00 98.25 143 ASP A N 1
ATOM 1153 C CA . ASP A 1 143 ? 5.137 -8.113 -19.751 1.00 98.25 143 ASP A CA 1
ATOM 1154 C C . ASP A 1 143 ? 4.756 -8.852 -18.445 1.00 98.25 143 ASP A C 1
ATOM 1156 O O . ASP A 1 143 ? 3.777 -8.484 -17.799 1.00 98.25 143 ASP A O 1
ATOM 1160 N N . LYS A 1 144 ? 5.616 -9.758 -17.946 1.00 98.06 144 LYS A N 1
ATOM 1161 C CA . LYS A 1 144 ? 5.440 -10.422 -16.635 1.00 98.06 144 LYS A CA 1
ATOM 1162 C C . LYS A 1 144 ? 5.449 -9.475 -15.435 1.00 98.06 144 LYS A C 1
ATOM 1164 O O . LYS A 1 144 ? 4.699 -9.686 -14.488 1.00 98.06 144 LYS A O 1
ATOM 1169 N N . ILE A 1 145 ? 6.287 -8.436 -15.445 1.00 97.00 145 ILE A N 1
ATOM 1170 C CA . ILE A 1 145 ? 6.279 -7.415 -14.385 1.00 97.00 145 ILE A CA 1
ATOM 1171 C C . ILE A 1 145 ? 4.944 -6.654 -14.391 1.00 97.00 145 ILE A C 1
ATOM 1173 O O . ILE A 1 145 ? 4.428 -6.350 -13.321 1.00 97.00 145 ILE A O 1
ATOM 1177 N N . ALA A 1 146 ? 4.366 -6.374 -15.564 1.00 97.19 146 ALA A N 1
ATOM 1178 C CA . ALA A 1 146 ? 3.057 -5.728 -15.676 1.00 97.19 146 ALA A CA 1
ATOM 1179 C C . ALA A 1 146 ? 1.900 -6.640 -15.223 1.00 97.19 146 ALA A C 1
ATOM 1181 O O . ALA A 1 146 ? 0.969 -6.166 -14.574 1.00 97.19 146 ALA A O 1
ATOM 1182 N N . GLU A 1 147 ? 1.972 -7.944 -15.509 1.00 98.12 147 GLU A N 1
ATOM 1183 C CA . GLU A 1 147 ? 1.040 -8.947 -14.972 1.00 98.12 147 GLU A CA 1
ATOM 1184 C C . GLU A 1 147 ? 1.112 -8.980 -13.434 1.00 98.12 147 GLU A C 1
ATOM 1186 O O . GLU A 1 147 ? 0.105 -8.766 -12.760 1.00 98.12 147 GLU A O 1
ATOM 1191 N N . GLN A 1 148 ? 2.316 -9.117 -12.868 1.00 96.38 148 GLN A N 1
ATOM 1192 C CA . GLN A 1 148 ? 2.524 -9.180 -11.417 1.00 96.38 148 GLN A CA 1
ATOM 1193 C C . GLN A 1 148 ? 2.146 -7.883 -10.683 1.00 96.38 148 GLN A C 1
ATOM 1195 O O . GLN A 1 148 ? 1.644 -7.947 -9.560 1.00 96.38 148 GLN A O 1
ATOM 1200 N N . THR A 1 149 ? 2.338 -6.696 -11.272 1.00 97.00 149 THR A N 1
ATOM 1201 C CA . THR A 1 149 ? 1.856 -5.449 -10.647 1.00 97.00 149 THR A CA 1
ATOM 1202 C C . THR A 1 149 ? 0.334 -5.333 -10.703 1.00 97.00 149 THR A C 1
ATOM 1204 O O . THR A 1 149 ? -0.267 -4.923 -9.709 1.00 97.00 149 THR A O 1
ATOM 1207 N N . ALA A 1 150 ? -0.309 -5.762 -11.793 1.00 97.56 150 ALA A N 1
ATOM 1208 C CA . ALA A 1 150 ? -1.768 -5.808 -11.887 1.00 97.56 150 ALA A CA 1
ATOM 1209 C C . ALA A 1 150 ? -2.389 -6.811 -10.892 1.00 97.56 150 ALA A C 1
ATOM 1211 O O . ALA A 1 150 ? -3.420 -6.511 -10.282 1.00 97.56 150 ALA A O 1
ATOM 1212 N N . GLU A 1 151 ? -1.747 -7.964 -10.677 1.00 97.06 151 GLU A N 1
ATOM 1213 C CA . GLU A 1 151 ? -2.111 -8.937 -9.639 1.00 97.06 151 GLU A CA 1
ATOM 1214 C C . GLU A 1 151 ? -1.932 -8.357 -8.233 1.00 97.06 151 GLU A C 1
ATOM 1216 O O . GLU A 1 151 ? -2.878 -8.376 -7.444 1.00 97.06 151 GLU A O 1
ATOM 1221 N N . LEU A 1 152 ? -0.775 -7.759 -7.925 1.00 96.56 152 LEU A N 1
ATOM 1222 C CA . LEU A 1 152 ? -0.541 -7.087 -6.642 1.00 96.56 152 LEU A CA 1
ATOM 1223 C C . LEU A 1 152 ? -1.585 -5.996 -6.375 1.00 96.56 152 LEU A C 1
ATOM 1225 O O . LEU A 1 152 ? -2.088 -5.895 -5.258 1.00 96.56 152 LEU A O 1
ATOM 1229 N N . ASP A 1 153 ? -1.971 -5.214 -7.382 1.00 97.38 153 ASP A N 1
ATOM 1230 C CA . ASP A 1 153 ? -2.993 -4.178 -7.228 1.00 97.38 153 ASP A CA 1
ATOM 1231 C C . ASP A 1 153 ? -4.425 -4.746 -7.188 1.00 97.38 153 ASP A C 1
ATOM 1233 O O . ASP A 1 153 ? -5.305 -4.120 -6.593 1.00 97.38 153 ASP A O 1
ATOM 1237 N N . ARG A 1 154 ? -4.701 -5.936 -7.749 1.00 97.81 154 ARG A N 1
ATOM 1238 C CA . ARG A 1 154 ? -5.944 -6.702 -7.484 1.00 97.81 154 ARG A CA 1
ATOM 1239 C C . ARG A 1 154 ? -5.974 -7.171 -6.024 1.00 97.81 154 ARG A C 1
ATOM 1241 O O . ARG A 1 154 ? -6.980 -6.966 -5.348 1.00 97.81 154 ARG A O 1
ATOM 1248 N N . MET A 1 155 ? -4.868 -7.717 -5.521 1.00 94.50 155 MET A N 1
ATOM 1249 C CA . MET A 1 155 ? -4.761 -8.240 -4.155 1.00 94.50 155 MET A CA 1
ATOM 1250 C C . MET A 1 155 ? -4.814 -7.134 -3.094 1.00 94.50 155 MET A C 1
ATOM 1252 O O . MET A 1 155 ? -5.566 -7.276 -2.137 1.00 94.50 155 MET A O 1
ATOM 1256 N N . LYS A 1 156 ? -4.138 -5.990 -3.289 1.00 97.56 156 LYS A N 1
ATOM 1257 C CA . LYS A 1 156 ? -4.258 -4.809 -2.404 1.00 97.56 156 LYS A CA 1
ATOM 1258 C C . LYS A 1 156 ? -5.700 -4.310 -2.299 1.00 97.56 156 LYS A C 1
ATOM 1260 O O . LYS A 1 156 ? -6.172 -4.046 -1.200 1.00 97.56 156 LYS A O 1
ATOM 1265 N N . ARG A 1 157 ? -6.423 -4.216 -3.425 1.00 97.38 157 ARG A N 1
ATOM 1266 C CA . ARG A 1 157 ? -7.848 -3.831 -3.429 1.00 97.38 157 ARG A CA 1
ATOM 1267 C C . ARG A 1 157 ? -8.722 -4.865 -2.716 1.00 97.38 157 ARG A C 1
ATOM 1269 O O . ARG A 1 157 ? -9.624 -4.481 -1.982 1.00 97.38 157 ARG A O 1
ATOM 1276 N N . SER A 1 158 ? -8.436 -6.158 -2.884 1.00 97.38 158 SER A N 1
ATOM 1277 C CA . SER A 1 158 ? -9.130 -7.215 -2.139 1.00 97.38 158 SER A CA 1
ATOM 1278 C C . SER A 1 158 ? -8.787 -7.234 -0.646 1.00 97.38 158 SER A C 1
ATOM 1280 O O . SER A 1 158 ? -9.612 -7.712 0.129 1.00 97.38 158 SER A O 1
ATOM 1282 N N . LEU A 1 159 ? -7.600 -6.772 -0.246 1.00 96.25 159 LEU A N 1
ATOM 1283 C CA . LEU A 1 159 ? -7.202 -6.647 1.155 1.00 96.25 159 LEU A CA 1
ATOM 1284 C C . LEU A 1 159 ? -7.915 -5.458 1.804 1.00 96.25 159 LEU A C 1
ATOM 1286 O O . LEU A 1 159 ? -8.631 -5.665 2.772 1.00 96.25 159 LEU A O 1
ATOM 1290 N N . ALA A 1 160 ? -7.843 -4.267 1.203 1.00 96.69 160 ALA A N 1
ATOM 1291 C CA . ALA A 1 160 ? -8.544 -3.079 1.698 1.00 96.69 160 ALA A CA 1
ATOM 1292 C C . ALA A 1 160 ? -10.064 -3.311 1.836 1.00 96.69 160 ALA A C 1
ATOM 1294 O O . ALA A 1 160 ? -10.656 -2.967 2.853 1.00 96.69 160 ALA A O 1
ATOM 1295 N N . ALA A 1 161 ? -10.693 -3.988 0.867 1.00 96.75 161 ALA A N 1
ATOM 1296 C CA . ALA A 1 161 ? -12.110 -4.353 0.955 1.00 96.75 161 ALA A CA 1
ATOM 1297 C C . ALA A 1 161 ? -12.421 -5.374 2.074 1.00 96.75 161 ALA A C 1
ATOM 1299 O O . ALA A 1 161 ? -13.544 -5.408 2.574 1.00 96.75 161 ALA A O 1
ATOM 1300 N N . LYS A 1 162 ? -11.453 -6.211 2.482 1.00 95.81 162 LYS A N 1
ATOM 1301 C CA . LYS A 1 162 ? -11.583 -7.075 3.668 1.00 95.81 162 LYS A CA 1
ATOM 1302 C C . LYS A 1 162 ? -11.379 -6.281 4.956 1.00 95.81 162 LYS A C 1
ATOM 1304 O O . LYS A 1 162 ? -12.183 -6.437 5.863 1.00 95.81 162 LYS A O 1
ATOM 1309 N N . GLU A 1 163 ? -10.392 -5.390 5.007 1.00 96.44 163 GLU A N 1
ATOM 1310 C CA . GLU A 1 163 ? -10.130 -4.498 6.145 1.00 96.44 163 GLU A CA 1
ATOM 1311 C C . GLU A 1 163 ? -11.343 -3.591 6.441 1.00 96.44 163 GLU A C 1
ATOM 1313 O O . GLU A 1 163 ? -11.766 -3.484 7.590 1.00 96.44 163 GLU A O 1
ATOM 1318 N N . GLU A 1 164 ? -11.985 -3.015 5.415 1.00 96.56 164 GLU A N 1
ATOM 1319 C CA . GLU A 1 164 ? -13.248 -2.266 5.551 1.00 96.56 164 GLU A CA 1
ATOM 1320 C C . GLU A 1 164 ? -14.378 -3.132 6.139 1.00 96.56 164 GLU A C 1
ATOM 1322 O O . GLU A 1 164 ? -15.121 -2.694 7.026 1.00 96.56 164 GLU A O 1
ATOM 1327 N N . VAL A 1 165 ? -14.499 -4.384 5.684 1.00 97.25 165 VAL A N 1
ATOM 1328 C CA . VAL A 1 165 ? -15.484 -5.339 6.209 1.00 97.25 165 VAL A CA 1
ATOM 1329 C C . VAL A 1 165 ? -15.161 -5.728 7.655 1.00 97.25 165 VAL A C 1
ATOM 1331 O O . VAL A 1 165 ? -16.073 -5.733 8.480 1.00 97.25 165 VAL A O 1
ATOM 1334 N N . GLU A 1 166 ? -13.902 -5.984 8.001 1.00 95.19 166 GLU A N 1
ATOM 1335 C CA . GLU A 1 166 ? -13.455 -6.291 9.365 1.00 95.19 166 GLU A CA 1
ATOM 1336 C C . GLU A 1 166 ? -13.715 -5.120 10.320 1.00 95.19 166 GLU A C 1
ATOM 1338 O O . GLU A 1 166 ? -14.288 -5.328 11.390 1.00 95.19 166 GLU A O 1
ATOM 1343 N N . VAL A 1 167 ? -13.425 -3.877 9.917 1.00 97.50 167 VAL A N 1
ATOM 1344 C CA . VAL A 1 167 ? -13.789 -2.672 10.685 1.00 97.50 167 VAL A CA 1
ATOM 1345 C C . VAL A 1 167 ? -15.306 -2.594 10.890 1.00 97.50 167 VAL A C 1
ATOM 1347 O O . VAL A 1 167 ? -15.758 -2.380 12.017 1.00 97.50 167 VAL A O 1
ATOM 1350 N N . SER A 1 168 ? -16.111 -2.852 9.852 1.00 96.75 168 SER A N 1
ATOM 1351 C CA . SER A 1 168 ? -17.577 -2.861 9.980 1.00 96.75 168 SER A CA 1
ATOM 1352 C C . SER A 1 168 ? -18.095 -3.963 10.922 1.00 96.75 168 SER A C 1
ATOM 1354 O O . SER A 1 168 ? -19.062 -3.749 11.657 1.00 96.75 168 SER A O 1
ATOM 1356 N N . GLN A 1 169 ? -17.427 -5.123 10.961 1.00 96.12 169 GLN A N 1
ATOM 1357 C CA . GLN A 1 169 ? -17.740 -6.223 11.875 1.00 96.12 169 GLN A CA 1
ATOM 1358 C C . GLN A 1 169 ? -17.327 -5.895 13.314 1.00 96.12 169 GLN A C 1
ATOM 1360 O O . GLN A 1 169 ? -18.107 -6.140 14.233 1.00 96.12 169 GLN A O 1
ATOM 1365 N N . ILE A 1 170 ? -16.157 -5.286 13.525 1.00 96.75 170 ILE A N 1
ATOM 1366 C CA . ILE A 1 170 ? -15.700 -4.806 14.838 1.00 96.75 170 ILE A CA 1
ATOM 1367 C C . ILE A 1 170 ? -16.671 -3.748 15.378 1.00 96.75 170 ILE A C 1
ATOM 1369 O O . ILE A 1 170 ? -17.079 -3.827 16.538 1.00 96.75 170 ILE A O 1
ATOM 1373 N N . GLU A 1 171 ? -17.121 -2.810 14.541 1.00 97.12 171 GLU A N 1
ATOM 1374 C CA . GLU A 1 171 ? -18.172 -1.859 14.909 1.00 97.12 171 GLU A CA 1
ATOM 1375 C C . GLU A 1 171 ? -19.496 -2.552 15.257 1.00 97.12 171 GLU A C 1
ATOM 1377 O O . GLU A 1 171 ? -20.116 -2.209 16.265 1.00 97.12 171 GLU A O 1
ATOM 1382 N N . ALA A 1 172 ? -19.938 -3.536 14.469 1.00 96.88 172 ALA A N 1
ATOM 1383 C CA . ALA A 1 172 ? -21.159 -4.289 14.753 1.00 96.88 172 ALA A CA 1
ATOM 1384 C C . ALA A 1 172 ? -21.063 -5.054 16.086 1.00 96.88 172 ALA A C 1
ATOM 1386 O O . ALA A 1 172 ? -21.978 -4.975 16.907 1.00 96.88 172 ALA A O 1
ATOM 1387 N N . VAL A 1 173 ? -19.935 -5.719 16.351 1.00 97.50 173 VAL A N 1
ATOM 1388 C CA . VAL A 1 173 ? -19.654 -6.410 17.620 1.00 97.50 173 VAL A CA 1
ATOM 1389 C C . VAL A 1 173 ? -19.583 -5.420 18.784 1.00 97.50 173 VAL A C 1
ATOM 1391 O O . VAL A 1 173 ? -20.131 -5.705 19.848 1.00 97.50 173 VAL A O 1
ATOM 1394 N N . TYR A 1 174 ? -18.990 -4.236 18.609 1.00 97.94 174 TYR A N 1
ATOM 1395 C CA . TYR A 1 174 ? -18.958 -3.197 19.642 1.00 97.94 174 TYR A CA 1
ATOM 1396 C C . TYR A 1 174 ? -20.359 -2.643 19.948 1.00 97.94 174 TYR A C 1
ATOM 1398 O O . TYR A 1 174 ? -20.732 -2.502 21.117 1.00 97.94 174 TYR A O 1
ATOM 1406 N N . ARG A 1 175 ? -21.177 -2.391 18.917 1.00 97.44 175 ARG A N 1
ATOM 1407 C CA . ARG A 1 175 ? -22.585 -1.982 19.059 1.00 97.44 175 ARG A CA 1
ATOM 1408 C C . ARG A 1 175 ? -23.390 -3.057 19.802 1.00 97.44 175 ARG A C 1
ATOM 1410 O O . ARG A 1 175 ? -24.028 -2.737 20.799 1.00 97.44 175 ARG A O 1
ATOM 1417 N N . LEU A 1 176 ? -23.277 -4.330 19.410 1.00 96.25 176 LEU A N 1
ATOM 1418 C CA . LEU A 1 176 ? -23.938 -5.457 20.088 1.00 96.25 176 LEU A CA 1
ATOM 1419 C C . LEU A 1 176 ? -23.451 -5.655 21.534 1.00 96.25 176 LEU A C 1
ATOM 1421 O O . LEU A 1 176 ? -24.248 -5.900 22.438 1.00 96.25 176 LEU A O 1
ATOM 1425 N N . THR A 1 177 ? -22.152 -5.491 21.787 1.00 97.06 177 THR A N 1
ATOM 1426 C CA . THR A 1 177 ? -21.564 -5.590 23.134 1.00 97.06 177 THR A CA 1
ATOM 1427 C C . THR A 1 177 ? -22.037 -4.449 24.035 1.00 97.06 177 THR A C 1
ATOM 1429 O O . THR A 1 177 ? -22.290 -4.659 25.221 1.00 97.06 177 THR A O 1
ATOM 1432 N N . THR A 1 178 ? -22.181 -3.236 23.497 1.00 97.12 178 THR A N 1
ATOM 1433 C CA . THR A 1 178 ? -22.690 -2.083 24.255 1.00 97.12 178 THR A CA 1
ATOM 1434 C C . THR A 1 178 ? -24.206 -2.114 24.443 1.00 97.12 178 THR A C 1
ATOM 1436 O O . THR A 1 178 ? -24.669 -1.623 25.470 1.00 97.12 178 THR A O 1
ATOM 1439 N N . THR A 1 179 ? -24.987 -2.736 23.549 1.00 95.94 179 THR A N 1
ATOM 1440 C CA . THR A 1 179 ? -26.407 -3.028 23.821 1.00 95.94 179 THR A CA 1
ATOM 1441 C C . THR A 1 179 ? -26.575 -4.146 24.842 1.00 95.94 179 THR A C 1
ATOM 1443 O O . THR A 1 179 ? -27.360 -3.970 25.766 1.00 95.94 179 THR A O 1
ATOM 1446 N N . ASN A 1 180 ? -25.802 -5.237 24.764 1.00 95.81 180 ASN A N 1
ATOM 1447 C CA . ASN A 1 180 ? -25.860 -6.305 25.770 1.00 95.81 180 ASN A CA 1
ATOM 1448 C C . ASN A 1 180 ? -25.521 -5.767 27.164 1.00 95.81 180 ASN A C 1
ATOM 1450 O O . ASN A 1 180 ? -26.319 -5.937 28.070 1.00 95.81 180 ASN A O 1
ATOM 1454 N N . LYS A 1 181 ? -24.445 -4.980 27.319 1.00 97.31 181 LYS A N 1
ATOM 1455 C CA . LYS A 1 181 ? -24.102 -4.348 28.610 1.00 97.31 181 LYS A CA 1
ATOM 1456 C C . LYS A 1 181 ? -25.192 -3.426 29.178 1.00 97.31 181 LYS A C 1
ATOM 1458 O O . LYS A 1 181 ? -25.243 -3.251 30.392 1.00 97.31 181 LYS A O 1
ATOM 1463 N N . LYS A 1 182 ? -26.039 -2.823 28.333 1.00 97.00 182 LYS A N 1
ATOM 1464 C CA . LYS A 1 182 ? -27.215 -2.053 28.782 1.00 97.00 182 LYS A CA 1
ATOM 1465 C C . LYS A 1 182 ? -28.341 -2.980 29.223 1.00 97.00 182 LYS A C 1
ATOM 1467 O O . LYS A 1 182 ? -28.827 -2.829 30.334 1.00 97.00 182 LYS A O 1
ATOM 1472 N N . LEU A 1 183 ? -28.673 -3.979 28.405 1.00 95.19 183 LEU A N 1
ATOM 1473 C CA . LEU A 1 183 ? -29.680 -4.990 28.731 1.00 95.19 183 LEU A CA 1
ATOM 1474 C C . LEU A 1 183 ? -29.316 -5.769 30.004 1.00 95.19 183 LEU A C 1
ATOM 1476 O O . LEU A 1 183 ? -30.193 -6.025 30.816 1.00 95.19 183 LEU A O 1
ATOM 1480 N N . ASP A 1 184 ? -28.039 -6.085 30.228 1.00 96.44 184 ASP A N 1
ATOM 1481 C CA . ASP A 1 184 ? -27.536 -6.707 31.458 1.00 96.44 184 ASP A CA 1
ATOM 1482 C C . ASP A 1 184 ? -27.735 -5.793 32.679 1.00 96.44 184 ASP A C 1
ATOM 1484 O O . ASP A 1 184 ? -28.132 -6.267 33.742 1.00 96.44 184 ASP A O 1
ATOM 1488 N N . ALA A 1 185 ? -27.503 -4.482 32.536 1.00 97.00 185 ALA A N 1
ATOM 1489 C CA . ALA A 1 185 ? -27.733 -3.506 33.601 1.00 97.00 185 ALA A CA 1
ATOM 1490 C C . ALA A 1 185 ? -29.232 -3.327 33.903 1.00 97.00 185 ALA A C 1
ATOM 1492 O O . ALA A 1 185 ? -29.628 -3.405 35.063 1.00 97.00 185 ALA A O 1
ATOM 1493 N N . GLU A 1 186 ? -30.070 -3.188 32.873 1.00 96.88 186 GLU A N 1
ATOM 1494 C CA . GLU A 1 186 ? -31.537 -3.144 32.978 1.00 96.88 186 GLU A CA 1
ATOM 1495 C C . GLU A 1 186 ? -32.096 -4.443 33.598 1.00 96.88 186 GLU A C 1
ATOM 1497 O O . GLU A 1 186 ? -33.028 -4.417 34.404 1.00 96.88 186 GLU A O 1
ATOM 1502 N N . LEU A 1 187 ? -31.496 -5.596 33.284 1.00 96.50 187 LEU A N 1
ATOM 1503 C CA . LEU A 1 187 ? -31.844 -6.912 33.829 1.00 96.50 187 LEU A CA 1
ATOM 1504 C C . LEU A 1 187 ? -31.386 -7.087 35.287 1.00 96.50 187 LEU A C 1
ATOM 1506 O O . LEU A 1 187 ? -32.030 -7.815 36.041 1.00 96.50 187 LEU A O 1
ATOM 1510 N N . ILE A 1 188 ? -30.310 -6.420 35.712 1.00 96.94 188 ILE A N 1
ATOM 1511 C CA . ILE A 1 188 ? -29.914 -6.328 37.126 1.00 96.94 188 ILE A CA 1
ATOM 1512 C C . ILE A 1 188 ? -30.859 -5.385 37.882 1.00 96.94 188 ILE A C 1
ATOM 1514 O O . ILE A 1 188 ? -31.370 -5.771 38.930 1.00 96.94 188 ILE A O 1
ATOM 1518 N N . GLU A 1 189 ? -31.155 -4.202 37.340 1.00 96.88 189 GLU A N 1
ATOM 1519 C CA . GLU A 1 189 ? -32.040 -3.207 37.963 1.00 96.88 189 GLU A CA 1
ATOM 1520 C C . GLU A 1 189 ? -33.463 -3.758 38.160 1.00 96.88 189 GLU A C 1
ATOM 1522 O O . GLU A 1 189 ? -34.017 -3.700 39.263 1.00 96.88 189 GLU A O 1
ATOM 1527 N N . THR A 1 190 ? -34.026 -4.391 37.126 1.00 94.56 190 THR A N 1
ATOM 1528 C CA . THR A 1 190 ? -35.342 -5.048 37.203 1.00 94.56 190 THR A CA 1
ATOM 1529 C C . THR A 1 190 ? -35.356 -6.266 38.127 1.00 94.56 190 THR A C 1
ATOM 1531 O O . THR A 1 190 ? -36.390 -6.526 38.743 1.00 94.56 190 THR A O 1
ATOM 1534 N N . LYS A 1 191 ? -34.231 -6.979 38.302 1.00 97.12 191 LYS A N 1
ATOM 1535 C CA . LYS A 1 191 ? -34.096 -8.004 39.351 1.00 97.12 191 LYS A CA 1
ATOM 1536 C C . LYS A 1 191 ? -34.107 -7.393 40.747 1.00 97.12 191 LYS A C 1
ATOM 1538 O O . LYS A 1 191 ? -34.901 -7.846 41.558 1.00 97.12 191 LYS A O 1
ATOM 1543 N N . SER A 1 192 ? -33.327 -6.342 41.017 1.00 96.81 192 SER A N 1
ATOM 1544 C CA . SER A 1 192 ? -33.372 -5.673 42.328 1.00 96.81 192 SER A CA 1
ATOM 1545 C C . SER A 1 192 ? -34.762 -5.119 42.648 1.00 96.81 192 SER A C 1
ATOM 1547 O O . SER A 1 192 ? -35.254 -5.325 43.750 1.00 96.81 192 SER A O 1
ATOM 1549 N N . ALA A 1 193 ? -35.458 -4.526 41.671 1.00 96.25 193 ALA A N 1
ATOM 1550 C CA . ALA A 1 193 ? -36.837 -4.071 41.854 1.00 96.25 193 ALA A CA 1
ATOM 1551 C C . ALA A 1 193 ? -37.828 -5.234 42.086 1.00 96.25 193 ALA A C 1
ATOM 1553 O O . ALA A 1 193 ? -38.810 -5.083 42.820 1.00 96.25 193 ALA A O 1
ATOM 1554 N N . LEU A 1 194 ? -37.588 -6.408 41.491 1.00 96.31 194 LEU A N 1
ATOM 1555 C CA . LEU A 1 194 ? -38.360 -7.620 41.770 1.00 96.31 194 LEU A CA 1
ATOM 1556 C C . LEU A 1 194 ? -38.074 -8.151 43.184 1.00 96.31 194 LEU A C 1
ATOM 1558 O O . LEU A 1 194 ? -39.010 -8.458 43.917 1.00 96.31 194 LEU A O 1
ATOM 1562 N N . ASP A 1 195 ? -36.813 -8.207 43.603 1.00 96.88 195 ASP A N 1
ATOM 1563 C CA . ASP A 1 195 ? -36.426 -8.649 44.944 1.00 96.88 195 ASP A CA 1
ATOM 1564 C C . ASP A 1 195 ? -36.989 -7.698 46.021 1.00 96.88 195 ASP A C 1
ATOM 1566 O O . ASP A 1 195 ? -37.667 -8.158 46.943 1.00 96.88 195 ASP A O 1
ATOM 1570 N N . ASP A 1 196 ? -36.873 -6.378 45.839 1.00 96.75 196 ASP 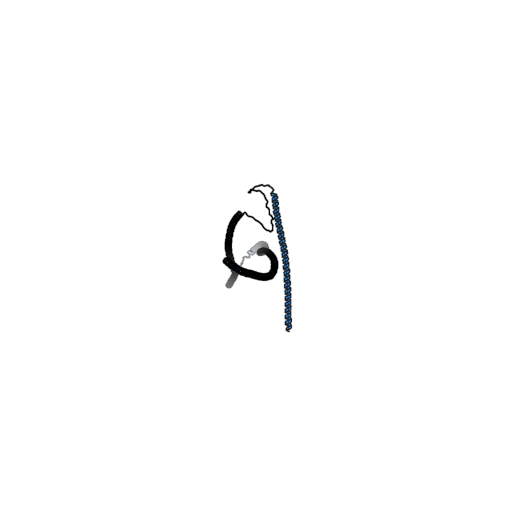A N 1
ATOM 1571 C CA . ASP A 1 196 ? -37.498 -5.362 46.699 1.00 96.75 196 ASP A CA 1
ATOM 1572 C C . ASP A 1 196 ? -39.023 -5.531 46.773 1.00 96.75 196 ASP A C 1
ATOM 1574 O O . ASP A 1 196 ? -39.619 -5.510 47.856 1.00 96.75 196 ASP A O 1
ATOM 1578 N N . THR A 1 197 ? -39.702 -5.707 45.633 1.00 93.62 197 THR A N 1
ATOM 1579 C CA . THR A 1 197 ? -41.166 -5.869 45.626 1.00 93.62 197 THR A CA 1
ATOM 1580 C C . THR A 1 197 ? -41.606 -7.211 46.209 1.00 93.62 197 THR A C 1
ATOM 1582 O O . THR A 1 197 ? -42.630 -7.249 46.894 1.00 93.62 197 THR A O 1
ATOM 1585 N N . THR A 1 198 ? -40.835 -8.294 46.052 1.00 96.19 198 THR A N 1
ATOM 1586 C CA . THR A 1 198 ? -41.121 -9.562 46.743 1.00 96.19 198 THR A CA 1
ATOM 1587 C C . THR A 1 198 ? -40.856 -9.477 48.246 1.00 96.19 198 THR A C 1
ATOM 1589 O O . THR A 1 198 ? -41.681 -9.974 49.013 1.00 96.19 198 THR A O 1
ATOM 1592 N N . GLN A 1 199 ? -39.805 -8.786 48.702 1.00 96.31 199 GLN A N 1
ATOM 1593 C CA . GLN A 1 199 ? -39.551 -8.559 50.129 1.00 96.31 199 GLN A CA 1
ATOM 1594 C C . GLN A 1 199 ? -40.666 -7.716 50.769 1.00 96.31 199 GLN A C 1
ATOM 1596 O O . GLN A 1 199 ? -41.166 -8.070 51.839 1.00 96.31 199 GLN A O 1
ATOM 1601 N N . ASN A 1 200 ? -41.126 -6.660 50.090 1.00 95.94 200 ASN A N 1
ATOM 1602 C CA . ASN A 1 200 ? -42.288 -5.871 50.514 1.00 95.94 200 ASN A CA 1
ATOM 1603 C C . ASN A 1 200 ? -43.593 -6.693 50.503 1.00 95.94 200 ASN A C 1
ATOM 1605 O O . ASN A 1 200 ? -44.441 -6.547 51.385 1.00 95.94 200 ASN A O 1
ATOM 1609 N N . LEU A 1 201 ? -43.760 -7.609 49.547 1.00 95.31 201 LEU A N 1
ATOM 1610 C CA . LEU A 1 201 ? -44.897 -8.533 49.493 1.00 95.31 201 LEU A CA 1
ATOM 1611 C C . LEU A 1 201 ? -44.832 -9.612 50.594 1.00 95.31 201 LEU A C 1
ATOM 1613 O O . LEU A 1 201 ? -45.871 -10.095 51.043 1.00 95.31 201 LEU A O 1
ATOM 1617 N N . VAL A 1 202 ? -43.639 -9.975 51.074 1.00 97.00 202 VAL A N 1
ATOM 1618 C CA . VAL A 1 202 ? -43.451 -10.847 52.245 1.00 97.00 202 VAL A CA 1
ATOM 1619 C C . VAL A 1 202 ? -43.712 -10.088 53.549 1.00 97.00 202 VAL A C 1
ATOM 1621 O O . VAL A 1 202 ? -44.441 -10.602 54.393 1.00 97.00 202 VAL A O 1
ATOM 1624 N N . SER A 1 203 ? -43.206 -8.862 53.719 1.00 95.69 203 SER A N 1
ATOM 1625 C CA . SER A 1 203 ? -43.430 -8.073 54.945 1.00 95.69 203 SER A CA 1
ATOM 1626 C C . SER A 1 203 ? -44.891 -7.627 55.114 1.00 95.69 203 SER A C 1
ATOM 1628 O O . SER A 1 203 ? -45.423 -7.609 56.228 1.00 95.69 203 SER A O 1
ATOM 1630 N N . THR A 1 204 ? -45.589 -7.338 54.012 1.00 92.50 204 THR A N 1
ATOM 1631 C CA . THR A 1 204 ? -47.043 -7.091 54.023 1.00 92.50 204 THR A CA 1
ATOM 1632 C C . THR A 1 204 ? -47.856 -8.364 54.275 1.00 92.50 204 THR A C 1
ATOM 1634 O O . THR A 1 204 ? -48.893 -8.290 54.931 1.00 92.50 204 THR A O 1
ATOM 1637 N N . LYS A 1 205 ? -47.386 -9.549 53.854 1.00 96.25 205 LYS A N 1
ATOM 1638 C CA . LYS A 1 205 ? -47.990 -10.834 54.254 1.00 96.25 205 LYS A CA 1
ATOM 1639 C C . LYS A 1 205 ? -47.807 -11.129 55.742 1.00 96.25 205 LYS A C 1
ATOM 1641 O O . LYS A 1 205 ? -48.794 -11.444 56.396 1.00 96.25 205 LYS A O 1
ATOM 1646 N N . THR A 1 206 ? -46.601 -10.998 56.295 1.00 95.88 206 THR A N 1
ATOM 1647 C CA . THR A 1 206 ? -46.363 -11.317 57.716 1.00 95.88 206 THR A CA 1
ATOM 1648 C C . THR A 1 206 ? -47.073 -10.340 58.655 1.00 95.88 206 THR A C 1
ATOM 1650 O O . THR A 1 206 ? -47.619 -10.766 59.669 1.00 95.88 206 THR A O 1
ATOM 1653 N N . SER A 1 207 ? -47.168 -9.054 58.300 1.00 94.31 207 SER A N 1
ATOM 1654 C CA . SER A 1 207 ? -47.989 -8.087 59.049 1.00 94.31 207 SER A CA 1
ATOM 1655 C C . SER A 1 207 ? -49.497 -8.333 58.900 1.00 94.31 207 SER A C 1
ATOM 1657 O O . SER A 1 207 ? -50.228 -8.209 59.882 1.00 94.31 207 SER A O 1
ATOM 1659 N N . LEU A 1 208 ? -49.977 -8.772 57.729 1.00 94.94 208 LEU A N 1
ATOM 1660 C CA . LEU A 1 208 ? -51.358 -9.243 57.553 1.00 94.94 208 LEU A CA 1
ATOM 1661 C C . LEU A 1 208 ? -51.647 -10.500 58.393 1.00 94.94 208 LEU A C 1
ATOM 1663 O O . LEU A 1 208 ? -52.742 -10.642 58.933 1.00 94.94 208 LEU A O 1
ATOM 1667 N N . GLU A 1 209 ? -50.692 -11.422 58.506 1.00 95.62 209 GLU A N 1
ATOM 1668 C CA . GLU A 1 209 ? -50.805 -12.639 59.318 1.00 95.62 209 GLU A CA 1
ATOM 1669 C C . GLU A 1 209 ? -50.777 -12.331 60.820 1.00 95.62 209 GLU A C 1
ATOM 1671 O O . GLU A 1 209 ? -51.613 -12.866 61.550 1.00 95.62 209 GLU A O 1
ATOM 1676 N N . ALA A 1 210 ? -49.931 -11.393 61.262 1.00 94.94 210 ALA A N 1
ATOM 1677 C CA . ALA A 1 210 ? -49.940 -10.862 62.624 1.00 94.94 210 ALA A CA 1
ATOM 1678 C C . ALA A 1 210 ? -51.283 -10.191 62.961 1.00 94.94 210 ALA A C 1
ATOM 1680 O O . ALA A 1 210 ? -51.947 -10.604 63.908 1.00 94.94 210 ALA A O 1
ATOM 1681 N N . ALA A 1 211 ? -51.763 -9.262 62.126 1.00 92.50 211 ALA A N 1
ATOM 1682 C CA . ALA A 1 211 ? -53.068 -8.620 62.310 1.00 92.50 211 ALA A CA 1
ATOM 1683 C C . ALA A 1 211 ? -54.230 -9.636 62.288 1.00 92.50 211 ALA A C 1
ATOM 1685 O O . ALA A 1 211 ? -55.208 -9.501 63.022 1.00 92.50 211 ALA A O 1
ATOM 1686 N N . ARG A 1 212 ? -54.130 -10.707 61.486 1.00 95.06 212 ARG A N 1
ATOM 1687 C CA . ARG A 1 212 ? -55.079 -11.832 61.539 1.00 95.06 212 ARG A CA 1
ATOM 1688 C C . ARG A 1 212 ? -54.998 -12.579 62.868 1.00 95.06 212 ARG A C 1
ATOM 1690 O O . ARG A 1 212 ? -56.053 -12.930 63.390 1.00 95.06 212 ARG A O 1
ATOM 1697 N N . HIS A 1 213 ? -53.811 -12.845 63.410 1.00 95.38 213 HIS A N 1
ATOM 1698 C CA . HIS A 1 213 ? -53.656 -13.482 64.723 1.00 95.38 213 HIS A CA 1
ATOM 1699 C C . HIS A 1 213 ? -54.227 -12.602 65.844 1.00 95.38 213 HIS A C 1
ATOM 1701 O O . HIS A 1 213 ? -55.057 -13.091 66.607 1.00 95.38 213 HIS A O 1
ATOM 1707 N N . GLU A 1 214 ? -53.917 -11.304 65.862 1.00 94.31 214 GLU A N 1
ATOM 1708 C CA . GLU A 1 214 ? -54.515 -10.323 66.781 1.00 94.31 214 GLU A CA 1
ATOM 1709 C C . GLU A 1 214 ? -56.051 -10.335 66.705 1.00 94.31 214 GLU A C 1
ATOM 1711 O O . GLU A 1 214 ? -56.725 -10.418 67.729 1.00 94.31 214 GLU A O 1
ATOM 1716 N N . ILE A 1 215 ? -56.633 -10.355 65.498 1.00 92.69 215 ILE A N 1
ATOM 1717 C CA . ILE A 1 215 ? -58.089 -10.476 65.314 1.00 92.69 215 ILE A CA 1
ATOM 1718 C C . ILE A 1 215 ? -58.632 -11.795 65.892 1.00 92.69 215 ILE A C 1
ATOM 1720 O O . ILE A 1 215 ? -59.700 -11.786 66.502 1.00 92.69 215 ILE A O 1
ATOM 1724 N N . HIS A 1 216 ? -57.924 -12.922 65.758 1.00 94.25 216 HIS A N 1
ATOM 1725 C CA . HIS A 1 216 ? -58.352 -14.197 66.354 1.00 94.25 216 HIS A CA 1
ATOM 1726 C C . HIS A 1 216 ? -58.221 -14.198 67.890 1.00 94.25 216 HIS A C 1
ATOM 1728 O O . HIS A 1 216 ? -59.050 -14.800 68.573 1.00 94.25 216 HIS A O 1
ATOM 1734 N N . GLU A 1 217 ? -57.231 -13.511 68.463 1.00 94.62 217 GLU A N 1
ATOM 1735 C CA . GLU A 1 217 ? -57.083 -13.343 69.917 1.00 94.62 217 GLU A CA 1
ATOM 1736 C C . GLU A 1 217 ? -58.130 -12.383 70.500 1.00 94.62 217 GLU A C 1
ATOM 1738 O O . GLU A 1 217 ? -58.724 -12.662 71.547 1.00 94.62 217 GLU A O 1
ATOM 1743 N N . LEU A 1 218 ? -58.458 -11.310 69.780 1.00 91.81 218 LEU A N 1
ATOM 1744 C CA . LEU A 1 218 ? -59.580 -10.428 70.097 1.00 91.81 218 LEU A CA 1
ATOM 1745 C C . LEU A 1 218 ? -60.924 -11.165 69.978 1.00 91.81 218 LEU A C 1
ATOM 1747 O O . LEU A 1 218 ? -61.777 -11.016 70.846 1.00 91.81 218 LEU A O 1
ATOM 1751 N N . GLN A 1 219 ? -61.111 -12.037 68.983 1.00 94.25 219 GLN A N 1
ATOM 1752 C CA . GLN A 1 219 ? -62.305 -12.889 68.890 1.00 94.25 219 GLN A CA 1
ATOM 1753 C C . GLN A 1 219 ? -62.396 -13.897 70.046 1.00 94.25 219 GLN A C 1
ATOM 1755 O O . GLN A 1 219 ? -63.478 -14.079 70.608 1.00 94.25 219 GLN A O 1
ATOM 1760 N N . ARG A 1 220 ? -61.277 -14.520 70.448 1.00 93.62 220 ARG A N 1
ATOM 1761 C CA . ARG A 1 220 ? -61.225 -15.411 71.623 1.00 93.62 220 ARG A CA 1
ATOM 1762 C C . ARG A 1 220 ? -61.591 -14.658 72.899 1.00 93.62 220 ARG A C 1
ATOM 1764 O O . ARG A 1 220 ? -62.547 -15.058 73.560 1.00 93.62 220 ARG A O 1
ATOM 1771 N N . SER A 1 221 ? -60.921 -13.540 73.186 1.00 92.06 221 SER A N 1
ATOM 1772 C CA . SER A 1 221 ? -61.185 -12.735 74.387 1.00 92.06 221 SER A CA 1
ATOM 1773 C C . SER A 1 221 ? -62.597 -12.142 74.405 1.00 92.06 221 SER A C 1
ATOM 1775 O O . SER A 1 221 ? -63.237 -12.161 75.453 1.00 92.06 221 SER A O 1
ATOM 1777 N N . VAL A 1 222 ? -63.160 -11.731 73.261 1.00 91.19 222 VAL A N 1
ATOM 1778 C CA . VAL A 1 222 ? -64.588 -11.380 73.152 1.00 91.19 222 VAL A CA 1
ATOM 1779 C C . VAL A 1 222 ? -65.484 -12.584 73.457 1.00 91.19 222 VAL A C 1
ATOM 1781 O O . VAL A 1 222 ? -66.462 -12.425 74.185 1.00 91.19 222 VAL A O 1
ATOM 1784 N N . SER A 1 223 ? -65.158 -13.792 72.982 1.00 91.12 223 SER A N 1
ATOM 1785 C CA . SER A 1 223 ? -65.928 -15.004 73.310 1.00 91.12 223 SER A CA 1
ATOM 1786 C C . SER A 1 223 ? -65.857 -15.362 74.801 1.00 91.12 223 SER A C 1
ATOM 1788 O O . SER A 1 223 ? -66.847 -15.814 75.374 1.00 91.12 223 SER A O 1
ATOM 1790 N N . ASP A 1 224 ? -64.719 -15.129 75.456 1.00 90.62 224 ASP A N 1
ATOM 1791 C CA . ASP A 1 224 ? -64.532 -15.395 76.885 1.00 90.62 224 ASP A CA 1
ATOM 1792 C C . ASP A 1 224 ? -65.197 -14.322 77.755 1.00 90.62 224 ASP A C 1
ATOM 1794 O O . ASP A 1 224 ? -65.860 -14.654 78.736 1.00 90.62 224 ASP A O 1
ATOM 1798 N N . LEU A 1 225 ? -65.159 -13.052 77.341 1.00 87.94 225 LEU A N 1
ATOM 1799 C CA . LEU A 1 225 ? -65.962 -11.980 77.936 1.00 87.94 225 LEU A CA 1
ATOM 1800 C C . LEU A 1 225 ? -67.469 -12.219 77.749 1.00 87.94 225 LEU A C 1
ATOM 1802 O O . LEU A 1 225 ? -68.245 -11.924 78.654 1.00 87.94 225 LEU A O 1
ATOM 1806 N N . GLN A 1 226 ? -67.904 -12.797 76.624 1.00 90.50 226 GLN A N 1
ATOM 1807 C CA . GLN A 1 226 ? -69.296 -13.221 76.424 1.00 90.50 226 GLN A CA 1
ATOM 1808 C C . GLN A 1 226 ? -69.681 -14.374 77.363 1.00 90.50 226 GLN A C 1
ATOM 1810 O O . GLN A 1 226 ? -70.741 -14.301 77.988 1.00 90.50 226 GLN A O 1
ATOM 1815 N N . LYS A 1 227 ? -68.819 -15.389 77.538 1.00 90.06 227 LYS A N 1
ATOM 1816 C CA . LYS A 1 227 ? -69.020 -16.466 78.530 1.00 90.06 227 LYS A CA 1
ATOM 1817 C C . LYS A 1 227 ? -69.127 -15.884 79.941 1.00 90.06 227 LYS A C 1
ATOM 1819 O O . LYS A 1 227 ? -70.133 -16.118 80.607 1.00 90.06 227 LYS A O 1
ATOM 1824 N N . LEU A 1 228 ? -68.166 -15.057 80.359 1.00 88.69 228 LEU A N 1
ATOM 1825 C CA . LEU A 1 228 ? -68.158 -14.385 81.665 1.00 88.69 228 LEU A CA 1
ATOM 1826 C C . LEU A 1 228 ? -69.406 -13.518 81.879 1.00 88.69 228 LEU A C 1
ATOM 1828 O O . LEU A 1 228 ? -70.024 -13.595 82.936 1.00 88.69 228 LEU A O 1
ATOM 1832 N N . ARG A 1 229 ? -69.839 -12.752 80.869 1.00 88.31 229 ARG A N 1
ATOM 1833 C CA . ARG A 1 229 ? -71.070 -11.949 80.931 1.00 88.31 229 ARG A CA 1
ATOM 1834 C C . ARG A 1 229 ? -72.326 -12.817 81.035 1.00 88.31 229 ARG A C 1
ATOM 1836 O O . ARG A 1 229 ? -73.240 -12.459 81.771 1.00 88.31 229 ARG A O 1
ATOM 1843 N N . SER A 1 230 ? -72.374 -13.958 80.343 1.00 87.62 230 SER A N 1
ATOM 1844 C CA . SER A 1 230 ? -73.485 -14.910 80.477 1.00 87.62 230 SER A CA 1
ATOM 1845 C C . SER A 1 230 ? -73.520 -15.561 81.866 1.00 87.62 230 SER A C 1
ATOM 1847 O O . SER A 1 230 ? -74.596 -15.681 82.444 1.00 87.62 230 SER A O 1
ATOM 1849 N N . GLY A 1 231 ? -72.354 -15.870 82.448 1.00 88.81 231 GLY A N 1
ATOM 1850 C CA . GLY A 1 231 ? -72.224 -16.345 83.826 1.00 88.81 231 GLY A CA 1
ATOM 1851 C C . GLY A 1 231 ? -72.621 -15.287 84.859 1.00 88.81 231 GLY A C 1
ATOM 1852 O O . GLY A 1 231 ? -73.374 -15.595 85.775 1.00 88.81 231 GLY A O 1
ATOM 1853 N N . SER A 1 232 ? -72.212 -14.025 84.674 1.00 83.69 232 SER A N 1
ATOM 1854 C CA . SER A 1 232 ? -72.664 -12.897 85.506 1.00 83.69 232 SER A CA 1
ATOM 1855 C C . SER A 1 232 ? -74.184 -12.767 85.464 1.00 83.69 232 SER A C 1
ATOM 1857 O O . SER A 1 232 ? -74.818 -12.752 86.509 1.00 83.69 232 SER A O 1
ATOM 1859 N N . SER A 1 233 ? -74.789 -12.811 84.273 1.00 85.31 233 SER A N 1
ATOM 1860 C CA . SER A 1 233 ? -76.248 -12.747 84.125 1.00 85.31 233 SER A CA 1
ATOM 1861 C C . SER A 1 233 ? -76.971 -13.950 84.754 1.00 85.31 233 SER A C 1
ATOM 1863 O O . SER A 1 233 ? -78.048 -13.792 85.327 1.00 85.31 233 SER A O 1
ATOM 1865 N N . GLN A 1 234 ? -76.380 -15.149 84.724 1.00 88.44 234 GLN A N 1
ATOM 1866 C CA . GLN A 1 234 ? -76.906 -16.313 85.449 1.00 88.44 234 GLN A CA 1
ATOM 1867 C C . GLN A 1 234 ? -76.832 -16.114 86.970 1.00 88.44 234 GLN A C 1
ATOM 1869 O O . GLN A 1 234 ? -77.834 -16.337 87.649 1.00 88.44 234 GLN A O 1
ATOM 1874 N N . LEU A 1 235 ? -75.701 -15.628 87.492 1.00 86.06 235 LEU A N 1
ATOM 1875 C CA . LEU A 1 235 ? -75.515 -15.304 88.912 1.00 86.06 235 LEU A CA 1
ATOM 1876 C C . LEU A 1 235 ? -76.418 -14.147 89.371 1.00 86.06 235 LEU A C 1
ATOM 1878 O O . LEU A 1 235 ? -76.931 -14.182 90.484 1.00 86.06 235 LEU A O 1
ATOM 1882 N N . GLU A 1 236 ? -76.673 -13.157 88.516 1.00 88.00 236 GLU A N 1
ATOM 1883 C CA . GLU A 1 236 ? -77.645 -12.080 88.736 1.00 88.00 236 GLU A CA 1
ATOM 1884 C C . GLU A 1 236 ? -79.068 -12.648 88.832 1.00 88.00 236 GLU A C 1
ATOM 1886 O O . GLU A 1 236 ? -79.777 -12.356 89.792 1.00 88.00 236 GLU A O 1
ATOM 1891 N N . MET A 1 237 ? -79.471 -13.548 87.925 1.00 88.50 237 MET A N 1
ATOM 1892 C CA . MET A 1 237 ? -80.769 -14.228 88.027 1.00 88.50 237 MET A CA 1
ATOM 1893 C C . MET A 1 237 ? -80.871 -15.151 89.251 1.00 88.50 237 MET A C 1
ATOM 1895 O O . MET A 1 237 ? -81.951 -15.298 89.822 1.00 88.50 237 MET A O 1
ATOM 1899 N N . GLU A 1 238 ? -79.790 -15.813 89.664 1.00 88.06 238 GLU A N 1
ATOM 1900 C CA . GLU A 1 238 ? -79.764 -16.615 90.893 1.00 88.06 238 GLU A CA 1
ATOM 1901 C C . GLU A 1 238 ? -79.839 -15.745 92.145 1.00 88.06 238 GLU A C 1
ATOM 1903 O O . GLU A 1 238 ? -80.611 -16.063 93.053 1.00 88.06 238 GLU A O 1
ATOM 1908 N N . ARG A 1 239 ? -79.135 -14.608 92.153 1.00 88.31 239 ARG A N 1
ATOM 1909 C CA . ARG A 1 239 ? -79.245 -13.574 93.180 1.00 88.31 239 ARG A CA 1
ATOM 1910 C C . ARG A 1 239 ? -80.671 -13.040 93.263 1.00 88.31 239 ARG A C 1
ATOM 1912 O O . ARG A 1 239 ? -81.231 -13.070 94.349 1.00 88.31 239 ARG A O 1
ATOM 1919 N N . GLU A 1 240 ? -81.299 -12.649 92.155 1.00 88.88 240 GLU A N 1
ATOM 1920 C CA . GLU A 1 240 ? -82.698 -12.200 92.153 1.00 88.88 240 GLU A CA 1
ATOM 1921 C C . GLU A 1 240 ? -83.650 -13.285 92.678 1.00 88.88 240 GLU A C 1
ATOM 1923 O O . GLU A 1 240 ? -84.551 -13.002 93.466 1.00 88.88 240 GLU A O 1
ATOM 1928 N N . ARG A 1 241 ? -83.464 -14.555 92.286 1.00 89.75 241 ARG A N 1
ATOM 1929 C CA . ARG A 1 241 ? -84.261 -15.676 92.822 1.00 89.75 241 ARG A CA 1
ATOM 1930 C C . ARG A 1 241 ? -84.034 -15.864 94.325 1.00 89.75 241 ARG A C 1
ATOM 1932 O O . ARG A 1 241 ? -84.975 -16.230 95.026 1.00 89.75 241 ARG A O 1
ATOM 1939 N N . ALA A 1 242 ? -82.819 -15.642 94.824 1.00 85.81 242 ALA A N 1
ATOM 1940 C CA . ALA A 1 242 ? -82.497 -15.703 96.247 1.00 85.81 242 ALA A CA 1
ATOM 1941 C C . ALA A 1 242 ? -83.069 -14.501 97.018 1.00 85.81 242 ALA A C 1
ATOM 1943 O O . ALA A 1 242 ? -83.649 -14.693 98.082 1.00 85.81 242 ALA A O 1
ATOM 1944 N N . GLU A 1 243 ? -82.992 -13.291 96.466 1.00 87.94 243 GLU A N 1
ATOM 1945 C CA . GLU A 1 243 ? -83.577 -12.072 97.032 1.00 87.94 243 GLU A CA 1
ATOM 1946 C C . GLU A 1 243 ? -85.102 -12.199 97.129 1.00 87.94 243 GLU A C 1
ATOM 1948 O O . GLU A 1 243 ? -85.641 -12.037 98.220 1.00 87.94 243 GLU A O 1
ATOM 1953 N N . ARG A 1 244 ? -85.783 -12.653 96.067 1.00 89.38 244 ARG A N 1
ATOM 1954 C CA . ARG A 1 244 ? -87.229 -12.950 96.091 1.00 89.38 244 ARG A CA 1
ATOM 1955 C C . ARG A 1 244 ? -87.593 -14.028 97.121 1.00 89.38 244 ARG A C 1
ATOM 1957 O O . ARG A 1 244 ? -88.602 -13.901 97.807 1.00 89.38 244 ARG A O 1
ATOM 1964 N N . LYS A 1 245 ? -86.776 -15.081 97.288 1.00 88.56 245 LYS A N 1
ATOM 1965 C CA . LYS A 1 245 ? -86.963 -16.078 98.368 1.00 88.56 245 LYS A CA 1
ATOM 1966 C C . LYS A 1 245 ? -86.799 -15.451 99.754 1.00 88.56 245 LYS A C 1
ATOM 1968 O O . LYS A 1 245 ? -87.575 -15.756 100.650 1.00 88.56 245 LYS A O 1
ATOM 1973 N N . VAL A 1 246 ? -85.818 -14.569 99.934 1.00 87.88 246 VAL A N 1
ATOM 1974 C CA . VAL A 1 246 ? -85.603 -13.827 101.184 1.00 87.88 246 VAL A CA 1
ATOM 1975 C C . VAL A 1 246 ? -86.746 -12.841 101.450 1.00 87.88 246 VAL A C 1
ATOM 1977 O O . VAL A 1 246 ? -87.105 -12.643 102.604 1.00 87.88 246 VAL A O 1
ATOM 1980 N N . GLU A 1 247 ? -87.355 -12.247 100.425 1.00 89.94 247 GLU A N 1
ATOM 1981 C CA . GLU A 1 247 ? -88.558 -11.412 100.548 1.00 89.94 247 GLU A CA 1
ATOM 1982 C C . GLU A 1 247 ? -89.795 -12.226 100.933 1.00 89.94 247 GLU A C 1
ATOM 1984 O O . GLU A 1 247 ? -90.491 -11.836 101.868 1.00 89.94 247 GLU A O 1
ATOM 1989 N N . MET A 1 248 ? -90.016 -13.389 100.310 1.00 89.25 248 MET A N 1
ATOM 1990 C CA . MET A 1 248 ? -91.066 -14.329 100.724 1.00 89.25 248 MET A CA 1
ATOM 1991 C C . MET A 1 248 ? -90.876 -14.767 102.181 1.00 89.25 248 MET A C 1
ATOM 1993 O O . MET A 1 248 ? -91.781 -14.584 102.987 1.00 89.25 248 MET A O 1
ATOM 1997 N N . LEU A 1 249 ? -89.673 -15.207 102.566 1.00 88.06 249 LEU A N 1
ATOM 1998 C CA . LEU A 1 249 ? -89.350 -15.583 103.949 1.00 88.06 249 LEU A CA 1
ATOM 1999 C C . LEU A 1 249 ? -89.474 -14.404 104.932 1.00 88.06 249 LEU A C 1
ATOM 2001 O O . LEU A 1 249 ? -89.892 -14.598 106.071 1.00 88.06 249 LEU A O 1
ATOM 2005 N N . LYS A 1 250 ? -89.150 -13.168 104.524 1.00 89.12 250 LYS A N 1
ATOM 2006 C CA . LYS A 1 250 ? -89.413 -11.957 105.326 1.00 89.12 250 LYS A CA 1
ATOM 2007 C C . LYS A 1 250 ? -90.912 -11.720 105.495 1.00 89.12 250 LYS A C 1
ATOM 2009 O O . LYS A 1 250 ? -91.321 -11.312 106.580 1.00 89.12 250 LYS A O 1
ATOM 2014 N N . HIS A 1 251 ? -91.717 -11.955 104.460 1.00 88.75 251 HIS A N 1
ATOM 2015 C CA . HIS A 1 251 ? -93.163 -11.776 104.515 1.00 88.75 251 HIS A CA 1
ATOM 2016 C C . HIS A 1 251 ? -93.840 -12.873 105.349 1.00 88.75 251 HIS A C 1
ATOM 2018 O O . HIS A 1 251 ? -94.653 -12.558 106.209 1.00 88.75 251 HIS A O 1
ATOM 2024 N N . GLU A 1 252 ? -93.429 -14.132 105.205 1.00 90.19 252 GLU A N 1
ATOM 2025 C CA . GLU A 1 252 ? -93.820 -15.248 106.077 1.00 90.19 252 GLU A CA 1
ATOM 2026 C C . GLU A 1 252 ? -93.421 -14.970 107.536 1.00 90.19 252 GLU A C 1
ATOM 2028 O O . GLU A 1 252 ? -94.242 -15.097 108.439 1.00 90.19 252 GLU A O 1
ATOM 2033 N N . LEU A 1 253 ? -92.203 -14.474 107.788 1.00 86.00 253 LEU A N 1
ATOM 2034 C CA . LEU A 1 253 ? -91.770 -14.054 109.125 1.00 86.00 253 LEU A CA 1
ATOM 2035 C C . LEU A 1 253 ? -92.585 -12.862 109.659 1.00 86.00 253 LEU A C 1
ATOM 2037 O O . LEU A 1 253 ? -92.821 -12.780 110.862 1.00 86.00 253 LEU A O 1
ATOM 2041 N N . GLN A 1 254 ? -93.025 -11.933 108.804 1.00 89.88 254 GLN A N 1
ATOM 2042 C CA . GLN A 1 254 ? -93.942 -10.851 109.183 1.00 89.88 254 GLN A CA 1
ATOM 2043 C C . GLN A 1 254 ? -95.343 -11.384 109.506 1.00 89.88 254 GLN A C 1
ATOM 2045 O O . GLN A 1 254 ? -95.914 -10.964 110.509 1.00 89.88 254 GLN A O 1
ATOM 2050 N N . GLN A 1 255 ? -95.873 -12.324 108.719 1.00 90.19 255 GLN A N 1
ATOM 2051 C CA . GLN A 1 255 ? -97.152 -12.988 108.979 1.00 90.19 255 GLN A CA 1
ATOM 2052 C C . GLN A 1 255 ? -97.096 -13.763 110.299 1.00 90.19 255 GLN A C 1
ATOM 2054 O O . GLN A 1 255 ? -97.893 -13.477 111.186 1.00 90.19 255 GLN A O 1
ATOM 2059 N N . LEU A 1 256 ? -96.085 -14.612 110.504 1.00 86.12 256 LEU A N 1
ATOM 2060 C CA . LEU A 1 256 ? -95.851 -15.336 111.758 1.00 86.12 256 LEU A CA 1
ATOM 2061 C C . LEU A 1 256 ? -95.632 -14.393 112.952 1.00 86.12 256 LEU A C 1
ATOM 2063 O O . LEU A 1 256 ? -96.067 -14.696 114.058 1.00 86.12 256 LEU A O 1
ATOM 2067 N N . ARG A 1 257 ? -95.005 -13.223 112.757 1.00 90.44 257 ARG A N 1
ATOM 2068 C CA . ARG A 1 257 ? -94.916 -12.176 113.795 1.00 90.44 257 ARG A CA 1
ATOM 2069 C C . ARG A 1 257 ? -96.263 -11.513 114.073 1.00 90.44 257 ARG A C 1
ATOM 2071 O O . ARG A 1 257 ? -96.536 -11.226 115.230 1.00 90.44 257 ARG A O 1
ATOM 2078 N N . MET A 1 258 ? -97.109 -11.286 113.068 1.00 86.31 258 MET A N 1
ATOM 2079 C CA . MET A 1 258 ? -98.472 -10.775 113.264 1.00 86.31 258 MET A CA 1
ATOM 2080 C C . MET A 1 258 ? -99.387 -11.819 113.909 1.00 86.31 258 MET A C 1
ATOM 2082 O O . MET A 1 258 ? -100.228 -11.465 114.726 1.00 86.31 258 MET A O 1
ATOM 2086 N N . GLU A 1 259 ? -99.234 -13.097 113.577 1.00 87.56 259 GLU A N 1
ATOM 2087 C CA . GLU A 1 259 ? -99.955 -14.208 114.198 1.00 87.56 259 GLU A CA 1
ATOM 2088 C C . GLU A 1 259 ? -99.513 -14.396 115.640 1.00 87.56 259 GLU A C 1
ATOM 2090 O O . GLU A 1 259 ? -100.358 -14.334 116.529 1.00 87.56 259 GLU A O 1
ATOM 2095 N N . ARG A 1 260 ? -98.201 -14.457 115.896 1.00 80.12 260 ARG A N 1
ATOM 2096 C CA . ARG A 1 260 ? -97.648 -14.413 117.250 1.00 80.12 260 ARG A CA 1
ATOM 2097 C C . ARG A 1 260 ? -98.133 -13.180 118.011 1.00 80.12 260 ARG A C 1
ATOM 2099 O O . ARG A 1 260 ? -98.578 -13.345 119.132 1.00 80.12 260 ARG A O 1
ATOM 2106 N N . ALA A 1 261 ? -98.148 -11.984 117.420 1.00 85.81 261 ALA A N 1
ATOM 2107 C CA . ALA A 1 261 ? -98.659 -10.780 118.081 1.00 85.81 261 ALA A CA 1
ATOM 2108 C C . ALA A 1 261 ? -100.180 -10.830 118.335 1.00 85.81 261 ALA A C 1
ATOM 2110 O O . ALA A 1 261 ? -100.647 -10.293 119.334 1.00 85.81 261 ALA A O 1
ATOM 2111 N N . ARG A 1 262 ? -100.972 -11.497 117.482 1.00 87.44 262 ARG A N 1
ATOM 2112 C CA . ARG A 1 262 ? -102.404 -11.766 117.729 1.00 87.44 262 ARG A CA 1
ATOM 2113 C C . ARG A 1 262 ? -102.596 -12.797 118.839 1.00 87.44 262 ARG A C 1
ATOM 2115 O O . ARG A 1 262 ? -103.535 -12.677 119.619 1.00 87.44 262 ARG A O 1
ATOM 2122 N N . GLU A 1 263 ? -101.739 -13.809 118.924 1.00 82.44 263 GLU A N 1
ATOM 2123 C CA . GLU A 1 263 ? -101.763 -14.795 120.006 1.00 82.44 263 GLU A CA 1
ATOM 2124 C C . GLU A 1 263 ? -101.273 -14.209 121.323 1.00 82.44 263 GLU A C 1
ATOM 2126 O O . GLU A 1 263 ? -101.937 -14.399 122.334 1.00 82.44 263 GLU A O 1
ATOM 2131 N N . GLU A 1 264 ? -100.199 -13.426 121.311 1.00 82.00 264 GLU A N 1
ATOM 2132 C CA . GLU A 1 264 ? -99.734 -12.614 122.432 1.00 82.00 264 GLU A CA 1
ATOM 2133 C C . GLU A 1 264 ? -100.814 -11.614 122.841 1.00 82.00 264 GLU A C 1
ATOM 2135 O O . GLU A 1 264 ? -101.105 -11.548 124.020 1.00 82.00 264 GLU A O 1
ATOM 2140 N N . ALA A 1 265 ? -101.528 -10.947 121.928 1.00 80.81 265 ALA A N 1
ATOM 2141 C CA . ALA A 1 265 ? -102.676 -10.105 122.286 1.00 80.81 265 ALA A CA 1
ATOM 2142 C C . ALA A 1 265 ? -103.854 -10.907 122.879 1.00 80.81 265 ALA A C 1
ATOM 2144 O O . ALA A 1 265 ? -104.511 -10.438 123.804 1.00 80.81 265 ALA A O 1
ATOM 2145 N N . ARG A 1 266 ? -104.114 -12.141 122.420 1.00 82.00 266 ARG A N 1
ATOM 2146 C CA . ARG A 1 266 ? -105.087 -13.051 123.063 1.00 82.00 266 ARG A CA 1
ATOM 2147 C C . ARG A 1 266 ? -104.602 -13.507 124.442 1.00 82.00 266 ARG A C 1
ATOM 2149 O O . ARG A 1 266 ? -105.415 -13.685 125.344 1.00 82.00 266 ARG A O 1
ATOM 2156 N N . TRP A 1 267 ? -103.308 -13.770 124.617 1.00 75.88 267 TRP A N 1
ATOM 2157 C CA . TRP A 1 267 ? -102.703 -14.143 125.899 1.00 75.88 267 TRP A CA 1
ATOM 2158 C C . TRP A 1 267 ? -102.676 -12.966 126.865 1.00 75.88 267 TRP A C 1
ATOM 2160 O O . TRP A 1 267 ? -103.106 -13.154 127.987 1.00 75.88 267 TRP A O 1
ATOM 2170 N N . VAL A 1 268 ? -102.305 -11.769 126.419 1.00 80.88 268 VAL A N 1
ATOM 2171 C CA . VAL A 1 268 ? -102.339 -10.515 127.176 1.00 80.88 268 VAL A CA 1
ATOM 2172 C C . VAL A 1 268 ? -103.772 -10.127 127.504 1.00 80.88 268 VAL A C 1
ATOM 2174 O O . VAL A 1 268 ? -104.023 -9.816 128.646 1.00 80.88 268 VAL A O 1
ATOM 2177 N N . SER A 1 269 ? -104.758 -10.266 126.613 1.00 74.88 269 SER A N 1
ATOM 2178 C CA . SER A 1 269 ? -106.166 -10.011 126.970 1.00 74.88 269 SER A CA 1
ATOM 2179 C C . SER A 1 269 ? -106.689 -10.974 128.056 1.00 74.88 269 SER A C 1
ATOM 2181 O O . SER A 1 269 ? -107.460 -10.569 128.930 1.00 74.88 269 SER A O 1
ATOM 2183 N N . ARG A 1 270 ? -106.219 -12.233 128.062 1.00 71.06 270 ARG A N 1
ATOM 2184 C CA . ARG A 1 270 ? -106.457 -13.199 129.154 1.00 71.06 270 ARG A CA 1
ATOM 2185 C C . ARG A 1 270 ? -105.650 -12.852 130.410 1.00 71.06 270 ARG A C 1
ATOM 2187 O O . ARG A 1 270 ? -106.187 -12.900 131.508 1.00 71.06 270 ARG A O 1
ATOM 2194 N N . GLU A 1 271 ? -104.393 -12.452 130.261 1.00 71.69 271 GLU A N 1
ATOM 2195 C CA . GLU A 1 271 ? -103.518 -12.031 131.355 1.00 71.69 271 GLU A CA 1
ATOM 2196 C C . GLU A 1 271 ? -103.948 -10.681 131.944 1.00 71.69 271 GLU A C 1
ATOM 2198 O O . GLU A 1 271 ? -103.669 -10.427 133.096 1.00 71.69 271 GLU A O 1
ATOM 2203 N N . GLU A 1 272 ? -104.671 -9.837 131.212 1.00 72.94 272 GLU A N 1
ATOM 2204 C CA . GLU A 1 272 ? -105.269 -8.573 131.647 1.00 72.94 272 GLU A CA 1
ATOM 2205 C C . GLU A 1 272 ? -106.653 -8.771 132.254 1.00 72.94 272 GLU A C 1
ATOM 2207 O O . GLU A 1 272 ? -107.089 -7.919 133.018 1.00 72.94 272 GLU A O 1
ATOM 2212 N N . ALA A 1 273 ? -107.345 -9.880 131.971 1.00 63.72 273 ALA A N 1
ATOM 2213 C CA . ALA A 1 273 ? -108.407 -10.341 132.862 1.00 63.72 273 ALA A CA 1
ATOM 2214 C C . ALA A 1 273 ? -107.778 -10.726 134.210 1.00 63.72 273 ALA A C 1
ATOM 2216 O O . ALA A 1 273 ? -108.035 -10.064 135.214 1.00 63.72 273 ALA A O 1
ATOM 2217 N N . LEU A 1 274 ? -106.798 -11.636 134.182 1.00 62.06 274 LEU A N 1
ATOM 2218 C CA . LEU A 1 274 ? -106.049 -12.077 135.363 1.00 62.06 27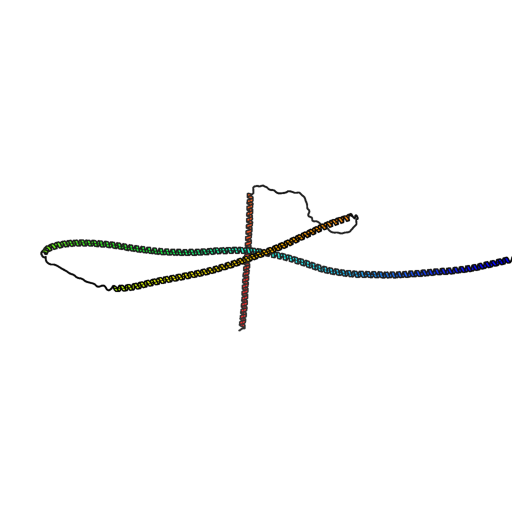4 LEU A CA 1
ATOM 2219 C C . LEU A 1 274 ? -105.263 -10.945 136.068 1.00 62.06 274 LEU A C 1
ATOM 2221 O O . LEU A 1 274 ? -105.018 -11.038 137.261 1.00 62.06 274 LEU A O 1
ATOM 2225 N N . ARG A 1 275 ? -104.872 -9.859 135.384 1.00 63.31 275 ARG A N 1
ATOM 2226 C CA . ARG A 1 275 ? -104.206 -8.656 135.938 1.00 63.31 275 ARG A CA 1
ATOM 2227 C C . ARG A 1 275 ? -105.157 -7.483 136.163 1.00 63.31 275 ARG A C 1
ATOM 2229 O O . ARG A 1 275 ? -104.717 -6.483 136.710 1.00 63.31 275 ARG A O 1
ATOM 2236 N N . ARG A 1 276 ? -106.442 -7.588 135.832 1.00 59.72 276 ARG A N 1
ATOM 2237 C CA . ARG A 1 276 ? -107.466 -6.805 136.537 1.00 59.72 276 ARG A CA 1
ATOM 2238 C C . ARG A 1 276 ? -107.726 -7.482 137.883 1.00 59.72 276 ARG A C 1
ATOM 2240 O O . ARG A 1 276 ? -107.493 -6.859 138.909 1.00 59.72 276 ARG A O 1
ATOM 2247 N N . GLU A 1 277 ? -107.941 -8.799 137.871 1.00 53.38 277 GLU A N 1
ATOM 2248 C CA . GLU A 1 277 ? -108.060 -9.652 139.068 1.00 53.38 277 GLU A CA 1
ATOM 2249 C C . GLU A 1 277 ? -106.827 -9.604 140.011 1.00 53.38 277 GLU A C 1
ATOM 2251 O O . GLU A 1 277 ? -106.975 -9.751 141.220 1.00 53.38 277 GLU A O 1
ATOM 2256 N N . VAL A 1 278 ? -105.606 -9.386 139.494 1.00 54.06 278 VAL A N 1
ATOM 2257 C CA . VAL A 1 278 ? -104.356 -9.275 140.293 1.00 54.06 278 VAL A CA 1
ATOM 2258 C C . VAL A 1 278 ? -103.790 -7.845 140.351 1.00 54.06 278 VAL A C 1
ATOM 2260 O O . VAL A 1 278 ? -102.972 -7.545 141.221 1.00 54.06 278 VAL A O 1
ATOM 2263 N N . GLY A 1 279 ? -104.220 -6.939 139.471 1.00 55.56 279 GLY A N 1
ATOM 2264 C CA . GLY A 1 279 ? -103.821 -5.523 139.487 1.00 55.56 279 GLY A CA 1
ATOM 2265 C C . GLY A 1 279 ? -104.472 -4.762 140.636 1.00 55.56 279 GLY A C 1
ATOM 2266 O O . GLY A 1 279 ? -103.788 -4.004 141.319 1.00 55.56 279 GLY A O 1
ATOM 2267 N N . GLU A 1 280 ? -105.728 -5.104 140.951 1.00 48.38 280 GLU A N 1
ATOM 2268 C CA . GLU A 1 280 ? -106.419 -4.732 142.197 1.00 48.38 280 GLU A CA 1
ATOM 2269 C C . GLU A 1 280 ? -105.627 -5.104 143.472 1.00 48.38 280 GLU A C 1
ATOM 2271 O O . GLU A 1 280 ? -105.913 -4.589 144.550 1.00 48.38 280 GLU A O 1
ATOM 2276 N N . ALA A 1 281 ? -104.605 -5.966 143.364 1.00 37.62 281 ALA A N 1
ATOM 2277 C CA . ALA A 1 281 ? -103.777 -6.426 144.474 1.00 37.62 281 ALA A CA 1
ATOM 2278 C C . ALA A 1 281 ? -102.297 -5.972 144.430 1.00 37.62 281 ALA A C 1
ATOM 2280 O O . ALA A 1 281 ? -101.531 -6.420 145.289 1.00 37.62 281 ALA A O 1
ATOM 2281 N N . ARG A 1 282 ? -101.839 -5.167 143.445 1.00 43.06 282 ARG A N 1
ATOM 2282 C CA . ARG A 1 282 ? -100.384 -4.936 143.209 1.00 43.06 282 ARG A CA 1
ATOM 2283 C C . ARG A 1 282 ? -99.919 -3.536 142.756 1.00 43.06 282 ARG A C 1
ATOM 2285 O O . ARG A 1 282 ? -98.862 -3.420 142.136 1.00 43.06 282 ARG A O 1
ATOM 2292 N N . GLU A 1 283 ? -100.599 -2.456 143.124 1.00 37.97 283 GLU A N 1
ATOM 2293 C CA . GLU A 1 283 ? -99.975 -1.120 143.059 1.00 37.97 283 GLU A CA 1
ATOM 2294 C C . GLU A 1 283 ? -98.910 -0.949 144.176 1.00 37.97 283 GLU A C 1
ATOM 2296 O O . GLU A 1 283 ? -99.310 -0.771 145.319 1.00 37.97 283 GLU A O 1
ATOM 2301 N N . MET A 1 284 ? -97.588 -1.036 143.875 1.00 30.45 284 MET A N 1
ATOM 2302 C CA . MET A 1 284 ? -96.422 -0.414 144.594 1.00 30.45 284 MET A CA 1
ATOM 2303 C C . MET A 1 284 ? -95.007 -0.888 144.075 1.00 30.45 284 MET A C 1
ATOM 2305 O O . MET A 1 284 ? -94.692 -2.066 144.226 1.00 30.45 284 MET A O 1
ATOM 2309 N N . GLY A 1 285 ? -94.097 0.010 143.600 1.00 34.69 285 GLY A N 1
ATOM 2310 C CA . GLY A 1 285 ? -92.595 -0.183 143.505 1.00 34.69 285 GLY A CA 1
ATOM 2311 C C . GLY A 1 285 ? -91.852 -0.058 142.119 1.00 34.69 285 GLY A C 1
ATOM 2312 O O . GLY A 1 285 ? -92.444 -0.438 141.114 1.00 34.69 285 GLY A O 1
ATOM 2313 N N . ALA A 1 286 ? -90.575 0.451 142.025 1.00 42.72 286 ALA A N 1
ATOM 2314 C CA . ALA A 1 286 ? -89.838 0.775 140.736 1.00 42.72 286 ALA A CA 1
ATOM 2315 C C . ALA A 1 286 ? -88.252 1.067 140.716 1.00 42.72 286 ALA A C 1
ATOM 2317 O O . ALA A 1 286 ? -87.768 1.611 141.701 1.00 42.72 286 ALA A O 1
ATOM 2318 N N . LEU A 1 287 ? -87.523 0.805 139.566 1.00 51.62 287 LEU A N 1
ATOM 2319 C CA . LEU A 1 287 ? -86.283 1.401 138.843 1.00 51.62 287 LEU A CA 1
ATOM 2320 C C . LEU A 1 287 ? -84.822 1.574 139.493 1.00 51.62 287 LEU A C 1
ATOM 2322 O O . LEU A 1 287 ? -84.738 1.344 140.690 1.00 51.62 287 LEU A O 1
ATOM 2326 N N . GLU A 1 288 ? -83.605 1.919 138.905 1.00 48.03 288 GLU A N 1
ATOM 2327 C CA . GLU A 1 288 ? -82.956 2.265 137.552 1.00 48.03 288 GLU A CA 1
ATOM 2328 C C . GLU A 1 288 ? -81.336 2.339 137.473 1.00 48.03 288 GLU A C 1
ATOM 2330 O O . GLU A 1 288 ? -80.722 2.364 138.535 1.00 48.03 288 GLU A O 1
ATOM 2335 N N . ARG A 1 289 ? -80.678 2.535 136.264 1.00 44.56 289 ARG A N 1
ATOM 2336 C CA . ARG A 1 289 ? -79.294 3.140 135.873 1.00 44.56 289 ARG A CA 1
ATOM 2337 C C . ARG A 1 289 ? -77.910 2.393 136.106 1.00 44.56 289 ARG A C 1
ATOM 2339 O O . ARG A 1 289 ? -77.958 1.401 136.821 1.00 44.56 289 ARG A O 1
ATOM 2346 N N . ALA A 1 290 ? -76.646 2.699 135.627 1.00 48.88 290 ALA A N 1
ATOM 2347 C CA . ALA A 1 290 ? -75.856 3.537 134.606 1.00 48.88 290 ALA A CA 1
ATOM 2348 C C . ALA A 1 290 ? -74.277 3.195 134.664 1.00 48.88 290 ALA A C 1
ATOM 2350 O O . ALA A 1 290 ? -73.970 2.414 135.562 1.00 48.88 290 ALA A O 1
ATOM 2351 N N . GLU A 1 291 ? -73.164 3.664 133.980 1.00 47.53 291 GLU A N 1
ATOM 2352 C CA . GLU A 1 291 ? -72.653 4.219 132.643 1.00 47.53 291 GLU A CA 1
ATOM 2353 C C . GLU A 1 291 ? -71.041 4.367 132.590 1.00 47.53 291 GLU A C 1
ATOM 2355 O O . GLU A 1 291 ? -70.433 4.082 133.621 1.00 47.53 291 GLU A O 1
ATOM 2360 N N . GLY A 1 292 ? -70.297 4.757 131.487 1.00 45.81 292 GLY A N 1
ATOM 2361 C CA . GLY A 1 292 ? -68.765 4.901 131.425 1.00 45.81 292 GLY A CA 1
ATOM 2362 C C . GLY A 1 292 ? -67.978 5.319 130.090 1.00 45.81 292 GLY A C 1
ATOM 2363 O O . GLY A 1 292 ? -68.635 5.454 129.064 1.00 45.81 292 GLY A O 1
ATOM 2364 N N . ASP A 1 293 ? -66.608 5.517 130.085 1.00 46.91 293 ASP A N 1
ATOM 2365 C CA . ASP A 1 293 ? -65.631 5.919 128.953 1.00 46.91 293 ASP A CA 1
ATOM 2366 C C . ASP A 1 293 ? -64.117 5.419 129.169 1.00 46.91 293 ASP A C 1
ATOM 2368 O O . ASP A 1 293 ? -63.964 4.675 130.137 1.00 46.91 293 ASP A O 1
ATOM 2372 N N . THR A 1 294 ? -62.933 5.583 128.463 1.00 46.22 294 THR A N 1
ATOM 2373 C CA . THR A 1 294 ? -62.056 6.608 127.711 1.00 46.22 294 THR A CA 1
ATOM 2374 C C . THR A 1 294 ? -60.840 5.886 126.941 1.00 46.22 294 THR A C 1
ATOM 2376 O O . THR A 1 294 ? -60.853 4.659 127.009 1.00 46.22 294 THR A O 1
ATOM 2379 N N . MET A 1 295 ? -59.701 6.331 126.277 1.00 43.16 295 MET A N 1
ATOM 2380 C CA . MET A 1 295 ? -58.994 7.521 125.619 1.00 43.16 295 MET A CA 1
ATOM 2381 C C . MET A 1 295 ? -57.623 7.115 124.853 1.00 43.16 295 MET A C 1
ATOM 2383 O O . MET A 1 295 ? -57.154 6.010 125.124 1.00 43.16 295 MET A O 1
ATOM 2387 N N . PRO A 1 296 ? -56.925 7.913 123.946 1.00 54.16 296 PRO A N 1
ATOM 2388 C CA . PRO A 1 296 ? -55.750 7.497 123.060 1.00 54.16 296 PRO A CA 1
ATOM 2389 C C . PRO A 1 296 ? -54.407 8.376 122.950 1.00 54.16 296 PRO A C 1
ATOM 2391 O O . PRO A 1 296 ? -54.262 9.343 123.693 1.00 54.16 296 PRO A O 1
ATOM 2394 N N . HIS A 1 297 ? -53.404 8.074 122.045 1.00 44.75 297 HIS A N 1
ATOM 2395 C CA . HIS A 1 297 ? -51.984 8.641 121.978 1.00 44.75 297 HIS A CA 1
ATOM 2396 C C . HIS A 1 297 ? -51.205 8.567 120.584 1.00 44.75 297 HIS A C 1
ATOM 2398 O O . HIS A 1 297 ? -50.918 7.452 120.160 1.00 44.75 297 HIS A O 1
ATOM 2404 N N . ALA A 1 298 ? -50.798 9.659 119.860 1.00 55.28 298 ALA A N 1
ATOM 2405 C CA . ALA A 1 298 ? -50.382 9.542 118.409 1.00 55.28 298 ALA A CA 1
ATOM 2406 C C . ALA A 1 298 ? -49.211 10.354 117.720 1.00 55.28 298 ALA A C 1
ATOM 2408 O O . ALA A 1 298 ? -48.814 9.971 116.620 1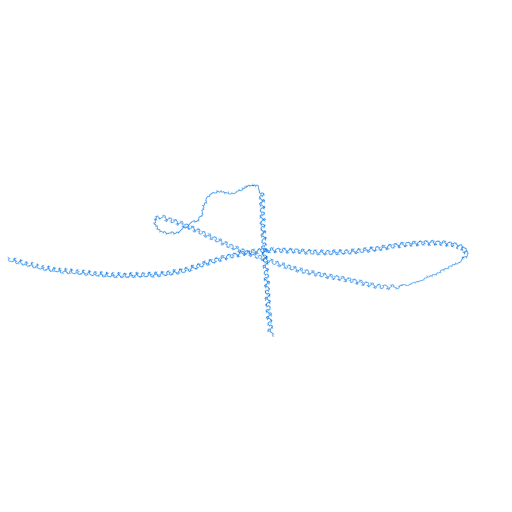.00 55.28 298 ALA A O 1
ATOM 2409 N N . ALA A 1 299 ? -48.650 11.460 118.236 1.00 57.25 299 ALA A N 1
ATOM 2410 C CA . ALA A 1 299 ? -48.072 12.520 117.356 1.00 57.25 299 ALA A CA 1
ATOM 2411 C C . ALA A 1 299 ? -46.617 12.405 116.788 1.00 57.25 299 ALA A C 1
ATOM 2413 O O . ALA A 1 299 ? -46.219 13.263 116.003 1.00 57.25 299 ALA A O 1
ATOM 2414 N N . LEU A 1 300 ? -45.782 11.426 117.167 1.00 58.25 300 LEU A N 1
ATOM 2415 C CA . LEU A 1 300 ? -44.311 11.515 116.957 1.00 58.25 300 LEU A CA 1
ATOM 2416 C C . LEU A 1 300 ? -43.737 10.931 115.644 1.00 58.25 300 LEU A C 1
ATOM 2418 O O . LEU A 1 300 ? -42.574 11.181 115.328 1.00 58.25 300 LEU A O 1
ATOM 2422 N N . LEU A 1 301 ? -44.503 10.152 114.874 1.00 68.69 301 LEU A N 1
ATOM 2423 C CA . LEU A 1 301 ? -43.964 9.382 113.734 1.00 68.69 301 LEU A CA 1
ATOM 2424 C C . LEU A 1 301 ? -43.749 10.199 112.445 1.00 68.69 301 LEU A C 1
ATOM 2426 O O . LEU A 1 301 ? -42.976 9.800 111.574 1.00 68.69 301 LEU A O 1
ATOM 2430 N N . GLU A 1 302 ? -44.426 11.337 112.301 1.00 70.94 302 GLU A N 1
ATOM 2431 C CA . GLU A 1 302 ? -44.542 12.044 111.019 1.00 70.94 302 GLU A CA 1
ATOM 2432 C C . GLU A 1 302 ? -43.255 12.779 110.597 1.00 70.94 302 GLU A C 1
ATOM 2434 O O . GLU A 1 302 ? -42.917 12.842 109.412 1.00 70.94 302 GLU A O 1
ATOM 2439 N N . GLN A 1 303 ? -42.482 13.282 111.564 1.00 72.69 303 GLN A N 1
ATOM 2440 C CA . GLN A 1 303 ? -41.332 14.153 111.300 1.00 72.69 303 GLN A CA 1
ATOM 2441 C C . GLN A 1 303 ? -40.134 13.406 110.678 1.00 72.69 303 GLN A C 1
ATOM 2443 O O . GLN A 1 303 ? -39.427 13.956 109.831 1.00 72.69 303 GLN A O 1
ATOM 2448 N N . VAL A 1 304 ? -39.935 12.129 111.030 1.00 69.12 304 VAL A N 1
ATOM 2449 C CA . VAL A 1 304 ? -38.860 11.280 110.475 1.00 69.12 304 VAL A CA 1
ATOM 2450 C C . VAL A 1 304 ? -39.114 10.954 108.998 1.00 69.12 304 VAL A C 1
ATOM 2452 O O . VAL A 1 304 ? -38.184 10.957 108.186 1.00 69.12 304 VAL A O 1
ATOM 2455 N N . ALA A 1 305 ? -40.380 10.750 108.620 1.00 75.00 305 ALA A N 1
ATOM 2456 C CA . ALA A 1 305 ? -40.774 10.435 107.247 1.00 75.00 305 ALA A CA 1
ATOM 2457 C C . ALA A 1 305 ? -40.500 11.587 106.256 1.00 75.00 305 ALA A C 1
ATOM 2459 O O . ALA A 1 305 ? -40.335 11.343 105.060 1.00 75.00 305 ALA A O 1
ATOM 2460 N N . ALA A 1 306 ? -40.424 12.837 106.728 1.00 76.56 306 ALA A N 1
ATOM 2461 C CA . ALA A 1 306 ? -40.141 13.997 105.882 1.00 76.56 306 ALA A CA 1
ATOM 2462 C C . ALA A 1 306 ? -38.682 14.028 105.383 1.00 76.56 306 ALA A C 1
ATOM 2464 O O . ALA A 1 306 ? -38.437 14.232 104.192 1.00 76.56 306 ALA A O 1
ATOM 2465 N N . LEU A 1 307 ? -37.707 13.776 106.267 1.00 75.56 307 LEU A N 1
ATOM 2466 C CA . LEU A 1 307 ? -36.280 13.842 105.919 1.00 75.56 307 LEU A CA 1
ATOM 2467 C C . LEU A 1 307 ? -35.853 12.726 104.953 1.00 75.56 307 LEU A C 1
ATOM 2469 O O . LEU A 1 307 ? -35.029 12.960 104.071 1.00 75.56 307 LEU A O 1
ATOM 2473 N N . GLN A 1 308 ? -36.451 11.537 105.070 1.00 78.31 308 GLN A N 1
ATOM 2474 C CA . GLN A 1 308 ? -36.178 10.409 104.170 1.00 78.31 308 GLN A CA 1
ATOM 2475 C C . GLN A 1 308 ? -36.628 10.693 102.726 1.00 78.31 308 GLN A C 1
ATOM 2477 O O . GLN A 1 308 ? -35.908 10.364 101.783 1.00 78.31 308 GLN A O 1
ATOM 2482 N N . ARG A 1 309 ? -37.768 11.376 102.535 1.00 78.94 309 ARG A N 1
ATOM 2483 C CA . ARG A 1 309 ? -38.247 11.811 101.207 1.00 78.94 309 ARG A CA 1
ATOM 2484 C C . ARG A 1 309 ? -37.261 12.794 100.560 1.00 78.94 309 ARG A C 1
ATOM 2486 O O . ARG A 1 309 ? -36.809 12.566 99.443 1.00 78.94 309 ARG A O 1
ATOM 2493 N N . ALA A 1 310 ? -36.823 13.804 101.315 1.00 78.38 310 ALA A N 1
ATOM 2494 C CA . ALA A 1 310 ? -35.876 14.820 100.845 1.00 78.38 310 ALA A CA 1
ATOM 2495 C C . ALA A 1 310 ? -34.470 14.280 100.491 1.00 78.38 310 ALA A C 1
ATOM 2497 O O . ALA A 1 310 ? -33.718 14.954 99.783 1.00 78.38 310 ALA A O 1
ATOM 2498 N N . ALA A 1 311 ? -34.093 13.089 100.970 1.00 75.69 311 ALA A N 1
ATOM 2499 C CA . ALA A 1 311 ? -32.903 12.379 100.498 1.00 75.69 311 ALA A CA 1
ATOM 2500 C C . ALA A 1 311 ? -33.160 11.715 99.134 1.00 75.69 311 ALA A C 1
ATOM 2502 O O . ALA A 1 311 ? -32.465 12.016 98.163 1.00 75.69 311 ALA A O 1
ATOM 2503 N N . LEU A 1 312 ? -34.220 10.901 99.037 1.00 82.50 312 LEU A N 1
ATOM 2504 C CA . LEU A 1 312 ? -34.605 10.198 97.806 1.00 82.50 312 LEU A CA 1
ATOM 2505 C C . LEU A 1 312 ? -34.809 11.151 96.620 1.00 82.50 312 LEU A C 1
ATOM 2507 O O . LEU A 1 312 ? -34.405 10.834 95.505 1.00 82.50 312 LEU A O 1
ATOM 2511 N N . ASP A 1 313 ? -35.384 12.332 96.846 1.00 82.81 313 ASP A N 1
ATOM 2512 C CA . ASP A 1 313 ? -35.623 13.313 95.781 1.00 82.81 313 ASP A CA 1
ATOM 2513 C C . ASP A 1 313 ? -34.335 13.984 95.269 1.00 82.81 313 ASP A C 1
ATOM 2515 O O . ASP A 1 313 ? -34.247 14.326 94.087 1.00 82.81 313 ASP A O 1
ATOM 2519 N N . ARG A 1 314 ? -33.284 14.088 96.097 1.00 77.00 314 ARG A N 1
ATOM 2520 C CA . ARG A 1 314 ? -31.951 14.535 95.645 1.00 77.00 314 ARG A CA 1
ATOM 2521 C C . ARG A 1 314 ? -31.254 13.478 94.799 1.00 77.00 314 ARG A C 1
ATOM 2523 O O . ARG A 1 314 ? -30.633 13.822 93.796 1.00 77.00 314 ARG A O 1
ATOM 2530 N N . ASP A 1 315 ? -31.370 12.207 95.168 1.00 81.00 315 ASP A N 1
ATOM 2531 C CA . ASP A 1 315 ? -30.743 11.125 94.407 1.00 81.00 315 ASP A CA 1
ATOM 2532 C C . ASP A 1 315 ? -31.512 10.824 93.108 1.00 81.00 315 ASP A C 1
ATOM 2534 O O . ASP A 1 315 ? -30.889 10.581 92.076 1.00 81.00 315 ASP A O 1
ATOM 2538 N N . ARG A 1 316 ? -32.842 11.006 93.091 1.00 86.75 316 ARG A N 1
ATOM 2539 C CA . ARG A 1 316 ? -33.650 11.089 91.856 1.00 86.75 316 ARG A CA 1
ATOM 2540 C C . ARG A 1 316 ? -33.199 12.238 90.949 1.00 86.75 316 ARG A C 1
ATOM 2542 O O . ARG A 1 316 ? -33.030 12.028 89.751 1.00 86.75 316 ARG A O 1
ATOM 2549 N N . ALA A 1 317 ? -32.967 13.432 91.501 1.00 85.00 317 ALA A N 1
ATOM 2550 C CA . ALA A 1 317 ? -32.480 14.574 90.724 1.00 85.00 317 ALA A CA 1
ATOM 2551 C C . ALA A 1 317 ? -31.085 14.316 90.125 1.00 85.00 317 ALA A C 1
ATOM 2553 O O . ALA A 1 317 ? -30.866 14.606 88.951 1.00 85.00 317 ALA A O 1
ATOM 2554 N N . ARG A 1 318 ? -30.174 13.699 90.892 1.00 82.56 318 ARG A N 1
ATOM 2555 C CA . ARG A 1 318 ? -28.847 13.265 90.416 1.00 82.56 318 ARG A CA 1
ATOM 2556 C C . ARG A 1 318 ? -28.932 12.197 89.326 1.00 82.56 318 ARG A C 1
ATOM 2558 O O . ARG A 1 318 ? -28.231 12.291 88.324 1.00 82.56 318 ARG A O 1
ATOM 2565 N N . ALA A 1 319 ? -29.812 11.208 89.480 1.00 86.12 319 ALA A N 1
ATOM 2566 C CA . ALA A 1 319 ? -30.058 10.212 88.440 1.00 86.12 319 ALA A CA 1
ATOM 2567 C C . ALA A 1 319 ? -30.572 10.873 87.147 1.00 86.12 319 ALA A C 1
ATOM 2569 O O . ALA A 1 319 ? -30.088 10.553 86.065 1.00 86.12 319 ALA A O 1
ATOM 2570 N N . ALA A 1 320 ? -31.474 11.856 87.254 1.00 88.62 320 ALA A N 1
ATOM 2571 C CA . ALA A 1 320 ? -31.983 12.608 86.109 1.00 88.62 320 ALA A CA 1
ATOM 2572 C C . ALA A 1 320 ? -30.920 13.502 85.437 1.00 88.62 320 ALA A C 1
ATOM 2574 O O . ALA A 1 320 ? -30.914 13.612 84.211 1.00 88.62 320 ALA A O 1
ATOM 2575 N N . THR A 1 321 ? -29.998 14.119 86.189 1.00 87.19 321 THR A N 1
ATOM 2576 C CA . THR A 1 321 ? -28.867 14.851 85.584 1.00 87.19 321 THR A CA 1
ATOM 2577 C C . THR A 1 321 ? -27.873 13.911 84.913 1.00 87.19 321 THR A C 1
ATOM 2579 O O . THR A 1 321 ? -27.405 14.219 83.822 1.00 87.19 321 THR A O 1
ATOM 2582 N N . ASN A 1 322 ? -27.595 12.749 85.508 1.00 88.19 322 ASN A N 1
ATOM 2583 C CA . ASN A 1 322 ? -26.668 11.771 84.938 1.00 88.19 322 ASN A CA 1
ATOM 2584 C C . ASN A 1 322 ? -27.243 11.113 83.673 1.00 88.19 322 ASN A C 1
ATOM 2586 O O . ASN A 1 322 ? -26.511 10.923 82.707 1.00 88.19 322 ASN A O 1
ATOM 2590 N N . ALA A 1 323 ? -28.552 10.840 83.638 1.00 89.19 323 ALA A N 1
ATOM 2591 C CA . ALA A 1 323 ? -29.240 10.381 82.431 1.00 89.19 323 ALA A CA 1
ATOM 2592 C C . ALA A 1 323 ? -29.132 11.411 81.293 1.00 89.19 323 ALA A C 1
ATOM 2594 O O . ALA A 1 323 ? -28.739 11.056 80.187 1.00 89.19 323 ALA A O 1
ATOM 2595 N N . ARG A 1 324 ? -29.375 12.699 81.579 1.00 90.62 324 ARG A N 1
ATOM 2596 C CA . ARG A 1 324 ? -29.220 13.785 80.593 1.00 90.62 324 ARG A CA 1
ATOM 2597 C C . ARG A 1 324 ? -27.777 13.975 80.122 1.00 90.62 324 ARG A C 1
ATOM 2599 O O . ARG A 1 324 ? -27.567 14.294 78.957 1.00 90.62 324 ARG A O 1
ATOM 2606 N N . LEU A 1 325 ? -26.788 13.783 80.996 1.00 89.38 325 LEU A N 1
ATOM 2607 C CA . LEU A 1 325 ? -25.376 13.798 80.603 1.00 89.38 325 LEU A CA 1
ATOM 2608 C C . LEU A 1 325 ? -25.066 12.643 79.643 1.00 89.38 325 LEU A C 1
ATOM 2610 O O . LEU A 1 325 ? -24.546 12.901 78.565 1.00 89.38 325 LEU A O 1
ATOM 2614 N N . ALA A 1 326 ? -25.491 11.416 79.956 1.00 90.56 326 ALA A N 1
ATOM 2615 C CA . ALA A 1 326 ? -25.328 10.268 79.061 1.00 90.56 326 ALA A CA 1
ATOM 2616 C C . ALA A 1 326 ? -26.074 10.448 77.719 1.00 90.56 326 ALA A C 1
ATOM 2618 O O . ALA A 1 326 ? -25.548 10.111 76.658 1.00 90.56 326 ALA A O 1
ATOM 2619 N N . GLU A 1 327 ? -27.279 11.029 77.723 1.00 93.12 327 GLU A N 1
ATOM 2620 C CA . GLU A 1 327 ? -27.997 11.407 76.497 1.00 93.12 327 GLU A CA 1
ATOM 2621 C C . GLU A 1 327 ? -27.161 12.376 75.644 1.00 93.12 327 GLU A C 1
ATOM 2623 O O . GLU A 1 327 ? -26.936 12.106 74.461 1.00 93.12 327 GLU A O 1
ATOM 2628 N N . ILE A 1 328 ? -26.640 13.453 76.244 1.00 90.94 328 ILE A N 1
ATOM 2629 C CA . ILE A 1 328 ? -25.787 14.448 75.575 1.00 90.94 328 ILE A CA 1
ATOM 2630 C C . ILE A 1 328 ? -24.481 13.820 75.066 1.00 90.94 328 ILE A C 1
ATOM 2632 O O . ILE A 1 328 ? -24.096 14.084 73.930 1.00 90.94 328 ILE A O 1
ATOM 2636 N N . GLU A 1 329 ? -23.833 12.949 75.839 1.00 91.94 329 GLU A N 1
ATOM 2637 C CA . GLU A 1 329 ? -22.619 12.226 75.437 1.00 91.94 329 GLU A CA 1
ATOM 2638 C C . GLU A 1 329 ? -22.879 11.310 74.230 1.00 91.94 329 GLU A C 1
ATOM 2640 O O . GLU A 1 329 ? -22.122 11.343 73.257 1.00 91.94 329 GLU A O 1
ATOM 2645 N N . THR A 1 330 ? -23.988 10.555 74.210 1.00 92.62 330 THR A N 1
ATOM 2646 C CA . THR A 1 330 ? -24.326 9.736 73.028 1.00 92.62 330 THR A CA 1
ATOM 2647 C C . THR A 1 330 ? -24.717 10.579 71.814 1.00 92.62 330 THR A C 1
ATOM 2649 O O . THR A 1 330 ? -24.493 10.144 70.684 1.00 92.62 330 THR A O 1
ATOM 2652 N N . LEU A 1 331 ? -25.298 11.768 72.005 1.00 94.81 331 LEU A N 1
ATOM 2653 C CA . LEU A 1 331 ? -25.592 12.705 70.917 1.00 94.81 331 LEU A CA 1
ATOM 2654 C C . LEU A 1 331 ? -24.315 13.361 70.375 1.00 94.81 331 LEU A C 1
ATOM 2656 O O . LEU A 1 331 ? -24.178 13.479 69.159 1.00 94.81 331 LEU A O 1
ATOM 2660 N N . ALA A 1 332 ? -23.361 13.701 71.244 1.00 91.56 332 ALA A N 1
ATOM 2661 C CA . ALA A 1 332 ? -22.043 14.197 70.860 1.00 91.56 332 ALA A CA 1
ATOM 2662 C C . ALA A 1 332 ? -21.260 13.140 70.066 1.00 91.56 332 ALA A C 1
ATOM 2664 O O . ALA A 1 332 ? -20.787 13.442 68.975 1.00 91.56 332 ALA A O 1
ATOM 2665 N N . ALA A 1 333 ? -21.225 11.884 70.529 1.00 92.00 333 ALA A N 1
ATOM 2666 C CA . ALA A 1 333 ? -20.590 10.778 69.805 1.00 92.00 333 ALA A CA 1
ATOM 2667 C C . ALA A 1 333 ? -21.222 10.539 68.415 1.00 92.00 333 ALA A C 1
ATOM 2669 O O . ALA A 1 333 ? -20.520 10.350 67.420 1.00 92.00 333 ALA A O 1
ATOM 2670 N N . LYS A 1 334 ? -22.558 10.618 68.312 1.00 93.62 334 LYS A N 1
ATOM 2671 C CA . LYS A 1 334 ? -23.278 10.552 67.024 1.00 93.62 334 LYS A CA 1
ATOM 2672 C C . LYS A 1 334 ? -22.972 11.751 66.119 1.00 93.62 334 LYS A C 1
ATOM 2674 O O . LYS A 1 334 ? -22.991 11.598 64.900 1.00 93.62 334 LYS A O 1
ATOM 2679 N N . ALA A 1 335 ? -22.706 12.929 66.684 1.00 89.94 335 ALA A N 1
ATOM 2680 C CA . ALA A 1 335 ? -22.292 14.102 65.922 1.00 89.94 335 ALA A CA 1
ATOM 2681 C C . ALA A 1 335 ? -20.851 13.957 65.405 1.00 89.94 335 ALA A C 1
ATOM 2683 O O . ALA A 1 335 ? -20.626 14.184 64.220 1.00 89.94 335 ALA A O 1
ATOM 2684 N N . THR A 1 336 ? -19.904 13.501 66.233 1.00 92.75 336 THR A N 1
ATOM 2685 C CA . THR A 1 336 ? -18.507 13.292 65.811 1.00 92.75 336 THR A CA 1
ATOM 2686 C C . THR A 1 336 ? -18.364 12.188 64.768 1.00 92.75 336 THR A C 1
ATOM 2688 O O . THR A 1 336 ? -17.588 12.353 63.835 1.00 92.75 336 THR A O 1
ATOM 2691 N N . GLU A 1 337 ? -19.145 11.103 64.842 1.00 92.62 337 GLU A N 1
ATOM 2692 C CA . GLU A 1 337 ? -19.155 10.081 63.780 1.00 92.62 337 GLU A CA 1
ATOM 2693 C C . GLU A 1 337 ? -19.720 10.620 62.456 1.00 92.62 337 GLU A C 1
ATOM 2695 O O . GLU A 1 337 ? -19.144 10.382 61.398 1.00 92.62 337 GLU A O 1
ATOM 2700 N N . ARG A 1 338 ? -20.790 11.427 62.485 1.00 94.12 338 ARG A N 1
ATOM 2701 C CA . ARG A 1 338 ? -21.297 12.116 61.279 1.00 94.12 338 ARG A CA 1
ATOM 2702 C C . ARG A 1 338 ? -20.280 13.106 60.703 1.00 94.12 338 ARG A C 1
ATOM 2704 O O . ARG A 1 338 ? -20.157 13.235 59.488 1.00 94.12 338 ARG A O 1
ATOM 2711 N N . GLU A 1 339 ? -19.537 13.792 61.564 1.00 92.94 339 GLU A N 1
ATOM 2712 C CA . GLU A 1 339 ? -18.476 14.720 61.168 1.00 92.94 339 GLU A CA 1
ATOM 2713 C C . GLU A 1 339 ? -17.206 13.989 60.681 1.00 92.94 339 GLU A C 1
ATOM 2715 O O . GLU A 1 339 ? -16.422 14.547 59.917 1.00 92.94 339 GLU A O 1
ATOM 2720 N N . ARG A 1 340 ? -16.987 12.732 61.086 1.00 95.38 340 ARG A N 1
ATOM 2721 C CA . ARG A 1 340 ? -15.950 11.853 60.524 1.00 95.38 340 ARG A CA 1
ATOM 2722 C C . ARG A 1 340 ? -16.363 11.353 59.139 1.00 95.38 340 ARG A C 1
ATOM 2724 O O . ARG A 1 340 ? -15.613 11.547 58.189 1.00 95.38 340 ARG A O 1
ATOM 2731 N N . LEU A 1 341 ? -17.575 10.811 59.008 1.00 94.81 341 LEU A N 1
ATOM 2732 C CA . LEU A 1 341 ? -18.111 10.317 57.735 1.00 94.81 341 LEU A CA 1
ATOM 2733 C C . LEU A 1 341 ? -18.154 11.416 56.667 1.00 94.81 341 LEU A C 1
ATOM 2735 O O . LEU A 1 341 ? -17.634 11.219 55.576 1.00 94.81 341 LEU A O 1
ATOM 2739 N N . THR A 1 342 ? -18.655 12.612 56.989 1.00 91.88 342 THR A N 1
ATOM 2740 C CA . THR A 1 342 ? -18.660 13.720 56.015 1.00 91.88 342 THR A CA 1
ATOM 2741 C C . THR A 1 342 ? -17.254 14.239 55.690 1.00 91.88 342 THR A C 1
ATOM 2743 O O . THR A 1 342 ? -17.035 14.708 54.576 1.00 91.88 342 THR A O 1
ATOM 2746 N N . ARG A 1 343 ? -16.258 14.131 56.587 1.00 95.56 343 ARG A N 1
ATOM 2747 C CA . ARG A 1 343 ? -14.846 14.393 56.233 1.00 95.56 343 ARG A CA 1
ATOM 2748 C C . ARG A 1 343 ? -14.292 13.343 55.270 1.00 95.56 343 ARG A C 1
ATOM 2750 O O . ARG A 1 343 ? -13.588 13.714 54.339 1.00 95.56 343 ARG A O 1
ATOM 2757 N N . GLU A 1 344 ? -14.613 12.069 55.475 1.00 95.81 344 GLU A N 1
ATOM 2758 C CA . GLU A 1 344 ? -14.191 10.959 54.608 1.00 95.81 344 GLU A CA 1
ATOM 2759 C C . GLU A 1 344 ? -14.849 11.049 53.219 1.00 95.81 344 GLU A C 1
ATOM 2761 O O . GLU A 1 344 ? -14.159 10.938 52.206 1.00 95.81 344 GLU A O 1
ATOM 2766 N N . GLU A 1 345 ? -16.142 11.380 53.151 1.00 96.25 345 GLU A N 1
ATOM 2767 C CA . GLU A 1 345 ? -16.854 11.694 51.904 1.00 96.25 345 GLU A CA 1
ATOM 2768 C C . GLU A 1 345 ? -16.226 12.892 51.175 1.00 96.25 345 GLU A C 1
ATOM 2770 O O . GLU A 1 345 ? -15.950 12.811 49.978 1.00 96.25 345 GLU A O 1
ATOM 2775 N N . ASN A 1 346 ? -15.942 13.995 51.881 1.00 91.81 346 ASN A N 1
ATOM 2776 C CA . ASN A 1 346 ? -15.285 15.162 51.282 1.00 91.81 346 ASN A CA 1
ATOM 2777 C C . ASN A 1 346 ? -13.856 14.848 50.809 1.00 91.81 346 ASN A C 1
ATOM 2779 O O . ASN A 1 346 ? -13.464 15.316 49.743 1.00 91.81 346 ASN A O 1
ATOM 2783 N N . ALA A 1 347 ? -13.088 14.038 51.543 1.00 95.94 347 ALA A N 1
ATOM 2784 C CA . ALA A 1 347 ? -11.758 13.603 51.119 1.00 95.94 347 ALA A CA 1
ATOM 2785 C C . ALA A 1 347 ? -11.824 12.762 49.832 1.00 95.94 347 ALA A C 1
ATOM 2787 O O . ALA A 1 347 ? -11.105 13.054 48.877 1.00 95.94 347 ALA A O 1
ATOM 2788 N N . ALA A 1 348 ? -12.748 11.799 49.760 1.00 95.12 348 ALA A N 1
ATOM 2789 C CA . ALA A 1 348 ? -12.977 10.994 48.560 1.00 95.12 348 ALA A CA 1
ATOM 2790 C C . ALA A 1 348 ? -13.480 11.834 47.368 1.00 95.12 348 ALA A C 1
ATOM 2792 O O . ALA A 1 348 ? -13.123 11.565 46.221 1.00 95.12 348 ALA A O 1
ATOM 2793 N N . LEU A 1 349 ? -14.281 12.880 47.608 1.00 94.44 349 LEU A N 1
ATOM 2794 C CA . LEU A 1 349 ? -14.680 13.832 46.566 1.00 94.44 349 LEU A CA 1
ATOM 2795 C C . LEU A 1 349 ? -13.502 14.692 46.086 1.00 94.44 349 LEU A C 1
ATOM 2797 O O . LEU A 1 349 ? -13.376 14.904 44.883 1.00 94.44 349 LEU A O 1
ATOM 2801 N N . VAL A 1 350 ? -12.615 15.140 46.980 1.00 97.12 350 VAL A N 1
ATOM 2802 C CA . VAL A 1 350 ? -11.393 15.885 46.623 1.00 97.12 350 VAL A CA 1
ATOM 2803 C C . VAL A 1 350 ? -10.404 15.013 45.841 1.00 97.12 350 VAL A C 1
ATOM 2805 O O . VAL A 1 350 ? -9.816 15.494 44.875 1.00 97.12 350 VAL A O 1
ATOM 2808 N N . GLU A 1 351 ? -10.258 13.733 46.186 1.00 95.81 351 GLU A N 1
ATOM 2809 C CA . GLU A 1 351 ? -9.446 12.775 45.423 1.00 95.81 351 GLU A CA 1
ATOM 2810 C C . GLU A 1 351 ? -10.047 12.495 44.035 1.00 95.81 351 GLU A C 1
ATOM 2812 O O . GLU A 1 351 ? -9.353 12.558 43.021 1.00 95.81 351 GLU A O 1
ATOM 2817 N N . ARG A 1 352 ? -11.365 12.279 43.944 1.00 96.25 352 ARG A N 1
ATOM 2818 C CA . ARG A 1 352 ? -12.046 12.126 42.646 1.00 96.25 352 ARG A CA 1
ATOM 2819 C C . ARG A 1 352 ? -11.955 13.385 41.785 1.00 96.25 352 ARG A C 1
ATOM 2821 O O . ARG A 1 352 ? -11.819 13.268 40.568 1.00 96.25 352 ARG A O 1
ATOM 2828 N N . LEU A 1 353 ? -12.008 14.569 42.399 1.00 95.38 353 LEU A N 1
ATOM 2829 C CA . LEU A 1 353 ? -11.770 15.833 41.710 1.00 95.38 353 LEU A CA 1
ATOM 2830 C C . LEU A 1 353 ? -10.330 15.912 41.208 1.00 95.38 353 LEU A C 1
ATOM 2832 O O . LEU A 1 353 ? -10.163 16.150 40.022 1.00 95.38 353 LEU A O 1
ATOM 2836 N N . SER A 1 354 ? -9.311 15.642 42.034 1.00 95.94 354 SER A N 1
ATOM 2837 C CA . SER A 1 354 ? -7.900 15.739 41.619 1.00 95.94 354 SER A CA 1
ATOM 2838 C C . SER A 1 354 ? -7.526 14.757 40.499 1.00 95.94 354 SER A C 1
ATOM 2840 O O . SER A 1 354 ? -6.750 15.121 39.614 1.00 95.94 354 SER A O 1
ATOM 2842 N N . ILE A 1 355 ? -8.136 13.565 40.476 1.00 96.56 355 ILE A N 1
ATOM 2843 C CA . ILE A 1 355 ? -8.023 12.586 39.380 1.00 96.56 355 ILE A CA 1
ATOM 2844 C C . ILE A 1 355 ? -8.745 13.074 38.112 1.00 96.56 355 ILE A C 1
ATOM 2846 O O . ILE A 1 355 ? -8.210 12.957 37.012 1.00 96.56 355 ILE A O 1
ATOM 2850 N N . SER A 1 356 ? -9.942 13.659 38.230 1.00 92.50 356 SER A N 1
ATOM 2851 C CA . SER A 1 356 ? -10.626 14.276 37.080 1.00 92.50 356 SER A CA 1
ATOM 2852 C C . SER A 1 356 ? -9.802 15.431 36.496 1.00 92.50 356 SER A C 1
ATOM 2854 O O . SER A 1 356 ? -9.705 15.589 35.281 1.00 92.50 356 SER A O 1
ATOM 2856 N N . ASP A 1 357 ? -9.172 16.207 37.372 1.00 95.94 357 ASP A N 1
ATOM 2857 C CA . ASP A 1 357 ? -8.307 17.343 37.073 1.00 95.94 357 ASP A CA 1
ATOM 2858 C C . ASP A 1 357 ? -6.996 16.924 36.381 1.00 95.94 357 ASP A C 1
ATOM 2860 O O . ASP A 1 357 ? -6.517 17.620 35.484 1.00 95.94 357 ASP A O 1
ATOM 2864 N N . SER A 1 358 ? -6.381 15.800 36.775 1.00 94.56 358 SER A N 1
ATOM 2865 C CA . SER A 1 358 ? -5.192 15.270 36.091 1.00 94.56 358 SER A CA 1
ATOM 2866 C C . SER A 1 358 ? -5.546 14.709 34.714 1.00 94.56 358 SER A C 1
ATOM 2868 O O . SER A 1 358 ? -4.892 15.071 33.737 1.00 94.56 358 SER A O 1
ATOM 2870 N N . LEU A 1 359 ? -6.636 13.942 34.604 1.00 95.88 359 LEU A N 1
ATOM 2871 C CA . LEU A 1 359 ? -7.153 13.447 33.324 1.00 95.88 359 LEU A CA 1
ATOM 2872 C C . LEU A 1 359 ? -7.529 14.592 32.371 1.00 95.88 359 LEU A C 1
ATOM 2874 O O . LEU A 1 359 ? -7.254 14.507 31.174 1.00 95.88 359 LEU A O 1
ATOM 2878 N N . GLN A 1 360 ? -8.097 15.690 32.881 1.00 94.12 360 GL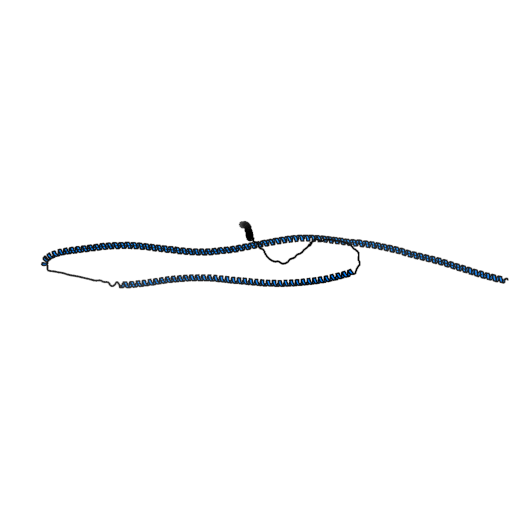N A N 1
ATOM 2879 C CA . GLN A 1 360 ? -8.384 16.876 32.073 1.00 94.12 360 GLN A CA 1
ATOM 2880 C C . GLN A 1 360 ? -7.101 17.574 31.593 1.00 94.12 360 GLN A C 1
ATOM 2882 O O . GLN A 1 360 ? -7.042 17.979 30.432 1.00 94.12 360 GLN A O 1
ATOM 2887 N N . ARG A 1 361 ? -6.056 17.674 32.427 1.00 96.00 361 ARG A N 1
ATOM 2888 C CA . ARG A 1 361 ? -4.749 18.217 32.008 1.00 96.00 361 ARG A CA 1
ATOM 2889 C C . ARG A 1 361 ? -4.058 17.327 30.976 1.00 96.00 361 ARG A C 1
ATOM 2891 O O . ARG A 1 361 ? -3.498 17.847 30.019 1.00 96.00 361 ARG A O 1
ATOM 2898 N N . GLU A 1 362 ? -4.141 16.005 31.115 1.00 95.44 362 GLU A N 1
ATOM 2899 C CA . GLU A 1 362 ? -3.658 15.067 30.093 1.00 95.44 362 GLU A CA 1
ATOM 2900 C C . GLU A 1 362 ? -4.446 15.170 28.783 1.00 95.44 362 GLU A C 1
ATOM 2902 O O . GLU A 1 362 ? -3.861 15.089 27.706 1.00 95.44 362 GLU A O 1
ATOM 2907 N N . ALA A 1 363 ? -5.765 15.365 28.840 1.00 92.50 363 ALA A N 1
ATOM 2908 C CA . ALA A 1 363 ? -6.567 15.608 27.645 1.00 92.50 363 ALA A CA 1
ATOM 2909 C C . ALA A 1 363 ? -6.182 16.936 26.968 1.00 92.50 363 ALA A C 1
ATOM 2911 O O . ALA A 1 363 ? -6.081 16.986 25.744 1.00 92.50 363 ALA A O 1
ATOM 2912 N N . GLN A 1 364 ? -5.907 17.986 27.750 1.00 96.06 364 GLN A N 1
ATOM 2913 C CA . GLN A 1 364 ? -5.433 19.278 27.247 1.00 96.06 364 GLN A CA 1
ATOM 2914 C C . GLN A 1 364 ? -4.063 19.158 26.566 1.00 96.06 364 GLN A C 1
ATOM 2916 O O . GLN A 1 364 ? -3.955 19.522 25.401 1.00 96.06 364 GLN A O 1
ATOM 2921 N N . THR A 1 365 ? -3.051 18.549 27.196 1.00 95.88 365 THR A N 1
ATOM 2922 C CA . THR A 1 365 ? -1.721 18.409 26.565 1.00 95.88 365 THR A CA 1
ATOM 2923 C C . THR A 1 365 ? -1.733 17.511 25.323 1.00 95.88 365 THR A C 1
ATOM 2925 O O . THR A 1 365 ? -1.000 17.767 24.364 1.00 95.88 365 THR A O 1
ATOM 2928 N N . ARG A 1 366 ? -2.600 16.487 25.281 1.00 95.94 366 ARG A N 1
ATOM 2929 C CA . ARG A 1 366 ? -2.836 15.679 24.069 1.00 95.94 366 ARG A CA 1
ATOM 2930 C C . ARG A 1 366 ? -3.514 16.488 22.959 1.00 95.94 366 ARG A C 1
ATOM 2932 O O . ARG A 1 366 ? -3.170 16.307 21.798 1.00 95.94 366 ARG A O 1
ATOM 2939 N N . LEU A 1 367 ? -4.448 17.383 23.287 1.00 94.25 367 LEU A N 1
ATOM 2940 C CA . LEU A 1 367 ? -5.041 18.301 22.309 1.00 94.25 367 LEU A CA 1
ATOM 2941 C C . LEU A 1 367 ? -4.007 19.313 21.804 1.00 94.25 367 LEU A C 1
ATOM 2943 O O . LEU A 1 367 ? -3.886 19.478 20.594 1.00 94.25 367 LEU A O 1
ATOM 2947 N N . ASP A 1 368 ? -3.224 19.928 22.691 1.00 95.94 368 ASP A N 1
ATOM 2948 C CA . ASP A 1 368 ? -2.203 20.915 22.330 1.00 95.94 368 ASP A CA 1
ATOM 2949 C C . ASP A 1 368 ? -1.163 20.317 21.370 1.00 95.94 368 ASP A C 1
ATOM 2951 O O . ASP A 1 368 ? -0.985 20.846 20.271 1.00 95.94 368 ASP A O 1
ATOM 2955 N N . THR A 1 369 ? -0.573 19.163 21.712 1.00 96.75 369 THR A N 1
ATOM 2956 C CA . THR A 1 369 ? 0.391 18.451 20.843 1.00 96.75 369 THR A CA 1
ATOM 2957 C C . THR A 1 369 ? -0.223 18.020 19.509 1.00 96.75 369 THR A C 1
ATOM 2959 O O . THR A 1 369 ? 0.416 18.160 18.466 1.00 96.75 369 THR A O 1
ATOM 2962 N N . LEU A 1 370 ? -1.491 17.588 19.489 1.00 94.12 370 LEU A N 1
ATOM 2963 C CA . LEU A 1 370 ? -2.212 17.357 18.235 1.00 94.12 370 LEU A CA 1
ATOM 2964 C C . LEU A 1 370 ? -2.368 18.652 17.419 1.00 94.12 370 LEU A C 1
ATOM 2966 O O . LEU A 1 370 ? -2.166 18.609 16.207 1.00 94.12 370 LEU A O 1
ATOM 2970 N N . THR A 1 371 ? -2.670 19.808 18.028 1.00 95.62 371 THR A N 1
ATOM 2971 C CA . THR A 1 371 ? -2.724 21.080 17.277 1.00 95.62 371 THR A CA 1
ATOM 2972 C C . THR A 1 371 ? -1.361 21.509 16.741 1.00 95.62 371 THR A C 1
ATOM 2974 O O . THR A 1 371 ? -1.298 22.071 15.649 1.00 95.62 371 THR A O 1
ATOM 2977 N N . GLU A 1 372 ? -0.268 21.223 17.450 1.00 95.81 372 GLU A N 1
ATOM 2978 C CA . GLU A 1 372 ? 1.091 21.465 16.959 1.00 95.81 372 GLU A CA 1
ATOM 2979 C C . GLU A 1 372 ? 1.416 20.559 15.768 1.00 95.81 372 GLU A C 1
ATOM 2981 O O . GLU A 1 372 ? 1.840 21.060 14.729 1.00 95.81 372 GLU A O 1
ATOM 2986 N N . HIS A 1 373 ? 1.105 19.262 15.843 1.00 95.88 373 HIS A N 1
ATOM 2987 C CA . HIS A 1 373 ? 1.257 18.342 14.712 1.00 95.88 373 HIS A CA 1
ATOM 2988 C C . HIS A 1 373 ? 0.397 18.734 13.496 1.00 95.88 373 HIS A C 1
ATOM 2990 O O . HIS A 1 373 ? 0.868 18.629 12.362 1.00 95.88 373 HIS A O 1
ATOM 2996 N N . TRP A 1 374 ? -0.825 19.241 13.701 1.00 94.12 374 TRP A N 1
ATOM 2997 C CA . TRP A 1 374 ? -1.657 19.778 12.616 1.00 94.12 374 TRP A CA 1
ATOM 2998 C C . TRP A 1 374 ? -1.068 21.053 11.993 1.00 94.12 374 TRP A C 1
ATOM 3000 O O . TRP A 1 374 ? -1.072 21.174 10.767 1.00 94.12 374 TRP A O 1
ATOM 3010 N N . ARG A 1 375 ? -0.511 21.977 12.794 1.00 96.94 375 ARG A N 1
ATOM 3011 C CA . ARG A 1 375 ? 0.208 23.163 12.283 1.00 96.94 375 ARG A CA 1
ATOM 3012 C C . ARG A 1 375 ? 1.452 22.761 11.491 1.00 96.94 375 ARG A C 1
ATOM 3014 O O . ARG A 1 375 ? 1.671 23.285 10.406 1.00 96.94 375 ARG A O 1
ATOM 3021 N N . ASP A 1 376 ? 2.232 21.806 11.989 1.00 95.56 376 ASP A N 1
ATOM 3022 C CA . ASP A 1 376 ? 3.410 21.269 11.301 1.00 95.56 376 ASP A CA 1
ATOM 3023 C C . ASP A 1 376 ? 3.051 20.616 9.963 1.00 95.56 376 ASP A C 1
ATOM 3025 O O . ASP A 1 376 ? 3.720 20.860 8.958 1.00 95.56 376 ASP A O 1
ATOM 3029 N N . ALA A 1 377 ? 1.983 19.816 9.925 1.00 91.00 377 ALA A N 1
ATOM 3030 C CA . ALA A 1 377 ? 1.472 19.235 8.689 1.00 91.00 377 ALA A CA 1
ATOM 3031 C C . ALA A 1 377 ? 1.021 20.326 7.703 1.00 91.00 377 ALA A C 1
ATOM 3033 O O . ALA A 1 377 ? 1.416 20.299 6.540 1.00 91.00 377 ALA A O 1
ATOM 3034 N N . GLN A 1 378 ? 0.272 21.331 8.172 1.00 96.31 378 GLN A N 1
ATOM 3035 C CA . GLN A 1 378 ? -0.168 22.464 7.355 1.00 96.31 378 GLN A CA 1
ATOM 3036 C C . GLN A 1 378 ? 1.015 23.277 6.798 1.00 96.31 378 GLN A C 1
ATOM 3038 O O . GLN A 1 378 ? 1.016 23.624 5.617 1.00 96.31 378 GLN A O 1
ATOM 3043 N N . ASN A 1 379 ? 2.046 23.526 7.611 1.00 96.19 379 ASN A N 1
ATOM 3044 C CA . ASN A 1 379 ? 3.271 24.212 7.196 1.00 96.19 379 ASN A CA 1
ATOM 3045 C C . ASN A 1 379 ? 4.031 23.417 6.121 1.00 96.19 379 ASN A C 1
ATOM 3047 O O . ASN A 1 379 ? 4.481 24.003 5.138 1.00 96.19 379 ASN A O 1
ATOM 3051 N N . ARG A 1 380 ? 4.132 22.087 6.262 1.00 95.75 380 ARG A N 1
ATOM 3052 C CA . ARG A 1 380 ? 4.751 21.209 5.250 1.00 95.75 380 ARG A CA 1
ATOM 3053 C C . ARG A 1 380 ? 3.946 21.181 3.949 1.00 95.75 380 ARG A C 1
ATOM 3055 O O . ARG A 1 380 ? 4.540 21.239 2.879 1.00 95.75 380 ARG A O 1
ATOM 3062 N N . CYS A 1 381 ? 2.613 21.159 4.019 1.00 93.06 381 CYS A N 1
ATOM 3063 C CA . CYS A 1 381 ? 1.762 21.278 2.832 1.00 93.06 381 CYS A CA 1
ATOM 3064 C C . CYS A 1 381 ? 1.979 22.619 2.113 1.00 93.06 381 CYS A C 1
ATOM 3066 O O . CYS A 1 381 ? 2.176 22.625 0.903 1.00 93.06 381 CYS A O 1
ATOM 3068 N N . ALA A 1 382 ? 2.031 23.738 2.845 1.00 95.75 382 ALA A N 1
ATOM 3069 C CA . ALA A 1 382 ? 2.306 25.053 2.263 1.00 95.75 382 ALA A CA 1
ATOM 3070 C C . ALA A 1 382 ? 3.705 25.138 1.618 1.00 95.75 382 ALA A C 1
ATOM 3072 O O . ALA A 1 382 ? 3.845 25.684 0.526 1.00 95.75 382 ALA A O 1
ATOM 3073 N N . GLN A 1 383 ? 4.727 24.545 2.249 1.00 96.19 383 GLN A N 1
ATOM 3074 C CA . GLN A 1 383 ? 6.076 24.435 1.679 1.00 96.19 383 GLN A CA 1
ATOM 3075 C C . GLN A 1 383 ? 6.077 23.634 0.370 1.00 96.19 383 GLN A C 1
ATOM 3077 O O . GLN A 1 383 ? 6.621 24.103 -0.625 1.00 96.19 383 GLN A O 1
ATOM 3082 N N . LEU A 1 384 ? 5.412 22.474 0.338 1.00 92.56 384 LEU A N 1
ATOM 3083 C CA . LEU A 1 384 ? 5.286 21.655 -0.872 1.00 92.56 384 LEU A CA 1
ATOM 3084 C C . LEU A 1 384 ? 4.473 22.359 -1.971 1.00 92.56 384 LEU A C 1
ATOM 3086 O O . LEU A 1 384 ? 4.817 22.249 -3.146 1.00 92.56 384 LEU A O 1
ATOM 3090 N N . GLU A 1 385 ? 3.434 23.124 -1.622 1.00 95.19 385 GLU A N 1
ATOM 3091 C CA . GLU A 1 385 ? 2.713 23.970 -2.581 1.00 95.19 385 GLU A CA 1
ATOM 3092 C C . GLU A 1 385 ? 3.616 25.050 -3.190 1.00 95.19 385 GLU A C 1
ATOM 3094 O O . GLU A 1 385 ? 3.571 25.259 -4.402 1.00 95.19 385 GLU A O 1
ATOM 3099 N N . ASP A 1 386 ? 4.452 25.725 -2.396 1.00 96.25 386 ASP A N 1
ATOM 3100 C CA . ASP A 1 386 ? 5.375 26.747 -2.903 1.00 96.25 386 ASP A CA 1
ATOM 3101 C C . ASP A 1 386 ? 6.559 26.154 -3.685 1.00 96.25 386 ASP A C 1
ATOM 3103 O O . ASP A 1 386 ? 6.960 26.724 -4.703 1.00 96.25 386 ASP A O 1
ATOM 3107 N N . GLU A 1 387 ? 7.064 24.978 -3.307 1.00 96.12 387 GLU A N 1
ATOM 3108 C CA . GLU A 1 387 ? 8.013 24.212 -4.123 1.00 96.12 387 GLU A CA 1
ATOM 3109 C C . GLU A 1 387 ? 7.401 23.834 -5.478 1.00 96.12 387 GLU A C 1
ATOM 3111 O O . GLU A 1 387 ? 8.009 24.102 -6.517 1.00 96.12 387 GLU A O 1
ATOM 3116 N N . LEU A 1 388 ? 6.172 23.306 -5.496 1.00 92.31 388 LEU A N 1
ATOM 3117 C CA . LEU A 1 388 ? 5.443 22.997 -6.730 1.00 92.31 388 LEU A CA 1
ATOM 3118 C C . LEU A 1 388 ? 5.205 24.253 -7.580 1.00 92.31 388 LEU A C 1
ATOM 3120 O O . LEU A 1 388 ? 5.496 24.228 -8.774 1.00 92.31 388 LEU A O 1
ATOM 3124 N N . ARG A 1 389 ? 4.768 25.372 -6.983 1.00 96.00 389 ARG A N 1
ATOM 3125 C CA . ARG A 1 389 ? 4.601 26.671 -7.673 1.00 96.00 389 ARG A CA 1
ATOM 3126 C C . ARG A 1 389 ? 5.911 27.202 -8.249 1.00 96.00 389 ARG A C 1
ATOM 3128 O O . ARG A 1 389 ? 5.889 27.919 -9.248 1.00 96.00 389 ARG A O 1
ATOM 3135 N N . ASN A 1 390 ? 7.050 26.904 -7.629 1.00 97.19 390 ASN A N 1
ATOM 3136 C CA . ASN A 1 390 ? 8.357 27.288 -8.154 1.00 97.19 390 ASN A CA 1
ATOM 3137 C C . ASN A 1 390 ? 8.810 26.339 -9.272 1.00 97.19 390 ASN A C 1
ATOM 3139 O O . ASN A 1 390 ? 9.285 26.816 -10.300 1.00 97.19 390 ASN A O 1
ATOM 3143 N N . LYS A 1 391 ? 8.550 25.030 -9.166 1.00 93.56 391 LYS A N 1
ATOM 3144 C CA . LYS A 1 391 ? 8.808 24.080 -10.260 1.00 93.56 391 LYS A CA 1
ATOM 3145 C C . LYS A 1 391 ? 7.901 24.278 -11.473 1.00 93.56 391 LYS A C 1
ATOM 3147 O O . LYS A 1 391 ? 8.378 24.098 -12.589 1.00 93.56 391 LYS A O 1
ATOM 3152 N N . THR A 1 392 ? 6.655 24.730 -11.316 1.00 95.00 392 THR A N 1
ATOM 3153 C CA . THR A 1 392 ? 5.837 25.139 -12.471 1.00 95.00 392 THR A CA 1
ATOM 3154 C C . THR A 1 392 ? 6.415 26.376 -13.159 1.00 95.00 392 THR A C 1
ATOM 3156 O O . THR A 1 392 ? 6.529 26.365 -14.379 1.00 95.00 392 THR A O 1
ATOM 3159 N N . LYS A 1 393 ? 6.881 27.392 -12.409 1.00 95.81 393 LYS A N 1
ATOM 3160 C CA . LYS A 1 393 ? 7.569 28.562 -12.996 1.00 95.81 393 LYS A CA 1
ATOM 3161 C C . LYS A 1 393 ? 8.839 28.156 -13.746 1.00 95.81 393 LYS A C 1
ATOM 3163 O O . LYS A 1 393 ? 8.994 28.549 -14.892 1.00 95.81 393 LYS A O 1
ATOM 3168 N N . GLU A 1 394 ? 9.702 27.330 -13.146 1.00 95.69 394 GLU A N 1
ATOM 3169 C CA . GLU A 1 394 ? 10.908 26.809 -13.814 1.00 95.69 394 GLU A CA 1
ATOM 3170 C C . GLU A 1 394 ? 10.561 26.075 -15.121 1.00 95.69 394 GLU A C 1
ATOM 3172 O O . GLU A 1 394 ? 11.215 26.282 -16.143 1.00 95.69 394 GLU A O 1
ATOM 3177 N N . LEU A 1 395 ? 9.510 25.246 -15.118 1.00 91.69 395 LEU A N 1
ATOM 3178 C CA . LEU A 1 395 ? 9.048 24.536 -16.313 1.00 91.69 395 LEU A CA 1
ATOM 3179 C C . LEU A 1 395 ? 8.473 25.478 -17.378 1.00 91.69 395 LEU A C 1
ATOM 3181 O O . LEU A 1 395 ? 8.744 25.270 -18.559 1.00 91.69 395 LEU A O 1
ATOM 3185 N N . ASP A 1 396 ? 7.720 26.509 -16.998 1.00 94.50 396 ASP A N 1
ATOM 3186 C CA . ASP A 1 396 ? 7.127 27.472 -17.935 1.00 94.50 396 ASP A CA 1
ATOM 3187 C C . ASP A 1 396 ? 8.166 28.469 -18.486 1.00 94.50 396 ASP A C 1
ATOM 3189 O O . ASP A 1 396 ? 8.145 28.810 -19.672 1.00 94.50 396 ASP A O 1
ATOM 3193 N N . GLU A 1 397 ? 9.163 28.853 -17.685 1.00 95.75 397 GLU A N 1
ATOM 3194 C CA . GLU A 1 397 ? 10.350 29.577 -18.148 1.00 95.75 397 GLU A CA 1
ATOM 3195 C C . GLU A 1 397 ? 11.139 28.741 -19.165 1.00 95.75 397 GLU A C 1
ATOM 3197 O O . GLU A 1 397 ? 11.432 29.229 -20.265 1.00 95.75 397 GLU A O 1
ATOM 3202 N N . LEU A 1 398 ? 11.415 27.467 -18.847 1.00 94.44 398 LEU A N 1
ATOM 3203 C CA . LEU A 1 398 ? 12.080 26.527 -19.752 1.00 94.44 398 LEU A CA 1
ATOM 3204 C C . LEU A 1 398 ? 11.289 26.333 -21.051 1.00 94.44 398 LEU A C 1
ATOM 3206 O O . LEU A 1 398 ? 11.894 26.470 -22.119 1.00 94.44 398 LEU A O 1
ATOM 3210 N N . ARG A 1 399 ? 9.967 26.107 -20.974 1.00 94.56 399 ARG A N 1
ATOM 3211 C CA . ARG A 1 399 ? 9.044 26.021 -22.125 1.00 94.56 399 ARG A CA 1
ATOM 3212 C C . ARG A 1 399 ? 9.144 27.256 -23.007 1.00 94.56 399 ARG A C 1
ATOM 3214 O O . ARG A 1 399 ? 9.482 27.120 -24.181 1.00 94.56 399 ARG A O 1
ATOM 3221 N N . SER A 1 400 ? 9.005 28.454 -22.436 1.00 95.06 400 SER A N 1
ATOM 3222 C CA . SER A 1 400 ? 9.133 29.701 -23.200 1.00 95.06 400 SER A CA 1
ATOM 3223 C C . SER A 1 400 ? 10.525 29.862 -23.828 1.00 95.06 400 SER A C 1
ATOM 3225 O O . SER A 1 400 ? 10.664 30.454 -24.897 1.00 95.06 400 SER A O 1
ATOM 3227 N N . SER A 1 401 ? 11.579 29.329 -23.193 1.00 95.25 401 SER A N 1
ATOM 3228 C CA . SER A 1 401 ? 12.937 29.329 -23.749 1.00 95.25 401 SER A CA 1
ATOM 3229 C C . SER A 1 401 ? 13.086 28.353 -24.921 1.00 95.25 401 SER A C 1
ATOM 3231 O O . SER A 1 401 ? 13.856 28.625 -25.841 1.00 95.25 401 SER A O 1
ATOM 3233 N N . THR A 1 402 ? 12.371 27.224 -24.901 1.00 92.06 402 THR A N 1
ATOM 3234 C CA . THR A 1 402 ? 12.350 26.249 -25.998 1.00 92.06 402 THR A CA 1
ATOM 3235 C C . THR A 1 402 ? 11.463 26.707 -27.147 1.00 92.06 402 THR A C 1
ATOM 3237 O O . THR A 1 402 ? 11.890 26.607 -28.288 1.00 92.06 402 THR A O 1
ATOM 3240 N N . GLU A 1 403 ? 10.309 27.315 -26.869 1.00 94.88 403 GLU A N 1
ATOM 3241 C CA . GLU A 1 403 ? 9.424 27.927 -27.869 1.00 94.88 403 GLU A CA 1
ATOM 3242 C C . GLU A 1 403 ? 10.144 29.037 -28.644 1.00 94.88 403 GLU A C 1
ATOM 3244 O O . GLU A 1 403 ? 10.125 29.041 -29.871 1.00 94.88 403 GLU A O 1
ATOM 3249 N N . LYS A 1 404 ? 10.875 29.925 -27.953 1.00 95.25 404 LYS A N 1
ATOM 3250 C CA . LYS A 1 404 ? 11.727 30.943 -28.600 1.00 95.25 404 LYS A CA 1
ATOM 3251 C C . LYS A 1 404 ? 12.794 30.314 -29.504 1.00 95.25 404 LYS A C 1
ATOM 3253 O O . LYS A 1 404 ? 12.977 30.755 -30.629 1.00 95.25 404 LYS A O 1
ATOM 3258 N N . LYS A 1 405 ? 13.470 29.251 -29.048 1.00 94.50 405 LYS A N 1
ATOM 3259 C CA . LYS A 1 405 ? 14.465 28.527 -29.866 1.00 94.50 405 LYS A CA 1
ATOM 3260 C C . LYS A 1 405 ? 13.831 27.838 -31.076 1.00 94.50 405 LYS A C 1
ATOM 3262 O O . LYS A 1 405 ? 14.471 27.782 -32.119 1.00 94.50 405 LYS A O 1
ATOM 3267 N N . ILE A 1 406 ? 12.609 27.323 -30.943 1.00 94.06 406 ILE A N 1
ATOM 3268 C CA . ILE A 1 406 ? 11.847 26.733 -32.048 1.00 94.06 406 ILE A CA 1
ATOM 3269 C C . ILE A 1 406 ? 11.505 27.822 -33.068 1.00 94.06 406 ILE A C 1
ATOM 3271 O O . ILE A 1 406 ? 11.892 27.673 -34.219 1.00 94.06 406 ILE A O 1
ATOM 3275 N N . THR A 1 407 ? 10.926 28.955 -32.657 1.00 94.81 407 THR A N 1
ATOM 3276 C CA . THR A 1 407 ? 10.576 30.040 -33.595 1.00 94.81 407 THR A CA 1
ATOM 3277 C C . THR A 1 407 ? 11.799 30.686 -34.258 1.00 94.81 407 THR A C 1
ATOM 3279 O O . THR A 1 407 ? 11.740 31.041 -35.434 1.00 94.81 407 THR A O 1
ATOM 3282 N N . ASP A 1 408 ? 12.947 30.769 -33.574 1.00 95.06 408 ASP A N 1
ATOM 3283 C CA . ASP A 1 408 ? 14.218 31.178 -34.193 1.00 95.06 408 ASP A CA 1
ATOM 3284 C C . ASP A 1 408 ? 14.752 30.155 -35.211 1.00 95.06 408 ASP A C 1
ATOM 3286 O O . ASP A 1 408 ? 15.347 30.542 -36.220 1.00 95.06 408 ASP A O 1
ATOM 3290 N N . LEU A 1 409 ? 14.555 28.853 -34.974 1.00 92.19 409 LEU A N 1
ATOM 3291 C CA . LEU A 1 409 ? 14.921 27.803 -35.928 1.00 92.19 409 LEU A CA 1
ATOM 3292 C C . LEU A 1 409 ? 13.962 27.771 -37.124 1.00 92.19 409 LEU A C 1
ATOM 3294 O O . LEU A 1 409 ? 14.437 27.708 -38.252 1.00 92.19 409 LEU A O 1
ATOM 3298 N N . GLU A 1 410 ? 12.653 27.892 -36.908 1.00 94.00 410 GLU A N 1
ATOM 3299 C CA . GLU A 1 410 ? 11.631 28.001 -37.960 1.00 94.00 410 GLU A CA 1
ATOM 3300 C C . GLU A 1 410 ? 11.876 29.228 -38.847 1.00 94.00 410 GLU A C 1
ATOM 3302 O O . GLU A 1 410 ? 11.909 29.112 -40.075 1.00 94.00 410 GLU A O 1
ATOM 3307 N N . ARG A 1 411 ? 12.164 30.392 -38.244 1.00 95.19 411 ARG A N 1
ATOM 3308 C CA . ARG A 1 411 ? 12.575 31.592 -38.984 1.00 95.19 411 ARG A CA 1
ATOM 3309 C C . ARG A 1 411 ? 13.816 31.311 -39.830 1.00 95.19 411 ARG A C 1
ATOM 3311 O O . ARG A 1 411 ? 13.792 31.574 -41.028 1.00 95.19 411 ARG A O 1
ATOM 3318 N N . ARG A 1 412 ? 14.870 30.723 -39.252 1.00 94.62 412 ARG A N 1
ATOM 3319 C CA . ARG A 1 412 ? 16.095 30.375 -39.996 1.00 94.62 412 ARG A CA 1
ATOM 3320 C C . ARG A 1 412 ? 15.855 29.365 -41.121 1.00 94.62 412 ARG A C 1
ATOM 3322 O O . ARG A 1 412 ? 16.483 29.503 -42.165 1.00 94.62 412 ARG A O 1
ATOM 3329 N N . VAL A 1 413 ? 14.963 28.389 -40.934 1.00 93.50 413 VAL A N 1
ATOM 3330 C CA . VAL A 1 413 ? 14.566 27.437 -41.985 1.00 93.50 413 VAL A CA 1
ATOM 3331 C C . VAL A 1 413 ? 13.892 28.191 -43.128 1.00 93.50 413 VAL A C 1
ATOM 3333 O O . VAL A 1 413 ? 14.389 28.119 -44.248 1.00 93.50 413 VAL A O 1
ATOM 3336 N N . SER A 1 414 ? 12.874 29.010 -42.845 1.00 93.81 414 SER A N 1
ATOM 3337 C CA . SER A 1 414 ? 12.191 29.807 -43.878 1.00 93.81 414 SER A CA 1
ATOM 3338 C C . SER A 1 414 ? 13.120 30.808 -44.589 1.00 93.81 414 SER A C 1
ATOM 3340 O O . SER A 1 414 ? 12.983 31.044 -45.789 1.00 93.81 414 SER A O 1
ATOM 3342 N N . GLU A 1 415 ? 14.127 31.349 -43.893 1.00 95.31 415 GLU A N 1
ATOM 3343 C CA . GLU A 1 415 ? 15.182 32.174 -44.491 1.00 95.31 415 GLU A CA 1
ATOM 3344 C C . GLU A 1 415 ? 16.065 31.359 -45.453 1.00 95.31 415 GLU A C 1
ATOM 3346 O O . GLU A 1 415 ? 16.343 31.829 -46.557 1.00 95.31 415 GLU A O 1
ATOM 3351 N N . THR A 1 416 ? 16.461 30.131 -45.092 1.00 91.00 416 THR A N 1
ATOM 3352 C CA . THR A 1 416 ? 17.218 29.239 -45.992 1.00 91.00 416 THR A CA 1
ATOM 3353 C C . THR A 1 416 ? 16.386 28.688 -47.148 1.00 91.00 416 THR A C 1
ATOM 3355 O O . THR A 1 416 ? 16.912 28.538 -48.246 1.00 91.00 416 THR A O 1
ATOM 3358 N N . GLU A 1 417 ? 15.091 28.439 -46.948 1.00 93.69 417 GLU A N 1
ATOM 3359 C CA . GLU A 1 417 ? 14.170 28.014 -48.007 1.00 93.69 417 GLU A CA 1
ATOM 3360 C C . GLU A 1 417 ? 13.937 29.142 -49.017 1.00 93.69 417 GLU A C 1
ATOM 3362 O O . GLU A 1 417 ? 13.979 28.900 -50.223 1.00 93.69 417 GLU A O 1
ATOM 3367 N N . ARG A 1 418 ? 13.787 30.392 -48.548 1.00 94.94 418 ARG A N 1
ATOM 3368 C CA . ARG A 1 418 ? 13.713 31.570 -49.424 1.00 94.94 418 ARG A CA 1
ATOM 3369 C C . ARG A 1 418 ? 14.996 31.751 -50.238 1.00 94.94 418 ARG A C 1
ATOM 3371 O O . ARG A 1 418 ? 14.908 31.983 -51.438 1.00 94.94 418 ARG A O 1
ATOM 3378 N N . LEU A 1 419 ? 16.169 31.623 -49.611 1.00 94.75 419 LEU A N 1
ATOM 3379 C CA . LEU A 1 419 ? 17.454 31.707 -50.318 1.00 94.75 419 LEU A CA 1
ATOM 3380 C C . LEU A 1 419 ? 17.607 30.584 -51.357 1.00 94.75 419 LEU A C 1
ATOM 3382 O O . LEU A 1 419 ? 18.025 30.852 -52.478 1.00 94.75 419 LEU A O 1
ATOM 3386 N N . LEU A 1 420 ? 17.203 29.353 -51.026 1.00 91.81 420 LEU A N 1
ATOM 3387 C CA . LEU A 1 420 ? 17.215 28.225 -51.961 1.00 91.81 420 LEU A CA 1
ATOM 3388 C C . LEU A 1 420 ? 16.269 28.445 -53.153 1.00 91.81 420 LEU A C 1
ATOM 3390 O O . LEU A 1 420 ? 16.599 28.060 -54.273 1.00 91.81 420 LEU A O 1
ATOM 3394 N N . GLU A 1 421 ? 15.103 29.058 -52.943 1.00 92.50 421 GLU A N 1
ATOM 3395 C CA . GLU A 1 421 ? 14.178 29.384 -54.033 1.00 92.50 421 GLU A CA 1
ATOM 3396 C C . GLU A 1 421 ? 14.687 30.557 -54.888 1.00 92.50 421 GLU A C 1
ATOM 3398 O O . GLU A 1 421 ? 14.585 30.515 -56.113 1.00 92.50 421 GLU A O 1
ATOM 3403 N N . GLU A 1 422 ? 15.340 31.552 -54.282 1.00 93.81 422 GLU A N 1
ATOM 3404 C CA . GLU A 1 422 ? 16.057 32.611 -55.005 1.00 93.81 422 GLU A CA 1
ATOM 3405 C C . GLU A 1 422 ? 17.199 32.030 -55.869 1.00 93.81 422 GLU A C 1
ATOM 3407 O O . GLU A 1 422 ? 17.307 32.383 -57.046 1.00 93.81 422 GLU A O 1
ATOM 3412 N N . GLU A 1 423 ? 17.979 31.072 -55.354 1.00 89.56 423 GLU A N 1
ATOM 3413 C CA . GLU A 1 423 ? 19.009 30.340 -56.114 1.00 89.56 423 GLU A CA 1
ATOM 3414 C C . GLU A 1 423 ? 18.429 29.438 -57.218 1.00 89.56 423 GLU A C 1
ATOM 3416 O O . GLU A 1 423 ? 18.987 29.354 -58.313 1.00 89.56 423 GLU A O 1
ATOM 3421 N N . ARG A 1 424 ? 17.282 28.784 -56.992 1.00 92.44 424 ARG A N 1
ATOM 3422 C CA . ARG A 1 424 ? 16.575 28.030 -58.046 1.00 92.44 424 ARG A CA 1
ATOM 3423 C C . ARG A 1 424 ? 16.125 28.947 -59.175 1.00 92.44 424 ARG A C 1
ATOM 3425 O O . ARG A 1 424 ? 16.318 28.612 -60.343 1.00 92.44 424 ARG A O 1
ATOM 3432 N N . ILE A 1 425 ? 15.565 30.110 -58.840 1.00 93.06 425 ILE A N 1
ATOM 3433 C CA . ILE A 1 425 ? 15.122 31.102 -59.821 1.00 93.06 425 ILE A CA 1
ATOM 3434 C C . ILE A 1 425 ? 16.318 31.622 -60.627 1.00 93.06 425 ILE A C 1
ATOM 3436 O O . ILE A 1 425 ? 16.227 31.663 -61.858 1.00 93.06 425 ILE A O 1
ATOM 3440 N N . THR A 1 426 ? 17.453 31.963 -59.998 1.00 92.31 426 THR A N 1
ATOM 3441 C CA . THR A 1 426 ? 18.646 32.398 -60.749 1.00 92.31 426 THR A CA 1
ATOM 3442 C C . THR A 1 426 ? 19.176 31.287 -61.653 1.00 92.31 426 THR A C 1
ATOM 3444 O O . THR A 1 426 ? 19.310 31.535 -62.856 1.00 92.31 426 THR A O 1
ATOM 3447 N N . LEU A 1 427 ? 19.355 30.060 -61.146 1.00 88.31 427 LEU A N 1
ATOM 3448 C CA . LEU A 1 427 ? 19.776 28.892 -61.934 1.00 88.31 427 LEU A CA 1
ATOM 3449 C C . LEU A 1 427 ? 18.850 28.623 -63.126 1.00 88.31 427 LEU A C 1
ATOM 3451 O O . LEU A 1 427 ? 19.328 28.336 -64.223 1.00 88.31 427 LEU A O 1
ATOM 3455 N N . ASP A 1 428 ? 17.534 28.763 -62.967 1.00 89.69 428 ASP A N 1
ATOM 3456 C CA . ASP A 1 428 ? 16.593 28.607 -64.075 1.00 89.69 428 ASP A CA 1
ATOM 3457 C C . ASP A 1 428 ? 16.634 29.777 -65.068 1.00 89.69 428 ASP A C 1
ATOM 3459 O O . ASP A 1 428 ? 16.418 29.555 -66.263 1.00 89.69 428 ASP A O 1
ATOM 3463 N N . THR A 1 429 ? 16.966 31.007 -64.648 1.00 90.12 429 THR A N 1
ATOM 3464 C CA . THR A 1 429 ? 17.286 32.075 -65.616 1.00 90.12 429 THR A CA 1
ATOM 3465 C C . THR A 1 429 ? 18.590 31.801 -66.365 1.00 90.12 429 THR A C 1
ATOM 3467 O O . THR A 1 429 ? 18.666 32.071 -67.562 1.00 90.12 429 THR A O 1
ATOM 3470 N N . GLU A 1 430 ? 19.598 31.214 -65.717 1.00 85.88 430 GLU A N 1
ATOM 3471 C CA . GLU A 1 430 ? 20.865 30.846 -66.357 1.00 85.88 430 GLU A CA 1
ATOM 3472 C C . GLU A 1 430 ? 20.715 29.656 -67.304 1.00 85.88 430 GLU A C 1
ATOM 3474 O O . GLU A 1 430 ? 21.261 29.686 -68.405 1.00 85.88 430 GLU A O 1
ATOM 3479 N N . ARG A 1 431 ? 19.905 28.652 -66.956 1.00 88.56 431 ARG A N 1
ATOM 3480 C CA . ARG A 1 431 ? 19.501 27.571 -67.869 1.00 88.56 431 ARG A CA 1
ATOM 3481 C C . ARG A 1 431 ? 18.796 28.124 -69.105 1.00 88.56 431 ARG A C 1
ATOM 3483 O O . ARG A 1 431 ? 19.163 27.761 -70.217 1.00 88.56 431 ARG A O 1
ATOM 3490 N N . LYS A 1 432 ? 17.846 29.053 -68.933 1.00 88.44 432 LYS A N 1
ATOM 3491 C CA . LYS A 1 432 ? 17.140 29.712 -70.051 1.00 88.44 432 LYS A CA 1
ATOM 3492 C C . LYS A 1 432 ? 18.098 30.531 -70.928 1.00 88.44 432 LYS A C 1
ATOM 3494 O O . LYS A 1 432 ? 18.023 30.432 -72.148 1.00 88.44 432 LYS A O 1
ATOM 3499 N N . ARG A 1 433 ? 19.052 31.266 -70.338 1.00 84.44 433 ARG A N 1
ATOM 3500 C CA . ARG A 1 433 ? 20.124 31.963 -71.083 1.00 84.44 433 ARG A CA 1
ATOM 3501 C C . ARG A 1 433 ? 21.017 30.986 -71.857 1.00 84.44 433 ARG A C 1
ATOM 3503 O O . ARG A 1 433 ? 21.273 31.217 -73.033 1.00 84.44 433 ARG A O 1
ATOM 3510 N N . ASN A 1 434 ? 21.457 29.895 -71.230 1.00 78.12 434 ASN A N 1
ATOM 3511 C CA . ASN A 1 434 ? 22.293 28.879 -71.875 1.00 78.12 434 ASN A CA 1
ATOM 3512 C C . ASN A 1 434 ? 21.559 28.154 -73.013 1.00 78.12 434 ASN A C 1
ATOM 3514 O O . ASN A 1 434 ? 22.164 27.923 -74.054 1.00 78.12 434 ASN A O 1
ATOM 3518 N N . ALA A 1 435 ? 20.263 27.865 -72.864 1.00 83.44 435 ALA A N 1
ATOM 3519 C CA . ALA A 1 435 ? 19.440 27.307 -73.937 1.00 83.44 435 ALA A CA 1
ATOM 3520 C C . ALA A 1 435 ? 19.368 28.256 -75.147 1.00 83.44 435 ALA A C 1
ATOM 3522 O O . ALA A 1 435 ? 19.636 27.833 -76.267 1.00 83.44 435 ALA A O 1
ATOM 3523 N N . ILE A 1 436 ? 19.122 29.554 -74.921 1.00 81.81 436 ILE A N 1
ATOM 3524 C CA . ILE A 1 436 ? 19.124 30.578 -75.983 1.00 81.81 436 ILE A CA 1
ATOM 3525 C C . ILE A 1 436 ? 20.506 30.685 -76.655 1.00 81.81 436 ILE A C 1
ATOM 3527 O O . ILE A 1 436 ? 20.592 30.832 -77.872 1.00 81.81 436 ILE A O 1
ATOM 3531 N N . LEU A 1 437 ? 21.603 30.579 -75.896 1.00 75.62 437 LEU A N 1
ATOM 3532 C CA . LEU A 1 437 ? 22.963 30.577 -76.455 1.00 75.62 437 LEU A CA 1
ATOM 3533 C C . LEU A 1 437 ? 23.262 29.304 -77.268 1.00 75.62 437 LEU A C 1
ATOM 3535 O O . LEU A 1 437 ? 23.900 29.391 -78.315 1.00 75.62 437 LEU A O 1
ATOM 3539 N N . GLN A 1 438 ? 22.777 28.135 -76.841 1.00 74.06 438 GLN A N 1
ATOM 3540 C CA . GLN A 1 438 ? 22.868 26.892 -77.618 1.00 74.06 438 GLN A CA 1
ATOM 3541 C C . GLN A 1 438 ? 22.031 26.961 -78.903 1.00 74.06 438 GLN A C 1
ATOM 3543 O O . GLN A 1 438 ? 22.500 26.541 -79.959 1.00 74.06 438 GLN A O 1
ATOM 3548 N N . GLU A 1 439 ? 20.841 27.559 -78.854 1.00 73.31 439 GLU A N 1
ATOM 3549 C CA . GLU A 1 439 ? 19.996 27.806 -80.027 1.00 73.31 439 GLU A CA 1
ATOM 3550 C C . GLU A 1 439 ? 20.693 28.760 -81.022 1.00 73.31 439 GLU A C 1
ATOM 3552 O O . GLU A 1 439 ? 20.805 28.454 -82.214 1.00 73.31 439 GLU A O 1
ATOM 3557 N N . GLN A 1 440 ? 21.295 29.850 -80.535 1.00 70.62 440 GLN A N 1
ATOM 3558 C CA . GLN A 1 440 ? 22.115 30.777 -81.335 1.00 70.62 440 GLN A CA 1
ATOM 3559 C C . GLN A 1 440 ? 23.387 30.143 -81.930 1.00 70.62 440 GLN A C 1
ATOM 3561 O O . GLN A 1 440 ? 23.858 30.585 -82.978 1.00 70.62 440 GLN A O 1
ATOM 3566 N N . LEU A 1 441 ? 23.943 29.106 -81.295 1.00 57.31 441 LEU A N 1
ATOM 3567 C CA . LEU A 1 441 ? 25.033 28.307 -81.864 1.00 57.31 441 LEU A CA 1
ATOM 3568 C C . LEU A 1 441 ? 24.519 27.312 -82.918 1.00 57.31 441 LEU A C 1
ATOM 3570 O O . LEU A 1 441 ? 25.138 27.179 -83.973 1.00 57.31 441 LEU A O 1
ATOM 3574 N N . SER A 1 442 ? 23.373 26.664 -82.678 1.00 55.38 442 SER A N 1
ATOM 3575 C CA . SER A 1 442 ? 22.764 25.714 -83.624 1.00 55.38 442 SER A CA 1
ATOM 3576 C C . SER A 1 442 ? 22.351 26.382 -84.942 1.00 55.38 442 SER A C 1
ATOM 3578 O O . SER A 1 442 ? 22.647 25.872 -86.017 1.00 55.38 442 SER A O 1
ATOM 3580 N N . THR A 1 443 ? 21.794 27.594 -84.871 1.00 55.97 443 THR A N 1
ATOM 3581 C CA . THR A 1 443 ? 21.399 28.422 -86.028 1.00 55.97 443 THR A CA 1
ATOM 3582 C C . THR A 1 443 ? 22.577 29.013 -86.821 1.00 55.97 443 THR A C 1
ATOM 3584 O O . THR A 1 443 ? 22.368 29.834 -87.716 1.00 55.97 443 THR A O 1
ATOM 3587 N N . ARG A 1 444 ? 23.826 28.619 -86.522 1.00 49.28 444 ARG A N 1
ATOM 3588 C CA . ARG A 1 444 ? 25.040 29.111 -87.197 1.00 49.28 444 ARG A CA 1
ATOM 3589 C C . ARG A 1 444 ? 25.903 28.046 -87.883 1.00 49.28 444 ARG A C 1
ATOM 3591 O O . ARG A 1 444 ? 26.919 28.432 -88.461 1.00 49.28 444 ARG A O 1
ATOM 3598 N N . VAL A 1 445 ? 25.541 26.755 -87.854 1.00 39.47 445 VAL A N 1
ATOM 3599 C CA . VAL A 1 445 ? 26.362 25.679 -88.456 1.00 39.47 445 VAL A CA 1
ATOM 3600 C C . VAL A 1 445 ? 25.526 24.611 -89.183 1.00 39.47 445 VAL A C 1
ATOM 3602 O O . VAL A 1 445 ? 25.292 23.524 -88.664 1.00 39.47 445 VAL A O 1
ATOM 3605 N N . ASP A 1 446 ? 25.173 24.877 -90.443 1.00 40.50 446 ASP A N 1
ATOM 3606 C CA . ASP A 1 446 ? 24.711 23.853 -91.397 1.00 40.50 446 ASP A CA 1
ATOM 3607 C C . ASP A 1 446 ? 25.901 23.057 -91.984 1.00 40.50 446 ASP A C 1
ATOM 3609 O O . ASP A 1 446 ? 26.270 23.228 -93.147 1.00 40.50 446 ASP A O 1
ATOM 3613 N N . VAL A 1 447 ? 26.535 22.181 -91.189 1.00 37.41 447 VAL A N 1
ATOM 3614 C CA . VAL A 1 447 ? 27.458 21.135 -91.693 1.00 37.41 447 VAL A CA 1
ATOM 3615 C C . VAL A 1 447 ? 27.347 19.856 -90.852 1.00 37.41 447 VAL A C 1
ATOM 3617 O O . VAL A 1 447 ? 27.295 19.902 -89.626 1.00 37.41 447 VAL A O 1
ATOM 3620 N N . SER A 1 448 ? 27.341 18.690 -91.505 1.00 32.00 448 SER A N 1
ATOM 3621 C CA . SER A 1 448 ? 27.359 17.348 -90.894 1.00 32.00 448 SER A CA 1
ATOM 3622 C C . SER A 1 448 ? 27.739 16.283 -91.939 1.00 32.00 448 SER A C 1
ATOM 3624 O O . SER A 1 448 ? 27.555 16.543 -93.129 1.00 32.00 448 SER A O 1
ATOM 3626 N N . PRO A 1 449 ? 28.092 15.039 -91.550 1.00 67.19 449 PRO A N 1
ATOM 3627 C CA . PRO A 1 449 ? 28.917 14.594 -90.416 1.00 67.19 449 PRO A CA 1
ATOM 3628 C C . PRO A 1 449 ? 30.154 13.814 -90.996 1.00 67.19 449 PRO A C 1
ATOM 3630 O O . PRO A 1 449 ? 30.683 14.383 -91.951 1.00 67.19 449 PRO A O 1
ATOM 3633 N N . PRO A 1 450 ? 30.694 12.631 -90.547 1.00 49.75 450 PRO A N 1
ATOM 3634 C CA . PRO A 1 450 ? 30.044 11.444 -89.937 1.00 49.75 450 PRO A CA 1
ATOM 3635 C C . PRO A 1 450 ? 30.786 10.713 -88.766 1.00 49.75 450 PRO A C 1
ATOM 3637 O O . PRO A 1 450 ? 31.970 10.920 -88.546 1.00 49.75 450 PRO A O 1
ATOM 3640 N N . GLN A 1 451 ? 30.051 9.811 -88.079 1.00 32.22 451 GLN A N 1
ATOM 3641 C CA . GLN A 1 451 ? 30.406 8.443 -87.581 1.00 32.22 451 GLN A CA 1
ATOM 3642 C C . GLN A 1 451 ? 31.768 8.143 -86.887 1.00 32.22 451 GLN A C 1
ATOM 3644 O O . GLN A 1 451 ? 32.814 8.591 -87.322 1.00 32.22 451 GLN A O 1
ATOM 3649 N N . SER A 1 452 ? 31.896 7.226 -85.909 1.00 35.56 452 SER A N 1
ATOM 3650 C CA . SER A 1 452 ? 30.979 6.440 -85.031 1.00 35.56 452 SER A CA 1
ATOM 3651 C C . SER A 1 452 ? 31.839 5.767 -83.913 1.00 35.56 452 SER A C 1
ATOM 3653 O O . SER A 1 452 ? 33.048 5.977 -83.912 1.00 35.56 452 SER A O 1
ATOM 3655 N N . VAL A 1 453 ? 31.336 5.046 -82.893 1.00 32.25 453 VAL A N 1
ATOM 3656 C CA . VAL A 1 453 ? 31.104 3.570 -82.875 1.00 32.25 453 VAL A CA 1
ATOM 3657 C C . VAL A 1 453 ? 30.770 3.125 -81.418 1.00 32.25 453 VAL A C 1
ATOM 3659 O O . VAL A 1 453 ? 31.588 3.411 -80.558 1.00 32.25 453 VAL A O 1
ATOM 3662 N N . ILE A 1 454 ? 29.623 2.437 -81.189 1.00 30.66 454 ILE A N 1
ATOM 3663 C CA . ILE A 1 454 ? 29.341 1.241 -80.308 1.00 30.66 454 ILE A CA 1
ATOM 3664 C C . ILE A 1 454 ? 29.823 1.263 -78.811 1.00 30.66 454 ILE A C 1
ATOM 3666 O O . ILE A 1 454 ? 30.918 1.724 -78.531 1.00 30.66 454 ILE A O 1
ATOM 3670 N N . SER A 1 455 ? 29.127 0.783 -77.754 1.00 31.61 455 SER A N 1
ATOM 3671 C CA . SER A 1 455 ? 28.019 -0.194 -77.550 1.00 31.61 455 SER A CA 1
ATOM 3672 C C . SER A 1 455 ? 27.153 0.150 -76.308 1.00 31.61 455 SER A C 1
ATOM 3674 O O . SER A 1 455 ? 27.654 0.771 -75.377 1.00 31.61 455 SER A O 1
ATOM 3676 N N . ASP A 1 456 ? 25.889 -0.304 -76.299 1.00 32.12 456 ASP A N 1
ATOM 3677 C CA . ASP A 1 456 ? 25.210 -1.181 -75.299 1.00 32.12 456 ASP A CA 1
ATOM 3678 C C . ASP A 1 456 ? 25.618 -1.146 -73.801 1.00 32.12 456 ASP A C 1
ATOM 3680 O O . ASP A 1 456 ? 26.795 -1.136 -73.469 1.00 32.12 456 ASP A O 1
ATOM 3684 N N . THR A 1 457 ? 24.738 -1.304 -72.797 1.00 34.00 457 THR A N 1
ATOM 3685 C CA . THR A 1 457 ? 23.297 -1.687 -72.698 1.00 34.00 457 THR A CA 1
ATOM 3686 C C . THR A 1 457 ? 22.741 -1.192 -71.323 1.00 34.00 457 THR A C 1
ATOM 3688 O O . THR A 1 457 ? 23.452 -0.461 -70.642 1.00 34.00 457 THR A O 1
ATOM 3691 N N . LEU A 1 458 ? 21.532 -1.467 -70.789 1.00 32.16 458 LEU A N 1
ATOM 3692 C CA . LEU A 1 458 ? 20.414 -2.397 -71.081 1.00 32.16 458 LEU A CA 1
ATOM 3693 C C . LEU A 1 458 ? 19.062 -1.770 -70.624 1.00 32.16 458 LEU A C 1
ATOM 3695 O O . LEU A 1 458 ? 19.012 -0.639 -70.150 1.00 32.16 458 LEU A O 1
ATOM 3699 N N . SER A 1 459 ? 17.963 -2.517 -70.752 1.00 32.75 459 SER A N 1
ATOM 3700 C CA . SER A 1 459 ? 16.579 -2.150 -70.409 1.00 32.75 459 SER A CA 1
ATOM 3701 C C . SER A 1 459 ? 16.171 -2.486 -68.966 1.00 32.75 459 SER A C 1
ATOM 3703 O O . SER A 1 459 ? 16.565 -3.535 -68.462 1.00 32.75 459 SER A O 1
ATOM 3705 N N . ASN A 1 460 ? 15.233 -1.718 -68.386 1.00 28.02 460 ASN A N 1
ATOM 3706 C CA . ASN A 1 460 ? 13.940 -2.277 -67.939 1.00 28.02 460 ASN A CA 1
ATOM 3707 C C . ASN A 1 460 ? 12.862 -1.186 -67.727 1.00 28.02 460 ASN A C 1
ATOM 3709 O O . ASN A 1 460 ? 13.202 -0.027 -67.498 1.00 28.02 460 ASN A O 1
ATOM 3713 N N . SER A 1 461 ? 11.569 -1.532 -67.805 1.00 34.16 461 SER A N 1
ATOM 3714 C CA . SER A 1 461 ? 10.419 -0.636 -67.532 1.00 34.16 461 SER A CA 1
ATOM 3715 C C . SER A 1 461 ? 9.113 -1.428 -67.325 1.00 34.16 461 SER A C 1
ATOM 3717 O O . SER A 1 461 ? 9.026 -2.560 -67.793 1.00 34.16 461 SER A O 1
ATOM 3719 N N . LEU A 1 462 ? 8.105 -0.798 -66.690 1.00 31.86 462 LEU A N 1
ATOM 3720 C CA . LEU A 1 462 ? 6.813 -1.368 -66.234 1.00 31.86 462 LEU A CA 1
ATOM 3721 C C . LEU A 1 462 ? 6.982 -2.406 -65.094 1.00 31.86 462 LEU A C 1
ATOM 3723 O O . LEU A 1 462 ? 8.002 -3.078 -64.992 1.00 31.86 462 LEU A O 1
ATOM 3727 N N . TRP A 1 463 ? 6.068 -2.551 -64.129 1.00 33.44 463 TRP A N 1
ATOM 3728 C CA . TRP A 1 463 ? 4.615 -2.294 -64.085 1.00 33.44 463 TRP A CA 1
ATOM 3729 C C . TRP A 1 463 ? 4.269 -0.947 -63.411 1.00 33.44 463 TRP A C 1
ATOM 3731 O O . TRP A 1 463 ? 4.983 -0.554 -62.497 1.00 33.44 463 TRP A O 1
ATOM 3741 N N . ASN A 1 464 ? 3.296 -0.116 -63.813 1.00 30.12 464 ASN A N 1
ATOM 3742 C CA . ASN A 1 464 ? 1.974 -0.241 -64.468 1.00 30.12 464 ASN A CA 1
ATOM 3743 C C . ASN A 1 464 ? 0.806 -0.098 -63.471 1.00 30.12 464 ASN A C 1
ATOM 3745 O O . ASN A 1 464 ? 0.395 -1.072 -62.847 1.00 30.12 464 ASN A O 1
ATOM 3749 N N . GLU A 1 465 ? 0.242 1.110 -63.400 1.00 25.67 465 GLU A N 1
ATOM 3750 C CA . GLU A 1 465 ? -1.051 1.422 -62.780 1.00 25.67 465 GLU A CA 1
ATOM 3751 C C . GLU A 1 465 ? -1.817 2.331 -63.759 1.00 25.67 465 GLU A C 1
ATOM 3753 O O . GLU A 1 465 ? -1.455 3.489 -63.962 1.00 25.67 465 GLU A O 1
ATOM 3758 N N . GLU A 1 466 ? -2.811 1.774 -64.457 1.00 32.12 466 GLU A N 1
ATOM 3759 C CA . GLU A 1 466 ? -3.562 2.484 -65.500 1.00 32.12 466 GLU A CA 1
ATOM 3760 C C . GLU A 1 466 ? -4.837 3.128 -64.949 1.00 32.12 466 GLU A C 1
ATOM 3762 O O . GLU A 1 466 ? -5.625 2.497 -64.245 1.00 32.12 466 GLU A O 1
ATOM 3767 N N . VAL A 1 467 ? -5.085 4.377 -65.351 1.00 31.17 467 VAL A N 1
ATOM 3768 C CA . VAL A 1 467 ? -6.350 5.075 -65.097 1.00 31.17 467 VAL A CA 1
ATOM 3769 C C . VAL A 1 467 ? -7.249 4.991 -66.327 1.00 31.17 467 VAL A C 1
ATOM 3771 O O . VAL A 1 467 ? -6.871 5.381 -67.430 1.00 31.17 467 VAL A O 1
ATOM 3774 N N . SER A 1 468 ? -8.491 4.563 -66.117 1.00 30.73 468 SER A N 1
ATOM 3775 C CA . SER A 1 468 ? -9.636 4.804 -67.000 1.00 30.73 468 SER A CA 1
ATOM 3776 C C . SER A 1 468 ? -10.921 4.697 -66.169 1.00 30.73 468 SER A C 1
ATOM 3778 O O . SER A 1 468 ? -11.004 3.854 -65.285 1.00 30.73 468 SER A O 1
ATOM 3780 N N . GLY A 1 469 ? -11.960 5.504 -66.375 1.00 29.27 469 GLY A N 1
ATOM 3781 C CA . GLY A 1 469 ? -12.118 6.609 -67.323 1.00 29.27 469 GLY A CA 1
ATOM 3782 C C . GLY A 1 469 ? -13.607 6.811 -67.633 1.00 29.27 469 GLY A C 1
ATOM 3783 O O . GLY A 1 469 ? -14.295 5.829 -67.886 1.00 29.27 469 GLY A O 1
ATOM 3784 N N . ASN A 1 470 ? -14.079 8.067 -67.653 1.00 29.69 470 ASN A N 1
ATOM 3785 C CA . ASN A 1 470 ? -15.483 8.489 -67.854 1.00 29.69 470 ASN A CA 1
ATOM 3786 C C . ASN A 1 470 ? -16.498 8.092 -66.744 1.00 29.69 470 ASN A C 1
ATOM 3788 O O . ASN A 1 470 ? -16.370 7.050 -66.118 1.00 29.69 470 ASN A O 1
ATOM 3792 N N . ALA A 1 471 ? -17.570 8.856 -66.476 1.00 29.92 471 ALA A N 1
ATOM 3793 C CA . ALA A 1 471 ? -17.854 10.276 -66.763 1.00 29.92 471 ALA A CA 1
ATOM 3794 C C . ALA A 1 471 ? -19.098 10.774 -65.975 1.00 29.92 471 ALA A C 1
ATOM 3796 O O . ALA A 1 471 ? -19.951 9.971 -65.618 1.00 29.92 471 ALA A O 1
ATOM 3797 N N . ILE A 1 472 ? -19.235 12.108 -65.846 1.00 30.62 472 ILE A N 1
ATOM 3798 C CA . ILE A 1 472 ? -20.479 12.880 -65.575 1.00 30.62 472 ILE A CA 1
ATOM 3799 C C . ILE A 1 472 ? -21.129 12.733 -64.169 1.00 30.62 472 ILE A C 1
ATOM 3801 O O . ILE A 1 472 ? -21.619 11.680 -63.783 1.00 30.62 472 ILE A O 1
ATOM 3805 N N . GLY A 1 473 ? -21.210 13.857 -63.434 1.00 31.02 473 GLY A N 1
ATOM 3806 C CA . GLY A 1 473 ? -22.144 14.091 -62.306 1.00 31.02 473 GLY A CA 1
ATOM 3807 C C . GLY A 1 473 ? -23.299 15.015 -62.747 1.00 31.02 473 GLY A C 1
ATOM 3808 O O . GLY A 1 473 ? -23.704 14.914 -63.904 1.00 31.02 473 GLY A O 1
ATOM 3809 N N . PRO A 1 474 ? -23.771 16.003 -61.951 1.00 54.62 474 PRO A N 1
ATOM 3810 C CA . PRO A 1 474 ? -23.618 16.246 -60.504 1.00 54.62 474 PRO A CA 1
ATOM 3811 C C . PRO A 1 474 ? -24.980 16.496 -59.788 1.00 54.62 474 PRO A C 1
ATOM 3813 O O . PRO A 1 474 ? -25.991 16.679 -60.460 1.00 54.62 474 PRO A O 1
ATOM 3816 N N . LEU A 1 475 ? -25.022 16.628 -58.446 1.00 28.94 475 LEU A N 1
ATOM 3817 C CA . LEU A 1 475 ? -26.030 17.480 -57.765 1.00 28.94 475 LEU A CA 1
ATOM 3818 C C . LEU A 1 475 ? -25.639 17.883 -56.322 1.00 28.94 475 LEU A C 1
ATOM 3820 O O . LEU A 1 475 ? -24.542 17.581 -55.859 1.00 28.94 475 LEU A O 1
ATOM 3824 N N . TRP A 1 476 ? -26.517 18.640 -55.653 1.00 28.41 476 TRP A N 1
ATOM 3825 C CA . TRP A 1 476 ? -26.217 19.598 -54.582 1.00 28.41 476 TRP A CA 1
ATOM 3826 C C . TRP A 1 476 ? -27.310 19.563 -53.491 1.00 28.41 476 TRP A C 1
ATOM 3828 O O . TRP A 1 476 ? -28.483 19.559 -53.844 1.00 28.41 476 TRP A O 1
ATOM 3838 N N . VAL A 1 477 ? -26.911 19.646 -52.208 1.00 32.12 477 VAL A N 1
ATOM 3839 C CA . VAL A 1 477 ? -27.713 20.103 -51.034 1.00 32.12 477 VAL A CA 1
ATOM 3840 C C . VAL A 1 477 ? -28.924 19.222 -50.582 1.00 32.12 477 VAL A C 1
ATOM 3842 O O . VAL A 1 477 ? -29.583 18.602 -51.411 1.00 32.12 477 VAL A O 1
ATOM 3845 N N . PRO A 1 478 ? -29.237 19.109 -49.263 1.00 58.94 478 PRO A N 1
ATOM 3846 C CA . PRO A 1 478 ? -30.261 18.179 -48.747 1.00 58.94 478 PRO A CA 1
ATOM 3847 C C . PRO A 1 478 ? -31.569 18.848 -48.271 1.00 58.94 478 PRO A C 1
ATOM 3849 O O . PRO A 1 478 ? -31.521 19.952 -47.734 1.00 58.94 478 PRO A O 1
ATOM 3852 N N . GLN A 1 479 ? -32.714 18.137 -48.307 1.00 31.45 479 GLN A N 1
ATOM 3853 C CA . GLN A 1 479 ? -33.859 18.432 -47.418 1.00 31.45 479 GLN A CA 1
ATOM 3854 C C . GLN A 1 479 ? -34.907 17.296 -47.248 1.00 31.45 479 GLN A C 1
ATOM 3856 O O . GLN A 1 479 ? -35.474 16.810 -48.215 1.00 31.45 479 GLN A O 1
ATOM 3861 N N . THR A 1 480 ? -35.181 16.958 -45.978 1.00 34.28 480 THR A N 1
ATOM 3862 C CA . THR A 1 480 ? -36.490 16.721 -45.300 1.00 34.28 480 THR A CA 1
ATOM 3863 C C . THR A 1 480 ? -37.682 15.948 -45.923 1.00 34.28 480 THR A C 1
ATOM 3865 O O . THR A 1 480 ? -38.126 16.263 -47.018 1.00 34.28 480 THR A O 1
ATOM 3868 N N . LEU A 1 481 ? -38.350 15.184 -45.026 1.00 36.91 481 LEU A N 1
ATOM 3869 C CA . LEU A 1 481 ? -39.799 14.842 -44.896 1.00 36.91 481 LEU A CA 1
ATOM 3870 C C . LEU A 1 481 ? -40.337 13.452 -45.332 1.00 36.91 481 LEU A C 1
ATOM 3872 O O . LEU A 1 481 ? -40.405 13.136 -46.511 1.00 36.91 481 LEU A O 1
ATOM 3876 N N . SER A 1 482 ? -40.907 12.759 -44.324 1.00 36.34 482 SER A N 1
ATOM 3877 C CA . SER A 1 482 ? -42.112 11.887 -44.342 1.00 36.34 482 SER A CA 1
ATOM 3878 C C . SER A 1 482 ? -42.079 10.566 -45.142 1.00 36.34 482 SER A C 1
ATOM 3880 O O . SER A 1 482 ? -41.683 10.521 -46.294 1.00 36.34 482 SER A O 1
ATOM 3882 N N . LEU A 1 483 ? -42.555 9.431 -44.605 1.00 33.69 483 LEU A N 1
ATOM 3883 C CA . LEU A 1 483 ? -43.952 9.211 -44.187 1.00 33.69 483 LEU A CA 1
ATOM 3884 C C . LEU A 1 483 ? -44.118 8.029 -43.195 1.00 33.69 483 LEU A C 1
ATOM 3886 O O . LEU A 1 483 ? -43.323 7.093 -43.192 1.00 33.69 483 LEU A O 1
ATOM 3890 N N . GLU A 1 484 ? -45.188 8.039 -42.395 1.00 40.84 484 GLU A N 1
ATOM 3891 C CA . GLU A 1 484 ? -45.539 6.975 -41.436 1.00 40.84 484 GLU A CA 1
ATOM 3892 C C . GLU A 1 484 ? -46.253 5.763 -42.074 1.00 40.84 484 GLU A C 1
ATOM 3894 O O . GLU A 1 484 ? -47.021 5.917 -43.027 1.00 40.84 484 GLU A O 1
ATOM 3899 N N . ARG A 1 485 ? -46.130 4.573 -41.457 1.00 36.25 485 ARG A N 1
ATOM 3900 C CA . ARG A 1 485 ? -47.165 3.514 -41.487 1.00 36.25 485 ARG A CA 1
ATOM 3901 C C . ARG A 1 485 ? -47.233 2.739 -40.156 1.00 36.25 485 ARG A C 1
ATOM 3903 O O . ARG A 1 485 ? -46.190 2.484 -39.556 1.00 36.25 485 ARG A O 1
ATOM 3910 N N . PRO A 1 486 ? -48.432 2.328 -39.694 1.00 49.84 486 PRO A N 1
ATOM 3911 C CA . PRO A 1 486 ? -48.606 1.695 -38.387 1.00 49.84 486 PRO A CA 1
ATOM 3912 C C . PRO A 1 486 ? -48.317 0.184 -38.411 1.00 49.84 486 PRO A C 1
ATOM 3914 O O . PRO A 1 486 ? -48.947 -0.577 -39.141 1.00 49.84 486 PRO A O 1
ATOM 3917 N N . GLY A 1 487 ? -47.396 -0.256 -37.552 1.00 49.00 487 GLY A N 1
ATOM 3918 C CA . GLY A 1 487 ? -47.095 -1.679 -37.311 1.00 49.00 487 GLY A CA 1
ATOM 3919 C C . GLY A 1 487 ? -46.100 -1.936 -36.170 1.00 49.00 487 GLY A C 1
ATOM 3920 O O . GLY A 1 487 ? -45.659 -3.062 -35.958 1.00 49.00 487 GLY A O 1
ATOM 3921 N N . THR A 1 488 ? -45.716 -0.889 -35.438 1.00 51.50 488 THR A N 1
ATOM 3922 C CA . THR A 1 488 ? -44.517 -0.848 -34.591 1.00 51.50 488 THR A CA 1
ATOM 3923 C C . THR A 1 488 ? -44.698 -1.433 -33.192 1.00 51.50 488 THR A C 1
ATOM 3925 O O . THR A 1 488 ? -43.709 -1.847 -32.594 1.00 51.50 488 THR A O 1
ATOM 3928 N N . GLY A 1 489 ? -45.925 -1.519 -32.664 1.00 56.47 489 GLY A N 1
ATOM 3929 C CA . GLY A 1 489 ? -46.173 -1.919 -31.271 1.00 56.47 489 GLY A CA 1
ATOM 3930 C C . GLY A 1 489 ? -45.638 -3.311 -30.906 1.00 56.47 489 GLY A C 1
ATOM 3931 O O . GLY A 1 489 ? -44.859 -3.451 -29.965 1.00 56.47 489 GLY A O 1
ATOM 3932 N N . THR A 1 490 ? -46.001 -4.345 -31.671 1.00 57.59 490 THR A N 1
ATOM 3933 C CA . THR A 1 490 ? -45.581 -5.731 -31.383 1.00 57.59 490 THR A CA 1
ATOM 3934 C C . THR A 1 490 ? -44.112 -5.981 -31.715 1.00 57.59 490 THR A C 1
ATOM 3936 O O . THR A 1 490 ? -43.429 -6.674 -30.965 1.00 57.59 490 THR A O 1
ATOM 3939 N N . GLN A 1 491 ? -43.594 -5.392 -32.798 1.00 60.81 491 GLN A N 1
ATOM 3940 C CA . GLN A 1 491 ? -42.186 -5.544 -33.176 1.00 60.81 491 GLN A CA 1
ATOM 3941 C C . GLN A 1 491 ? -41.246 -4.821 -32.200 1.00 60.81 491 GLN A C 1
ATOM 3943 O O . GLN A 1 491 ? -40.213 -5.382 -31.843 1.00 60.81 491 GLN A O 1
ATOM 3948 N N . SER A 1 492 ? -41.631 -3.640 -31.701 1.00 66.31 492 SER A N 1
ATOM 3949 C CA . SER A 1 492 ? -40.891 -2.916 -30.659 1.00 66.31 492 SER A CA 1
ATOM 3950 C C . SER A 1 492 ? -40.865 -3.695 -29.339 1.00 66.31 492 SER A C 1
ATOM 3952 O O . SER A 1 492 ? -39.791 -3.932 -28.792 1.00 66.31 492 SER A O 1
ATOM 3954 N N . ALA A 1 493 ? -42.014 -4.206 -28.875 1.00 73.00 493 ALA A N 1
ATOM 3955 C CA . ALA A 1 493 ? -42.077 -5.023 -27.659 1.00 73.00 493 ALA A CA 1
ATOM 3956 C C . ALA A 1 493 ? -41.222 -6.304 -27.761 1.00 73.00 493 ALA A C 1
ATOM 3958 O O . ALA A 1 493 ? -40.490 -6.646 -26.833 1.00 73.00 493 ALA A O 1
ATOM 3959 N N . VAL A 1 494 ? -41.249 -6.988 -28.911 1.00 76.56 494 VAL A N 1
ATOM 3960 C CA . VAL A 1 494 ? -40.408 -8.172 -29.158 1.00 76.56 494 VAL A CA 1
ATOM 3961 C C . VAL A 1 494 ? -38.920 -7.812 -29.274 1.00 76.56 494 VAL A C 1
ATOM 3963 O O . VAL A 1 494 ? -38.079 -8.621 -28.887 1.00 76.56 494 VAL A O 1
ATOM 3966 N N . ALA A 1 495 ? -38.566 -6.621 -29.765 1.00 80.31 495 ALA A N 1
ATOM 3967 C CA . ALA A 1 495 ? -37.184 -6.139 -29.759 1.00 80.31 495 ALA A CA 1
ATOM 3968 C C . ALA A 1 495 ? -36.695 -5.815 -28.335 1.00 80.31 495 ALA A C 1
ATOM 3970 O O . ALA A 1 495 ? -35.604 -6.245 -27.964 1.00 80.31 495 ALA A O 1
ATOM 3971 N N . ALA A 1 496 ? -37.519 -5.150 -27.518 1.00 81.75 496 ALA A N 1
ATOM 3972 C CA . ALA A 1 496 ? -37.212 -4.839 -26.122 1.00 81.75 496 ALA A CA 1
ATOM 3973 C C . ALA A 1 496 ? -36.984 -6.112 -25.286 1.00 81.75 496 ALA A C 1
ATOM 3975 O O . ALA A 1 496 ? -35.927 -6.260 -24.679 1.00 81.75 496 ALA A O 1
ATOM 3976 N N . LEU A 1 497 ? -37.901 -7.086 -25.355 1.00 81.94 497 LEU A N 1
ATOM 3977 C CA . LEU A 1 497 ? -37.768 -8.375 -24.657 1.00 81.94 497 LEU A CA 1
ATOM 3978 C C . LEU A 1 497 ? -36.562 -9.204 -25.138 1.00 81.94 497 LEU A C 1
ATOM 3980 O O . LEU A 1 497 ? -36.030 -10.023 -24.391 1.00 81.94 497 LEU A O 1
ATOM 3984 N N . ARG A 1 498 ? -36.106 -9.016 -26.386 1.00 84.06 498 ARG A N 1
ATOM 3985 C CA . ARG A 1 498 ? -34.859 -9.629 -26.877 1.00 84.06 498 ARG A CA 1
ATOM 3986 C C . ARG A 1 498 ? -33.634 -8.945 -26.280 1.00 84.06 498 ARG A C 1
ATOM 3988 O O . ARG A 1 498 ? -32.763 -9.654 -25.791 1.00 84.06 498 ARG A O 1
ATOM 3995 N N . ALA A 1 499 ? -33.597 -7.612 -26.271 1.00 86.19 499 ALA A N 1
ATOM 3996 C CA . ALA A 1 499 ? -32.513 -6.846 -25.660 1.00 86.19 499 ALA A CA 1
ATOM 3997 C C . ALA A 1 499 ? -32.384 -7.151 -24.157 1.00 86.19 499 ALA A C 1
ATOM 3999 O O . ALA A 1 499 ? -31.293 -7.465 -23.696 1.00 86.19 499 ALA A O 1
ATOM 4000 N N . GLU A 1 500 ? -33.496 -7.168 -23.419 1.00 89.00 500 GLU A N 1
ATOM 4001 C CA . GLU A 1 500 ? -33.542 -7.564 -22.005 1.00 89.00 500 GLU A CA 1
ATOM 4002 C C . GLU A 1 500 ? -33.028 -8.997 -21.797 1.00 89.00 500 GLU A C 1
ATOM 4004 O O . GLU A 1 500 ? -32.145 -9.231 -20.973 1.00 89.00 500 GLU A O 1
ATOM 4009 N N . ARG A 1 501 ? -33.499 -9.961 -22.598 1.00 85.19 501 ARG A N 1
ATOM 4010 C CA . ARG A 1 501 ? -33.041 -11.357 -22.526 1.00 85.19 501 ARG A CA 1
ATOM 4011 C C . ARG A 1 501 ? -31.560 -11.525 -22.885 1.00 85.19 501 ARG A C 1
ATOM 4013 O O . ARG A 1 501 ? -30.917 -12.434 -22.365 1.00 85.19 501 ARG A O 1
ATOM 4020 N N . ASP A 1 502 ? -31.011 -10.688 -23.759 1.00 90.94 502 ASP A N 1
ATOM 4021 C CA . ASP A 1 502 ? -29.591 -10.728 -24.119 1.00 90.94 502 ASP A CA 1
ATOM 4022 C C . ASP A 1 502 ? -28.705 -9.991 -23.091 1.00 90.94 502 ASP A C 1
ATOM 4024 O O . ASP A 1 502 ? -27.598 -10.454 -22.825 1.00 90.94 502 ASP A O 1
ATOM 4028 N N . VAL A 1 503 ? -29.221 -8.972 -22.389 1.00 92.88 503 VAL A N 1
ATOM 4029 C CA . VAL A 1 503 ? -28.601 -8.402 -21.170 1.00 92.88 503 VAL A CA 1
ATOM 4030 C C . VAL A 1 503 ? -28.609 -9.407 -20.011 1.00 92.88 503 VAL A C 1
ATOM 4032 O O . VAL A 1 503 ? -27.600 -9.587 -19.335 1.00 92.88 503 VAL A O 1
ATOM 4035 N N . LEU A 1 504 ? -29.708 -10.136 -19.798 1.00 89.88 504 LEU A N 1
ATOM 4036 C CA . LEU A 1 504 ? -29.754 -11.202 -18.790 1.00 89.88 504 LEU A CA 1
ATOM 4037 C C . LEU A 1 504 ? -28.763 -12.331 -19.112 1.00 89.88 504 LEU A C 1
ATOM 4039 O O . LEU A 1 504 ? -28.156 -12.891 -18.203 1.00 89.88 504 LEU A O 1
ATOM 4043 N N . ARG A 1 505 ? -28.531 -12.634 -20.397 1.00 92.50 505 ARG A N 1
ATOM 4044 C CA . ARG A 1 505 ? -27.495 -13.587 -20.827 1.00 92.50 505 ARG A CA 1
ATOM 4045 C C . ARG A 1 505 ? -26.078 -13.096 -20.551 1.00 92.50 505 ARG A C 1
ATOM 4047 O O . ARG A 1 505 ? -25.278 -13.897 -20.078 1.00 92.50 505 ARG A O 1
ATOM 4054 N N . THR A 1 506 ? -25.752 -11.827 -20.816 1.00 93.25 506 THR A N 1
ATOM 4055 C CA . THR A 1 506 ? -24.421 -11.303 -20.461 1.00 93.25 506 THR A CA 1
ATOM 4056 C C . THR A 1 506 ? -24.232 -11.270 -18.948 1.00 93.25 506 THR A C 1
ATOM 4058 O O . THR A 1 506 ? -23.163 -11.646 -18.476 1.00 93.25 506 THR A O 1
ATOM 4061 N N . HIS A 1 507 ? -25.272 -10.944 -18.174 1.00 92.88 507 HIS A N 1
ATOM 4062 C CA . HIS A 1 507 ? -25.196 -10.990 -16.715 1.00 92.88 507 HIS A CA 1
ATOM 4063 C C . HIS A 1 507 ? -24.972 -12.417 -16.184 1.00 92.88 507 HIS A C 1
ATOM 4065 O O . HIS A 1 507 ? -24.047 -12.637 -15.401 1.00 92.88 507 HIS A O 1
ATOM 4071 N N . VAL A 1 508 ? -25.724 -13.412 -16.674 1.00 92.06 508 VAL A N 1
ATOM 4072 C CA . VAL A 1 508 ? -25.493 -14.832 -16.343 1.00 92.06 508 VAL A CA 1
ATOM 4073 C C . VAL A 1 508 ? -24.080 -15.272 -16.734 1.00 92.06 508 VAL A C 1
ATOM 4075 O O . VAL A 1 508 ? -23.422 -15.919 -15.926 1.00 92.06 508 VAL A O 1
ATOM 4078 N N . ALA A 1 509 ? -23.574 -14.869 -17.905 1.00 92.12 509 ALA A N 1
ATOM 4079 C CA . ALA A 1 509 ? -22.202 -15.167 -18.316 1.00 92.12 509 ALA A CA 1
ATOM 4080 C C . ALA A 1 509 ? -21.162 -14.574 -17.343 1.00 92.12 509 ALA A C 1
ATOM 4082 O O . ALA A 1 509 ? -20.252 -15.286 -16.913 1.00 92.12 509 ALA A O 1
ATOM 4083 N N . THR A 1 510 ? -21.329 -13.311 -16.921 1.00 93.62 510 THR A N 1
ATOM 4084 C CA . THR A 1 510 ? -20.440 -12.690 -15.920 1.00 93.62 510 THR A CA 1
ATOM 4085 C C . THR A 1 510 ? -20.509 -13.379 -14.557 1.00 93.62 510 THR A C 1
ATOM 4087 O O . THR A 1 510 ? -19.472 -13.563 -13.928 1.00 93.62 510 THR A O 1
ATOM 4090 N N . LEU A 1 511 ? -21.690 -13.835 -14.124 1.00 90.81 511 LEU A N 1
ATOM 4091 C CA . LEU A 1 511 ? -21.843 -14.594 -12.880 1.00 90.81 511 LEU A CA 1
ATOM 4092 C C . LEU A 1 511 ? -21.173 -15.974 -12.976 1.00 90.81 511 LEU A C 1
ATOM 4094 O O . LEU A 1 511 ? -20.474 -16.373 -12.049 1.00 90.81 511 LEU A O 1
ATOM 4098 N N . THR A 1 512 ? -21.305 -16.686 -14.103 1.00 92.44 512 THR A N 1
ATOM 4099 C CA . THR A 1 512 ? -20.596 -17.964 -14.300 1.00 92.44 512 THR A CA 1
ATOM 4100 C C . THR A 1 512 ? -19.079 -17.792 -14.341 1.00 92.44 512 THR A C 1
ATOM 4102 O O . THR A 1 512 ? -18.370 -18.628 -13.789 1.00 92.44 512 THR A O 1
ATOM 4105 N N . GLN A 1 513 ? -18.576 -16.691 -14.912 1.00 93.94 513 GLN A N 1
ATOM 4106 C CA . GLN A 1 513 ? -17.147 -16.374 -14.878 1.00 93.94 513 GLN A CA 1
ATOM 4107 C C . GLN A 1 513 ? -16.677 -16.051 -13.452 1.00 93.94 513 GLN A C 1
ATOM 4109 O O . GLN A 1 513 ? -15.639 -16.548 -13.034 1.00 93.94 513 GLN A O 1
ATOM 4114 N N . GLN A 1 514 ? -17.450 -15.289 -12.670 1.00 92.81 514 GLN A N 1
ATOM 4115 C CA . GLN A 1 514 ? -17.128 -15.011 -11.263 1.00 92.81 514 GLN A CA 1
ATOM 4116 C C . GLN A 1 514 ? -17.095 -16.284 -10.402 1.00 92.81 514 GLN A C 1
ATOM 4118 O O . GLN A 1 514 ? -16.232 -16.405 -9.537 1.00 92.81 514 GLN A O 1
ATOM 4123 N N . VAL A 1 515 ? -17.983 -17.252 -10.654 1.00 93.06 515 VAL A N 1
ATOM 4124 C CA . VAL A 1 515 ? -17.941 -18.563 -9.981 1.00 93.06 515 VAL A CA 1
ATOM 4125 C C . VAL A 1 515 ? -16.672 -19.339 -10.353 1.00 93.06 515 VAL A C 1
ATOM 4127 O O . VAL A 1 515 ? -16.042 -19.906 -9.465 1.00 93.06 515 VAL A O 1
ATOM 4130 N N . GLN A 1 516 ? -16.251 -19.316 -11.621 1.00 94.25 516 GLN A N 1
ATOM 4131 C CA . GLN A 1 516 ? -15.000 -19.949 -12.062 1.00 94.25 516 GLN A CA 1
ATOM 4132 C C . GLN A 1 516 ? -13.757 -19.263 -11.470 1.00 94.25 516 GLN A C 1
ATOM 4134 O O . GLN A 1 516 ? -12.873 -19.949 -10.968 1.00 94.25 516 GLN A O 1
ATOM 4139 N N . ASP A 1 517 ? -13.708 -17.926 -11.443 1.00 93.81 517 ASP A N 1
ATOM 4140 C CA . ASP A 1 517 ? -12.652 -17.152 -10.768 1.00 93.81 517 ASP A CA 1
ATOM 4141 C C . ASP A 1 517 ? -12.541 -17.536 -9.278 1.00 93.81 517 ASP A C 1
ATOM 4143 O O . ASP A 1 517 ? -11.437 -17.721 -8.771 1.00 93.81 517 ASP A O 1
ATOM 4147 N N . MET A 1 518 ? -13.675 -17.697 -8.583 1.00 90.75 518 MET A N 1
ATOM 4148 C CA . MET A 1 518 ? -13.710 -18.117 -7.175 1.00 90.75 518 MET A CA 1
ATOM 4149 C C . MET A 1 518 ? -13.261 -19.571 -6.974 1.00 90.75 518 MET A C 1
ATOM 4151 O O . MET A 1 518 ? -12.565 -19.849 -6.002 1.00 90.75 518 MET A O 1
ATOM 4155 N N . GLN A 1 519 ? -13.618 -20.486 -7.882 1.00 93.81 519 GLN A N 1
ATOM 4156 C CA . GLN A 1 519 ? -13.160 -21.881 -7.845 1.00 93.81 519 GLN A CA 1
ATOM 4157 C C . GLN A 1 519 ? -11.645 -21.974 -8.063 1.00 93.81 519 GLN A C 1
ATOM 4159 O O . GLN A 1 519 ? -10.951 -22.563 -7.240 1.00 93.81 519 GLN A O 1
ATOM 4164 N N . ASN A 1 520 ? -11.118 -21.299 -9.088 1.00 95.00 520 ASN A N 1
ATOM 4165 C CA . ASN A 1 520 ? -9.679 -21.232 -9.358 1.00 95.00 520 ASN A CA 1
ATOM 4166 C C . ASN A 1 520 ? -8.900 -20.629 -8.172 1.00 95.00 520 ASN A C 1
ATOM 4168 O O . ASN A 1 520 ? -7.820 -21.104 -7.827 1.00 95.00 520 ASN A O 1
ATOM 4172 N N . LEU A 1 521 ? -9.442 -19.586 -7.530 1.00 93.56 521 LEU A N 1
ATOM 4173 C CA . LEU A 1 521 ? -8.828 -18.963 -6.354 1.00 93.56 521 LEU A CA 1
ATOM 4174 C C . LEU A 1 521 ? -8.868 -19.881 -5.121 1.00 93.56 521 LEU A C 1
ATOM 4176 O O . LEU A 1 521 ? -7.941 -19.849 -4.313 1.00 93.56 521 LEU A O 1
ATOM 4180 N N . GLN A 1 522 ? -9.908 -20.707 -4.981 1.00 93.75 522 GLN A N 1
ATOM 4181 C CA . GLN A 1 522 ? -9.981 -21.712 -3.924 1.00 93.75 522 GLN A CA 1
ATOM 4182 C C . GLN A 1 522 ? -8.975 -22.849 -4.163 1.00 93.75 522 GLN A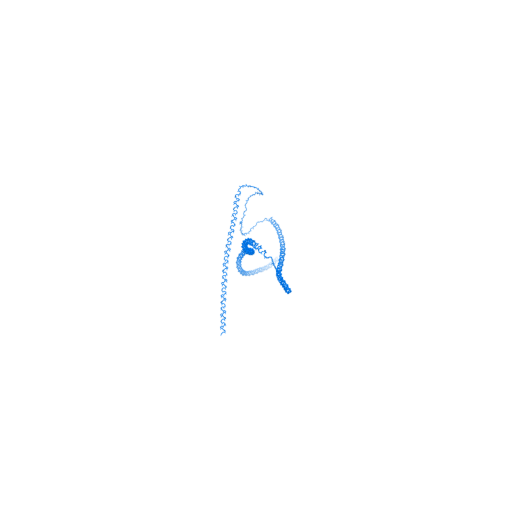 C 1
ATOM 4184 O O . GLN A 1 522 ? -8.233 -23.180 -3.246 1.00 93.75 522 GLN A O 1
ATOM 4189 N N . GLU A 1 523 ? -8.849 -23.365 -5.390 1.00 94.31 523 GLU A N 1
ATOM 4190 C CA . GLU A 1 523 ? -7.810 -24.349 -5.743 1.00 94.31 523 GLU A CA 1
ATOM 4191 C C . GLU A 1 523 ? -6.392 -23.808 -5.477 1.00 94.31 523 GLU A C 1
ATOM 4193 O O . GLU A 1 523 ? -5.541 -24.521 -4.945 1.00 94.31 523 GLU A O 1
ATOM 4198 N N . GLN A 1 524 ? -6.139 -22.528 -5.776 1.00 94.06 524 GLN A N 1
ATOM 4199 C CA . GLN A 1 524 ? -4.876 -21.860 -5.437 1.00 94.06 524 GLN A CA 1
ATOM 4200 C C . GLN A 1 524 ? -4.660 -21.720 -3.924 1.00 94.06 524 GLN A C 1
ATOM 4202 O O . GLN A 1 524 ? -3.530 -21.869 -3.460 1.00 94.06 524 GLN A O 1
ATOM 4207 N N . TYR A 1 525 ? -5.713 -21.437 -3.152 1.00 92.56 525 TYR A N 1
ATOM 4208 C CA . TYR A 1 525 ? -5.637 -21.344 -1.694 1.00 92.56 525 TYR A CA 1
ATOM 4209 C C . TYR A 1 525 ? -5.371 -22.708 -1.048 1.00 92.56 525 TYR A C 1
ATOM 4211 O O . TYR A 1 525 ? -4.484 -22.812 -0.203 1.00 92.56 525 TYR A O 1
ATOM 4219 N N . ASP A 1 526 ? -6.071 -23.754 -1.485 1.00 94.06 526 ASP A N 1
ATOM 4220 C CA . ASP A 1 526 ? -5.917 -25.116 -0.971 1.00 94.06 526 ASP A CA 1
ATOM 4221 C C . ASP A 1 526 ? -4.521 -25.679 -1.318 1.00 94.06 526 ASP A C 1
ATOM 4223 O O . ASP A 1 526 ? -3.849 -26.255 -0.460 1.00 94.06 526 ASP A O 1
ATOM 4227 N N . ALA A 1 527 ? -4.017 -25.420 -2.533 1.00 94.94 527 ALA A N 1
ATOM 4228 C CA . ALA A 1 527 ? -2.645 -25.759 -2.920 1.00 94.94 527 ALA A CA 1
ATOM 4229 C C . ALA A 1 527 ? -1.588 -24.968 -2.125 1.00 94.94 527 ALA A C 1
ATOM 4231 O O . ALA A 1 527 ? -0.570 -25.528 -1.717 1.00 94.94 527 ALA A O 1
ATOM 4232 N N . LEU A 1 528 ? -1.821 -23.676 -1.864 1.00 94.12 528 LEU A N 1
ATOM 4233 C CA . LEU A 1 528 ? -0.939 -22.860 -1.027 1.00 94.12 528 LEU A CA 1
ATOM 4234 C C . LEU A 1 528 ? -0.931 -23.356 0.428 1.00 94.12 528 LEU A C 1
ATOM 4236 O O . LEU A 1 528 ? 0.129 -23.394 1.048 1.00 94.12 528 LEU A O 1
ATOM 4240 N N . LEU A 1 529 ? -2.083 -23.777 0.958 1.00 94.50 529 LEU A N 1
ATOM 4241 C CA . LEU A 1 529 ? -2.213 -24.350 2.297 1.00 94.50 529 LEU A CA 1
ATOM 4242 C C . LEU A 1 529 ? -1.457 -25.683 2.418 1.00 94.50 529 LEU A C 1
ATOM 4244 O O . LEU A 1 529 ? -0.732 -25.871 3.393 1.00 94.50 529 LEU A O 1
ATOM 4248 N N . GLN A 1 530 ? -1.543 -26.561 1.410 1.00 93.75 530 GLN A N 1
ATOM 4249 C CA . GLN A 1 530 ? -0.726 -27.779 1.353 1.00 93.75 530 GLN A CA 1
ATOM 4250 C C . GLN A 1 530 ? 0.774 -27.441 1.330 1.00 93.75 530 GLN A C 1
ATOM 4252 O O . GLN A 1 530 ? 1.533 -27.975 2.136 1.00 93.75 530 GLN A O 1
ATOM 4257 N N . MET A 1 531 ? 1.199 -26.505 0.473 1.00 92.81 531 MET A N 1
ATOM 4258 C CA . MET A 1 531 ? 2.597 -26.058 0.409 1.00 92.81 531 MET A CA 1
ATOM 4259 C C . MET A 1 531 ? 3.089 -25.437 1.727 1.00 92.81 531 MET A C 1
ATOM 4261 O O . MET A 1 531 ? 4.273 -25.553 2.039 1.00 92.81 531 MET A O 1
ATOM 4265 N N . TYR A 1 532 ? 2.220 -24.784 2.507 1.00 92.44 532 TYR A N 1
ATOM 4266 C CA . TYR A 1 532 ? 2.560 -24.317 3.854 1.00 92.44 532 TYR A CA 1
ATOM 4267 C C . TYR A 1 532 ? 2.719 -25.479 4.840 1.00 92.44 532 TYR A C 1
ATOM 4269 O O . TYR A 1 532 ? 3.699 -25.480 5.580 1.00 92.44 532 TYR A O 1
ATOM 4277 N N . GLY A 1 533 ? 1.834 -26.482 4.806 1.00 94.25 533 GLY A N 1
ATOM 4278 C CA . GLY A 1 533 ? 1.958 -27.698 5.619 1.00 94.25 533 GLY A CA 1
ATOM 4279 C C . GLY A 1 533 ? 3.266 -28.447 5.353 1.00 94.25 533 GLY A C 1
ATOM 4280 O O . GLY A 1 533 ? 4.045 -28.664 6.275 1.00 94.25 533 GLY A O 1
ATOM 4281 N N . GLU A 1 534 ? 3.589 -28.710 4.082 1.00 94.25 534 GLU A N 1
ATOM 4282 C CA . GLU A 1 534 ? 4.862 -29.332 3.676 1.00 94.25 534 GLU A CA 1
ATOM 4283 C C . GLU A 1 534 ? 6.093 -28.526 4.144 1.00 94.25 534 GLU A C 1
ATOM 4285 O O . GLU A 1 534 ? 7.165 -29.088 4.377 1.00 94.25 534 GLU A O 1
ATOM 4290 N N . LYS A 1 535 ? 5.970 -27.197 4.282 1.00 93.19 535 LYS A N 1
ATOM 4291 C CA . LYS A 1 535 ? 7.045 -26.329 4.796 1.00 93.19 535 LYS A CA 1
ATOM 4292 C C . LYS A 1 535 ? 7.109 -26.280 6.317 1.00 93.19 535 LYS A C 1
ATOM 4294 O O . LYS A 1 535 ? 8.203 -26.094 6.844 1.00 93.19 535 LYS A O 1
ATOM 4299 N N . GLU A 1 536 ? 5.990 -26.451 7.008 1.00 94.50 536 GLU A N 1
ATOM 4300 C CA . GLU A 1 536 ? 5.954 -26.597 8.461 1.00 94.50 536 GLU A CA 1
ATOM 4301 C C . GLU A 1 536 ? 6.563 -27.944 8.873 1.00 94.50 536 GLU A C 1
ATOM 4303 O O . GLU A 1 536 ? 7.492 -27.951 9.680 1.00 94.50 536 GLU A O 1
ATOM 4308 N N . GLU A 1 537 ? 6.175 -29.044 8.216 1.00 94.62 537 GLU A N 1
ATOM 4309 C CA . GLU A 1 537 ? 6.760 -30.383 8.395 1.00 94.62 537 GLU A CA 1
ATOM 4310 C C . GLU A 1 537 ? 8.284 -30.377 8.183 1.00 94.62 537 GLU A C 1
ATOM 4312 O O . GLU A 1 537 ? 9.028 -30.771 9.078 1.00 94.62 537 GLU A O 1
ATOM 4317 N N . GLN A 1 538 ? 8.779 -29.819 7.070 1.00 93.31 538 GLN A N 1
ATOM 4318 C CA . GLN A 1 538 ? 10.227 -29.695 6.808 1.00 93.31 538 GLN A CA 1
ATOM 4319 C C . GLN A 1 538 ? 10.964 -28.848 7.862 1.00 93.31 538 GLN A C 1
ATOM 4321 O O . GLN A 1 538 ? 12.149 -29.055 8.123 1.00 93.31 538 GLN A O 1
ATOM 4326 N N . VAL A 1 539 ? 10.286 -27.877 8.480 1.00 93.94 539 VAL A N 1
ATOM 4327 C CA . VAL A 1 539 ? 10.841 -27.075 9.579 1.00 93.94 539 VAL A CA 1
ATOM 4328 C C . VAL A 1 539 ? 10.790 -27.833 10.910 1.00 93.94 539 VAL A C 1
ATOM 4330 O O . VAL A 1 539 ? 11.613 -27.566 11.782 1.00 93.94 539 VAL A O 1
ATOM 4333 N N . GLU A 1 540 ? 9.882 -28.791 11.092 1.00 93.38 540 GLU A N 1
ATOM 4334 C CA . GLU A 1 540 ? 9.858 -29.693 12.249 1.00 93.38 540 GLU A CA 1
ATOM 4335 C C . GLU A 1 540 ? 10.939 -30.778 12.140 1.00 93.38 540 GLU A C 1
ATOM 4337 O O . GLU A 1 540 ? 11.700 -30.961 13.090 1.00 93.38 540 GLU A O 1
ATOM 4342 N N . GLU A 1 541 ? 11.097 -31.404 10.969 1.00 94.75 541 GLU A N 1
ATOM 4343 C CA . GLU A 1 541 ? 12.194 -32.336 10.666 1.00 94.75 541 GLU A CA 1
ATOM 4344 C C . GLU A 1 541 ? 13.561 -31.692 10.952 1.00 94.75 541 GLU A C 1
ATOM 4346 O O . GLU A 1 541 ? 14.344 -32.214 11.745 1.00 94.75 541 GLU A O 1
ATOM 4351 N N . LEU A 1 542 ? 13.815 -30.491 10.418 1.00 94.50 542 LEU A N 1
ATOM 4352 C CA . LEU A 1 542 ? 15.078 -29.774 10.641 1.00 94.50 542 LEU A CA 1
ATOM 4353 C C . LEU A 1 542 ? 15.299 -29.337 12.104 1.00 94.50 542 LEU A C 1
ATOM 4355 O O . LEU A 1 542 ? 16.451 -29.191 12.523 1.00 94.50 542 LEU A O 1
ATOM 4359 N N . LYS A 1 543 ? 14.240 -29.134 12.907 1.00 94.88 543 LYS A N 1
ATOM 4360 C CA . LYS A 1 543 ? 14.377 -28.917 14.364 1.00 94.88 543 LYS A CA 1
ATOM 4361 C C . LYS A 1 543 ? 14.792 -30.207 15.073 1.00 94.88 543 LYS A C 1
ATOM 4363 O O . LYS A 1 543 ? 15.618 -30.138 15.982 1.00 94.88 543 LYS A O 1
ATOM 4368 N N . LEU A 1 544 ? 14.225 -31.352 14.683 1.00 93.88 544 LEU A N 1
ATOM 4369 C CA . LEU A 1 544 ? 14.552 -32.662 15.254 1.00 93.88 544 LEU A CA 1
ATOM 4370 C C . LEU A 1 544 ? 15.991 -33.065 14.906 1.00 93.88 544 LEU A C 1
ATOM 4372 O O . LEU A 1 544 ? 16.758 -33.369 15.817 1.00 93.88 544 LEU A O 1
ATOM 4376 N N . ASP A 1 545 ? 16.402 -32.929 13.642 1.00 95.50 545 ASP A N 1
ATOM 4377 C CA . ASP A 1 545 ? 17.794 -33.120 13.205 1.00 95.50 545 ASP A CA 1
ATOM 4378 C C . ASP A 1 545 ? 18.765 -32.246 14.016 1.00 95.50 545 ASP A C 1
ATOM 4380 O O . ASP A 1 545 ? 19.779 -32.724 14.533 1.00 95.50 545 ASP A O 1
ATOM 4384 N N . LEU A 1 546 ? 18.451 -30.954 14.181 1.00 94.25 546 LEU A N 1
ATOM 4385 C CA . LEU A 1 546 ? 19.275 -30.030 14.963 1.00 94.25 546 LEU A CA 1
ATOM 4386 C C . LEU A 1 546 ? 19.317 -30.411 16.452 1.00 94.25 546 LEU A C 1
ATOM 4388 O O . LEU A 1 546 ? 20.365 -30.273 17.094 1.00 94.25 546 LEU A O 1
ATOM 4392 N N . GLN A 1 547 ? 18.205 -30.894 17.010 1.00 94.44 547 GLN A N 1
ATOM 4393 C CA . GLN A 1 547 ? 18.143 -31.389 18.381 1.00 94.44 547 GLN A CA 1
ATOM 4394 C C . GLN A 1 547 ? 19.014 -32.637 18.551 1.00 94.44 547 GLN A C 1
ATOM 4396 O O . GLN A 1 547 ? 19.795 -32.687 19.500 1.00 94.44 547 GLN A O 1
ATOM 4401 N N . ASP A 1 548 ? 18.953 -33.601 17.636 1.00 95.00 548 ASP A N 1
ATOM 4402 C CA . ASP A 1 548 ? 19.723 -34.845 17.721 1.00 95.00 548 ASP A CA 1
ATOM 4403 C C . ASP A 1 548 ? 21.217 -34.621 17.479 1.00 95.00 548 ASP A C 1
ATOM 4405 O O . ASP A 1 548 ? 22.039 -35.117 18.250 1.00 95.00 548 ASP A O 1
ATOM 4409 N N . VAL A 1 549 ? 21.595 -33.754 16.535 1.00 95.19 549 VAL A N 1
ATOM 4410 C CA . VAL A 1 549 ? 22.978 -33.262 16.402 1.00 95.19 549 VAL A CA 1
ATOM 4411 C C . VAL A 1 549 ? 23.445 -32.574 17.694 1.00 95.19 549 VAL A C 1
ATOM 4413 O O . VAL A 1 549 ? 24.568 -32.797 18.150 1.00 95.19 549 VAL A O 1
ATOM 4416 N N . THR A 1 550 ? 22.579 -31.797 18.354 1.00 94.81 550 THR A N 1
ATOM 4417 C CA . THR A 1 550 ? 22.886 -31.179 19.657 1.00 94.81 550 THR A CA 1
ATOM 4418 C C . THR A 1 550 ? 23.015 -32.216 20.783 1.00 94.81 550 THR A C 1
ATOM 4420 O O . THR A 1 550 ? 23.844 -32.042 21.678 1.00 94.81 550 THR A O 1
ATOM 4423 N N . GLN A 1 551 ? 22.237 -33.303 20.761 1.00 94.25 551 GLN A N 1
ATOM 4424 C CA . GLN A 1 551 ? 22.362 -34.416 21.710 1.00 94.25 551 GLN A CA 1
ATOM 4425 C C . GLN A 1 551 ? 23.671 -35.188 21.498 1.00 94.25 551 GLN A C 1
ATOM 4427 O O . GLN A 1 551 ? 24.381 -35.442 22.470 1.00 94.25 551 GLN A O 1
ATOM 4432 N N . LEU A 1 552 ? 24.041 -35.478 20.248 1.00 94.62 552 LEU A N 1
ATOM 4433 C CA . LEU A 1 552 ? 25.305 -36.130 19.892 1.00 94.62 552 LEU A CA 1
ATOM 4434 C C . LEU A 1 552 ? 26.518 -35.293 20.326 1.00 94.62 552 LEU A C 1
ATOM 4436 O O . LEU A 1 552 ? 27.447 -35.827 20.931 1.00 94.62 552 LEU A O 1
ATOM 4440 N N . TYR A 1 553 ? 26.500 -33.972 20.109 1.00 93.50 553 TYR A N 1
ATOM 4441 C CA . TYR A 1 553 ? 27.573 -33.098 20.599 1.00 93.50 553 TYR A CA 1
ATOM 4442 C C . TYR A 1 553 ? 27.640 -33.024 22.131 1.00 93.50 553 TYR A C 1
ATOM 4444 O O . TYR A 1 553 ? 28.740 -32.952 22.678 1.00 93.50 553 TYR A O 1
ATOM 4452 N N . LYS A 1 554 ? 26.506 -33.083 22.846 1.00 95.69 554 LYS A N 1
ATOM 4453 C CA . LYS A 1 554 ? 26.508 -33.191 24.317 1.00 95.69 554 LYS A CA 1
ATOM 4454 C C . LYS A 1 554 ? 27.135 -34.505 24.779 1.00 95.69 554 LYS A C 1
ATOM 4456 O O . LYS A 1 554 ? 28.051 -34.462 25.587 1.00 95.69 554 LYS A O 1
ATOM 4461 N N . GLN A 1 555 ? 26.730 -35.636 24.199 1.00 94.50 555 GLN A N 1
ATOM 4462 C CA . GLN A 1 555 ? 27.304 -36.952 24.508 1.00 94.50 555 GLN A CA 1
ATOM 4463 C C . GLN A 1 555 ? 28.824 -36.975 24.281 1.00 94.50 555 GLN A C 1
ATOM 4465 O O . GLN A 1 555 ? 29.563 -37.393 25.166 1.00 94.50 555 GLN A O 1
ATOM 4470 N N . GLN A 1 556 ? 29.310 -36.430 23.160 1.00 93.62 556 GLN A N 1
ATOM 4471 C CA . GLN A 1 556 ? 30.750 -36.306 22.894 1.00 93.62 556 GLN A CA 1
ATOM 4472 C C . GLN A 1 556 ? 31.475 -35.413 23.917 1.00 93.62 556 GLN A C 1
ATOM 4474 O O . GLN A 1 556 ? 32.600 -35.717 24.313 1.00 93.62 556 GLN A O 1
ATOM 4479 N N . LEU A 1 557 ? 30.857 -34.316 24.368 1.00 93.75 557 LEU A N 1
ATOM 4480 C CA . LEU A 1 557 ? 31.425 -33.467 25.420 1.00 93.75 557 LEU A CA 1
ATOM 4481 C C . LEU A 1 557 ? 31.455 -34.185 26.778 1.00 93.75 557 LEU A C 1
ATOM 4483 O O . LEU A 1 557 ? 32.471 -34.111 27.467 1.00 93.75 557 LEU A O 1
ATOM 4487 N N . ASP A 1 558 ? 30.395 -34.908 27.136 1.00 94.38 558 ASP A N 1
ATOM 4488 C CA . ASP A 1 558 ? 30.304 -35.676 28.381 1.00 94.38 558 ASP A CA 1
ATOM 4489 C C . ASP A 1 558 ? 31.315 -36.841 28.398 1.00 94.38 558 ASP A C 1
ATOM 4491 O O . ASP A 1 558 ? 31.997 -37.053 29.403 1.00 94.38 558 ASP A O 1
ATOM 4495 N N . GLU A 1 559 ? 31.511 -37.535 27.270 1.00 93.56 559 GLU A N 1
ATOM 4496 C CA . GLU A 1 559 ? 32.571 -38.539 27.086 1.00 93.56 559 GLU A CA 1
ATOM 4497 C C . GLU A 1 559 ? 33.975 -37.931 27.236 1.00 93.56 559 GLU A C 1
ATOM 4499 O O . GLU A 1 559 ? 34.814 -38.467 27.965 1.00 93.56 559 GLU A O 1
ATOM 4504 N N . LEU A 1 560 ? 34.240 -36.781 26.603 1.00 92.44 560 LEU A N 1
ATOM 4505 C CA . LEU A 1 560 ? 35.521 -36.074 26.724 1.00 92.44 560 LEU A CA 1
ATOM 4506 C C . LEU A 1 560 ? 35.778 -35.569 28.154 1.00 92.44 560 LEU A C 1
ATOM 4508 O O . LEU A 1 560 ? 36.924 -35.583 28.614 1.00 92.44 560 LEU A O 1
ATOM 4512 N N . VAL A 1 561 ? 34.736 -35.157 28.882 1.00 91.94 561 VAL A N 1
ATOM 4513 C CA . VAL A 1 561 ? 34.823 -34.815 30.310 1.00 91.94 561 VAL A CA 1
ATOM 4514 C C . VAL A 1 561 ? 35.122 -36.064 31.142 1.00 91.94 561 VAL A C 1
ATOM 4516 O O . VAL A 1 561 ? 36.069 -36.037 31.928 1.00 91.94 561 VAL A O 1
ATOM 4519 N N . ALA A 1 562 ? 34.409 -37.172 30.928 1.00 90.81 562 ALA A N 1
ATOM 4520 C CA . ALA A 1 562 ? 34.630 -38.427 31.646 1.00 90.81 562 ALA A CA 1
ATOM 4521 C C . ALA A 1 562 ? 36.052 -38.980 31.433 1.00 90.81 562 ALA A C 1
ATOM 4523 O O . ALA A 1 562 ? 36.723 -39.347 32.401 1.00 90.81 562 ALA A O 1
ATOM 4524 N N . LEU A 1 563 ? 36.563 -38.962 30.197 1.00 90.75 563 LEU A N 1
ATOM 4525 C CA . LEU A 1 563 ? 37.950 -39.325 29.881 1.00 90.75 563 LEU A CA 1
ATOM 4526 C C . LEU A 1 563 ? 38.958 -38.399 30.583 1.00 90.75 563 LEU A C 1
ATOM 4528 O O . LEU A 1 563 ? 39.969 -38.863 31.113 1.00 90.75 563 LEU A O 1
ATOM 4532 N N . ARG A 1 564 ? 38.672 -37.092 30.653 1.00 88.12 564 ARG A N 1
ATOM 4533 C CA . ARG A 1 564 ? 39.513 -36.109 31.356 1.00 88.12 564 ARG A CA 1
ATOM 4534 C C . ARG A 1 564 ? 39.481 -36.268 32.880 1.00 88.12 564 ARG A C 1
ATOM 4536 O O . ARG A 1 564 ? 40.451 -35.892 33.537 1.00 88.12 564 ARG A O 1
ATOM 4543 N N . GLU A 1 565 ? 38.402 -36.793 33.453 1.00 86.19 565 GLU A N 1
ATOM 4544 C CA . GLU A 1 565 ? 38.339 -37.146 34.877 1.00 86.19 565 GLU A CA 1
ATOM 4545 C C . GLU A 1 565 ? 39.040 -38.470 35.185 1.00 86.19 565 GLU A C 1
ATOM 4547 O O . GLU A 1 565 ? 39.728 -38.562 36.201 1.00 86.19 565 GLU A O 1
ATOM 4552 N N . GLN A 1 566 ? 38.934 -39.468 34.303 1.00 82.31 566 GLN A N 1
ATOM 4553 C CA . GLN A 1 566 ? 39.696 -40.715 34.415 1.00 82.31 566 GLN A CA 1
ATOM 4554 C C . GLN A 1 566 ? 41.205 -40.447 34.340 1.00 82.31 566 GLN A C 1
ATOM 4556 O O . GLN A 1 566 ? 41.944 -40.922 35.193 1.00 82.31 566 GLN A O 1
ATOM 4561 N N . ALA A 1 567 ? 41.658 -39.595 33.414 1.00 78.94 567 ALA A N 1
ATOM 4562 C CA . ALA A 1 567 ? 43.063 -39.192 33.275 1.00 78.94 567 ALA A CA 1
ATOM 4563 C C . ALA A 1 567 ? 43.606 -38.286 34.410 1.00 78.94 567 ALA A C 1
ATOM 4565 O O . ALA A 1 567 ? 44.731 -37.793 34.320 1.00 78.94 567 ALA A O 1
ATOM 4566 N N . LYS A 1 568 ? 42.813 -38.029 35.462 1.00 74.31 568 LYS A N 1
ATOM 4567 C CA . LYS A 1 568 ? 43.206 -37.295 36.680 1.00 74.31 568 LYS A CA 1
ATOM 4568 C C . LYS A 1 568 ? 43.263 -38.176 37.939 1.00 74.31 568 LYS A C 1
ATOM 4570 O O . LYS A 1 568 ? 43.534 -37.636 39.014 1.00 74.31 568 LYS A O 1
ATOM 4575 N N . ARG A 1 569 ? 42.955 -39.471 37.831 1.00 56.22 569 ARG A N 1
ATOM 4576 C CA . ARG A 1 569 ? 42.981 -40.447 38.933 1.00 56.22 569 ARG A CA 1
ATOM 4577 C C . ARG A 1 569 ? 44.170 -41.394 38.800 1.00 56.22 569 ARG A C 1
ATOM 4579 O O . ARG A 1 569 ? 44.618 -41.852 39.870 1.00 56.22 569 ARG A O 1
#

InterPro domains:
  IPR022091 TATA element modulatory factor 1, TATA binding [PF12325] (492-560)
  IPR022092 TATA element modulatory factor 1 DNA binding [PF12329] (92-163)
  IPR052602 Growth and transcription regulation protein [PTHR46515] (1-444)